Protein AF-0000000079819369 (afdb_homodimer)

Secondary structure (DSSP, 8-state):
----EEEEEETTTSHHHHHHHHT---SSEEEEEEESS---TTSEEEE--TTSHHHHHHHHHHHHHHHHT---SEEEEEE-----PSPS-TTSS-HHHHHHHHIIIIIHHHHHHHHHHHHHHT-TT--EEEEEEE--GGGTS--TT-HHHHHHHHHHHHHHHHHHHHHHTSSS--EEEEEE--SB-SHHHHHHHTS-TTT-TTHHHHHHHHHTT-PBPHHHHHHHHHHHHH-TTSPTT-EEEGGGPPPP-/----EEEEEETTTSHHHHHHHHT---TTEEEEEEESS---TTSEEEE--TTSHHHHHHHHHHHHHHHHT---SEEEEEE-----PSPS-TTSS-HHHHHHHHIIIIIHHHHHHHHHHHHHHT-TT--EEEEEEE--GGGTS--TT-HHHHHHHHHHHHHHHHHHHHHHTSSS--EEEEEE--SB-SHHHHHHHTS-TTT-TTHHHHHHHHHTT-PBPHHHHHHHHHHHHH-TTSPTT-EEEGGGPPPP-

Organism: NCBI:txid1608957

Structure (mmCIF, N/CA/C/O backbone):
data_AF-0000000079819369-model_v1
#
loop_
_entity.id
_entity.type
_entity.pdbx_description
1 polymer 'Dehydrogenases with different specificities (Related to short-chain alcohol dehydrogenases)'
#
loop_
_atom_site.group_PDB
_atom_site.id
_atom_site.type_symbol
_atom_site.label_atom_id
_atom_site.label_alt_id
_atom_site.label_comp_id
_atom_site.label_asym_id
_atom_site.label_entity_id
_atom_site.label_seq_id
_atom_site.pdbx_PDB_ins_code
_atom_site.Cartn_x
_atom_site.Cartn_y
_atom_site.Cartn_z
_atom_site.occupancy
_atom_site.B_iso_or_equiv
_atom_site.auth_seq_id
_atom_site.auth_comp_id
_atom_site.auth_asym_id
_atom_site.auth_atom_id
_atom_site.pdbx_PDB_model_num
ATOM 1 N N . MET A 1 1 ? -0.74 39 14.195 1 38.56 1 MET A N 1
ATOM 2 C CA . MET A 1 1 ? -1.761 38.656 13.219 1 38.56 1 MET A CA 1
ATOM 3 C C . MET A 1 1 ? -2.354 37.281 13.516 1 38.56 1 MET A C 1
ATOM 5 O O . MET A 1 1 ? -1.7 36.438 14.133 1 38.56 1 MET A O 1
ATOM 9 N N . ALA A 1 2 ? -3.602 37.125 13.672 1 48.78 2 ALA A N 1
ATOM 10 C CA . ALA A 1 2 ? -4.266 35.938 14.188 1 48.78 2 ALA A CA 1
ATOM 11 C C . ALA A 1 2 ? -3.691 34.656 13.562 1 48.78 2 ALA A C 1
ATOM 13 O O . ALA A 1 2 ? -3.281 34.656 12.398 1 48.78 2 ALA A O 1
ATOM 14 N N . THR A 1 3 ? -3.176 33.719 14.281 1 62.69 3 THR A N 1
ATOM 15 C CA . THR A 1 3 ? -2.609 32.406 13.914 1 62.69 3 THR A CA 1
ATOM 16 C C . THR A 1 3 ? -3.578 31.625 13.031 1 62.69 3 THR A C 1
ATOM 18 O O . THR A 1 3 ? -4.723 31.391 13.43 1 62.69 3 THR A O 1
ATOM 21 N N . SER A 1 4 ? -3.402 31.734 11.617 1 88.5 4 SER A N 1
ATOM 22 C CA . SER A 1 4 ? -4.359 31.109 10.727 1 88.5 4 SER A CA 1
ATOM 23 C C . SER A 1 4 ? -3.922 29.688 10.359 1 88.5 4 SER A C 1
ATOM 25 O O . SER A 1 4 ? -2.732 29.375 10.406 1 88.5 4 SER A O 1
ATOM 27 N N . ALA A 1 5 ? -4.941 28.812 10.375 1 95.94 5 ALA A N 1
ATOM 28 C CA . ALA A 1 5 ? -4.719 27.406 10.055 1 95.94 5 ALA A CA 1
ATOM 29 C C . ALA A 1 5 ? -5.273 27.062 8.672 1 95.94 5 ALA A C 1
ATOM 31 O O . ALA A 1 5 ? -6.332 27.547 8.281 1 95.94 5 ALA A O 1
ATOM 32 N N . LEU A 1 6 ? -4.426 26.375 7.914 1 97.62 6 LEU A N 1
ATOM 33 C CA . LEU A 1 6 ? -4.891 25.719 6.691 1 97.62 6 LEU A CA 1
ATOM 34 C C . LEU A 1 6 ? -5.16 24.234 6.926 1 97.62 6 LEU A C 1
ATOM 36 O O . LEU A 1 6 ? -4.293 23.516 7.426 1 97.62 6 LEU A O 1
ATOM 40 N N . VAL A 1 7 ? -6.402 23.781 6.633 1 98.31 7 VAL A N 1
ATOM 41 C CA . VAL A 1 7 ? -6.809 22.406 6.926 1 98.31 7 VAL A CA 1
ATOM 42 C C . VAL A 1 7 ? -7.332 21.734 5.656 1 98.31 7 VAL A C 1
ATOM 44 O O . VAL A 1 7 ? -8.25 22.25 5.012 1 98.31 7 VAL A O 1
ATOM 47 N N . TRP A 1 8 ? -6.668 20.672 5.258 1 98.38 8 TRP A N 1
ATOM 48 C CA . TRP A 1 8 ? -7.164 19.844 4.172 1 98.38 8 TRP A CA 1
ATOM 49 C C . TRP A 1 8 ? -7.781 18.562 4.711 1 98.38 8 TRP A C 1
ATOM 51 O O . TRP A 1 8 ? -7.219 17.906 5.598 1 98.38 8 TRP A O 1
ATOM 61 N N . ILE A 1 9 ? -8.922 18.219 4.23 1 98.44 9 ILE A N 1
ATOM 62 C CA . ILE A 1 9 ? -9.594 16.953 4.543 1 98.44 9 ILE A CA 1
ATOM 63 C C . ILE A 1 9 ? -9.992 16.25 3.252 1 98.44 9 ILE A C 1
ATOM 65 O O . ILE A 1 9 ? -10.742 16.797 2.441 1 98.44 9 ILE A O 1
ATOM 69 N N . SER A 1 10 ? -9.43 15.086 3.021 1 97.88 10 SER A N 1
ATOM 70 C CA . SER A 1 10 ? -9.906 14.305 1.886 1 97.88 10 SER A CA 1
ATOM 71 C C . SER A 1 10 ? -11.164 13.523 2.246 1 97.88 10 SER A C 1
ATOM 73 O O . SER A 1 10 ? -11.289 13.016 3.363 1 97.88 10 SER A O 1
ATOM 75 N N . GLY A 1 11 ? -12.102 13.422 1.284 1 93.81 11 GLY A N 1
ATOM 76 C CA . GLY A 1 11 ? -13.352 12.719 1.53 1 93.81 11 GLY A CA 1
ATOM 77 C C . GLY A 1 11 ? -14.219 13.398 2.576 1 93.81 11 GLY A C 1
ATOM 78 O O . GLY A 1 11 ? -14.719 12.742 3.492 1 93.81 11 GLY A O 1
ATOM 79 N N . ALA A 1 12 ? -14.367 14.641 2.537 1 92.94 12 ALA A N 1
ATOM 80 C CA . ALA A 1 12 ? -15.102 15.406 3.543 1 92.94 12 ALA A CA 1
ATOM 81 C C . ALA A 1 12 ? -16.594 15.391 3.262 1 92.94 12 ALA A C 1
ATOM 83 O O . ALA A 1 12 ? -17.375 15.992 4 1 92.94 12 ALA A O 1
ATOM 84 N N . SER A 1 13 ? -17 14.625 2.275 1 85.69 13 SER A N 1
ATOM 85 C CA . SER A 1 13 ? -18.391 14.688 1.823 1 85.69 13 SER A CA 1
ATOM 86 C C . SER A 1 13 ? -19.281 13.789 2.66 1 85.69 13 SER A C 1
ATOM 88 O O . SER A 1 13 ? -20.516 13.883 2.59 1 85.69 13 SER A O 1
ATOM 90 N N . GLY A 1 14 ? -18.719 12.945 3.492 1 84.38 14 GLY A N 1
ATOM 91 C CA . GLY A 1 14 ? -19.562 12.078 4.309 1 84.38 14 GLY A CA 1
ATOM 92 C C . GLY A 1 14 ? -18.797 11.414 5.438 1 84.38 14 GLY A C 1
ATOM 93 O O . GLY A 1 14 ? -17.594 11.602 5.582 1 84.38 14 GLY A O 1
ATOM 94 N N . GLY A 1 15 ? -19.625 10.883 6.301 1 92.19 15 GLY A N 1
ATOM 95 C CA . GLY A 1 15 ? -19.047 10.055 7.352 1 92.19 15 GLY A CA 1
ATOM 96 C C . GLY A 1 15 ? -18.109 10.828 8.273 1 92.19 15 GLY A C 1
ATOM 97 O O . GLY A 1 15 ? -18.469 11.891 8.781 1 92.19 15 GLY A O 1
ATOM 98 N N . ILE A 1 16 ? -16.969 10.219 8.516 1 94.06 16 ILE A N 1
ATOM 99 C CA . ILE A 1 16 ? -15.969 10.812 9.398 1 94.06 16 ILE A CA 1
ATOM 100 C C . ILE A 1 16 ? -15.492 12.141 8.812 1 94.06 16 ILE A C 1
ATOM 102 O O . ILE A 1 16 ? -15.297 13.117 9.547 1 94.06 16 ILE A O 1
ATOM 106 N N . GLY A 1 17 ? -15.414 12.227 7.473 1 95.62 17 GLY A N 1
ATOM 107 C CA . GLY A 1 17 ? -14.945 13.43 6.801 1 95.62 17 GLY A CA 1
ATOM 108 C C . GLY A 1 17 ? -15.852 14.625 7.027 1 95.62 17 GLY A C 1
ATOM 109 O O . GLY A 1 17 ? -15.375 15.727 7.309 1 95.62 17 GLY A O 1
ATOM 110 N N . ALA A 1 18 ? -17.078 14.391 6.887 1 94.94 18 ALA A N 1
ATOM 111 C CA . ALA A 1 18 ? -18.047 15.469 7.117 1 94.94 18 ALA A CA 1
ATOM 112 C C . ALA A 1 18 ? -17.984 15.953 8.562 1 94.94 18 ALA A C 1
ATOM 114 O O . ALA A 1 18 ? -18.062 17.156 8.82 1 94.94 18 ALA A O 1
ATOM 115 N N . ALA A 1 19 ? -17.859 14.992 9.477 1 96.69 19 ALA A N 1
ATOM 116 C CA . ALA A 1 19 ? -17.766 15.336 10.891 1 96.69 19 ALA A CA 1
ATOM 117 C C . ALA A 1 19 ? -16.484 16.109 11.188 1 96.69 19 ALA A C 1
ATOM 119 O O . ALA A 1 19 ? -16.484 17.031 12 1 96.69 19 ALA A O 1
ATOM 120 N N . LEU A 1 20 ? -15.414 15.758 10.562 1 97.62 20 LEU A N 1
ATOM 121 C CA . LEU A 1 20 ? -14.148 16.469 10.703 1 97.62 20 LEU A CA 1
ATOM 122 C C . LEU A 1 20 ? -14.289 17.922 10.219 1 97.62 20 LEU A C 1
ATOM 124 O O . LEU A 1 20 ? -13.883 18.844 10.914 1 97.62 20 LEU A O 1
ATOM 128 N N . ALA A 1 21 ? -14.875 18.078 9.07 1 96.88 21 ALA A N 1
ATOM 129 C CA . ALA A 1 21 ? -15.047 19.406 8.5 1 96.88 21 ALA A CA 1
ATOM 130 C C . ALA A 1 21 ? -15.898 20.281 9.406 1 96.88 21 ALA A C 1
ATOM 132 O O . ALA A 1 21 ? -15.648 21.484 9.523 1 96.88 21 ALA A O 1
ATOM 133 N N . ALA A 1 22 ? -16.844 19.703 10.031 1 95.81 22 ALA A N 1
ATOM 134 C CA . ALA A 1 22 ? -17.797 20.453 10.852 1 95.81 22 ALA A CA 1
ATOM 135 C C . ALA A 1 22 ? -17.188 20.812 12.211 1 95.81 22 ALA A C 1
ATOM 137 O O . ALA A 1 22 ? -17.734 21.656 12.93 1 95.81 22 ALA A O 1
ATOM 138 N N . SER A 1 23 ? -16.062 20.188 12.547 1 96.56 23 SER A N 1
ATOM 139 C CA . SER A 1 23 ? -15.578 20.344 13.914 1 96.56 23 SER A CA 1
ATOM 140 C C . SER A 1 23 ? -14.125 20.812 13.938 1 96.56 23 SER A C 1
ATOM 142 O O . SER A 1 23 ? -13.406 20.562 14.906 1 96.56 23 SER A O 1
ATOM 144 N N . VAL A 1 24 ? -13.633 21.484 12.883 1 96.38 24 VAL A N 1
ATOM 145 C CA . VAL A 1 24 ? -12.266 22 12.852 1 96.38 24 VAL A CA 1
ATOM 146 C C . VAL A 1 24 ? -12.023 22.891 14.07 1 96.38 24 VAL A C 1
ATOM 148 O O . VAL A 1 24 ? -12.758 23.844 14.305 1 96.38 24 VAL A O 1
ATOM 151 N N . PRO A 1 25 ? -10.977 22.594 14.82 1 94.69 25 PRO A N 1
ATOM 152 C CA . PRO A 1 25 ? -10.844 23.203 16.141 1 94.69 25 PRO A CA 1
ATOM 153 C C . PRO A 1 25 ? -10.023 24.484 16.125 1 94.69 25 PRO A C 1
ATOM 155 O O . PRO A 1 25 ? -9.641 25 17.172 1 94.69 25 PRO A O 1
ATOM 158 N N . PHE A 1 26 ? -9.766 25.078 14.977 1 92.94 26 PHE A N 1
ATOM 159 C CA . PHE A 1 26 ? -8.961 26.281 14.859 1 92.94 26 PHE A CA 1
ATOM 160 C C . PHE A 1 26 ? -9.844 27.5 14.633 1 92.94 26 PHE A C 1
ATOM 162 O O . PHE A 1 26 ? -10.758 27.469 13.805 1 92.94 26 PHE A O 1
ATOM 169 N N . GLU A 1 27 ? -9.625 28.531 15.398 1 87.31 27 GLU A N 1
ATOM 170 C CA . GLU A 1 27 ? -10.445 29.734 15.367 1 87.31 27 GLU A CA 1
ATOM 171 C C . GLU A 1 27 ? -10.406 30.406 13.992 1 87.31 27 GLU A C 1
ATOM 173 O O . GLU A 1 27 ? -11.445 30.828 13.477 1 87.31 27 GLU A O 1
ATOM 178 N N . ASP A 1 28 ? -9.297 30.547 13.43 1 91.94 28 ASP A N 1
ATOM 179 C CA . ASP A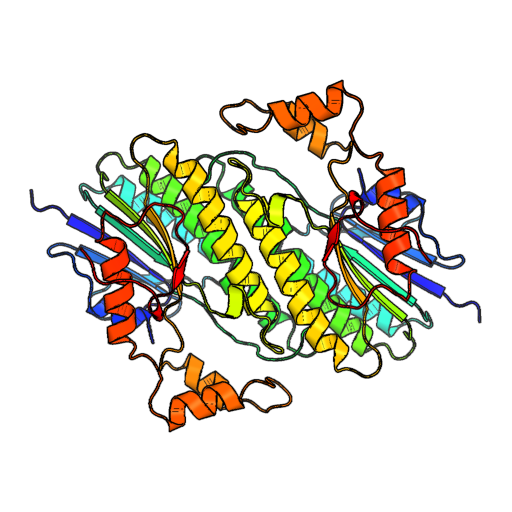 1 28 ? -9.094 31.109 12.094 1 91.94 28 ASP A CA 1
ATOM 180 C C . ASP A 1 28 ? -8.516 30.062 11.141 1 91.94 28 ASP A C 1
ATOM 182 O O . ASP A 1 28 ? -7.301 30 10.953 1 91.94 28 ASP A O 1
ATOM 186 N N . ALA A 1 29 ? -9.484 29.266 10.602 1 94.94 29 ALA A N 1
ATOM 187 C CA . ALA A 1 29 ? -9.055 28.188 9.711 1 94.94 29 ALA A CA 1
ATOM 188 C C . ALA A 1 29 ? -9.688 28.328 8.328 1 94.94 29 ALA A C 1
ATOM 190 O O . ALA A 1 29 ? -10.844 28.734 8.203 1 94.94 29 ALA A O 1
ATOM 191 N N . HIS A 1 30 ? -8.906 28.156 7.363 1 95.94 30 HIS A N 1
ATOM 192 C CA . HIS A 1 30 ? -9.398 27.906 6.016 1 95.94 30 HIS A CA 1
ATOM 193 C C . HIS A 1 30 ? -9.352 26.422 5.688 1 95.94 30 HIS A C 1
ATOM 195 O O . HIS A 1 30 ? -8.273 25.812 5.668 1 95.94 30 HIS A O 1
ATOM 201 N N . THR A 1 31 ? -10.508 25.828 5.453 1 97 31 THR A N 1
ATOM 202 C CA . THR A 1 31 ? -10.617 24.375 5.289 1 97 31 THR A CA 1
ATOM 203 C C . THR A 1 31 ? -10.891 24.016 3.83 1 97 31 THR A C 1
ATOM 205 O O . THR A 1 31 ? -11.75 24.625 3.184 1 97 31 THR A O 1
ATOM 208 N N . PHE A 1 32 ? -10.125 23.062 3.314 1 97.75 32 PHE A N 1
ATOM 209 C CA . PHE A 1 32 ? -10.266 22.547 1.958 1 97.75 32 PHE A CA 1
ATOM 210 C C . PHE A 1 32 ? -10.82 21.141 1.971 1 97.75 32 PHE A C 1
ATOM 212 O O . PHE A 1 32 ? -10.359 20.281 2.734 1 97.75 32 PHE A O 1
ATOM 219 N N . ASP A 1 33 ? -11.828 20.891 1.129 1 97.31 33 ASP A N 1
ATOM 220 C CA . ASP A 1 33 ? -12.406 19.578 0.911 1 97.31 33 ASP A CA 1
ATOM 221 C C . ASP A 1 33 ? -11.875 18.953 -0.374 1 97.31 33 ASP A C 1
ATOM 223 O O . ASP A 1 33 ? -12.203 19.391 -1.474 1 97.31 33 ASP A O 1
ATOM 227 N N . LEU A 1 34 ? -11.016 17.938 -0.237 1 97.56 34 LEU A N 1
ATOM 228 C CA . LEU A 1 34 ? -10.539 17.172 -1.384 1 97.56 34 LEU A CA 1
ATOM 229 C C . LEU A 1 34 ? -11.477 16 -1.686 1 97.56 34 LEU A C 1
ATOM 231 O O . LEU A 1 34 ? -11.391 14.953 -1.041 1 97.56 34 LEU A O 1
ATOM 235 N N . SER A 1 35 ? -12.305 16.141 -2.619 1 95.38 35 SER A N 1
ATOM 236 C CA . SER A 1 35 ? -13.273 15.094 -2.947 1 95.38 35 SER A CA 1
ATOM 237 C C . SER A 1 35 ? -13.734 15.211 -4.398 1 95.38 35 SER A C 1
ATOM 239 O O . SER A 1 35 ? -13.445 16.203 -5.07 1 95.38 35 SER A O 1
ATOM 241 N N . ARG A 1 36 ? -14.445 14.203 -4.855 1 91.25 36 ARG A N 1
ATOM 242 C CA . ARG A 1 36 ? -14.906 14.164 -6.238 1 91.25 36 ARG A CA 1
ATOM 243 C C . ARG A 1 36 ? -16.031 15.172 -6.473 1 91.25 36 ARG A C 1
ATOM 245 O O . ARG A 1 36 ? -16.031 15.875 -7.484 1 91.25 36 ARG A O 1
ATOM 252 N N . SER A 1 37 ? -16.938 15.211 -5.555 1 87.56 37 SER A N 1
ATOM 253 C CA . SER A 1 37 ? -18.156 15.961 -5.836 1 87.56 37 SER A CA 1
ATOM 254 C C . SER A 1 37 ? -18.312 17.125 -4.871 1 87.56 37 SER A C 1
ATOM 256 O O . SER A 1 37 ? -19.141 18.016 -5.086 1 87.56 37 SER A O 1
ATOM 258 N N . GLY A 1 38 ? -17.516 17.266 -3.869 1 86.38 38 GLY A N 1
ATOM 259 C CA . GLY A 1 38 ? -17.656 18.328 -2.875 1 86.38 38 GLY A CA 1
ATOM 260 C C . GLY A 1 38 ? -18.891 18.156 -2.01 1 86.38 38 GLY A C 1
ATOM 261 O O . GLY A 1 38 ? -19.453 17.062 -1.922 1 86.38 38 GLY A O 1
ATOM 262 N N . GLY A 1 39 ? -19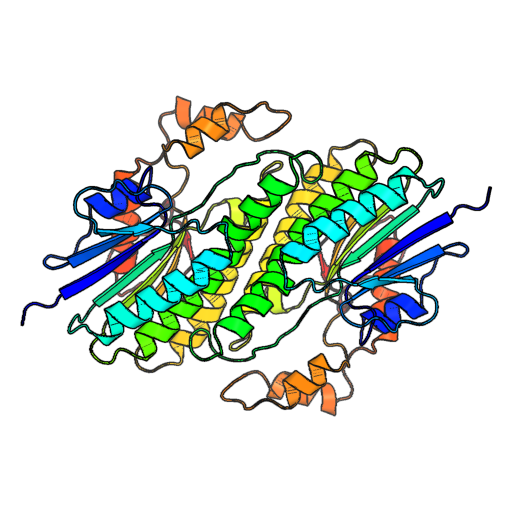.109 19.328 -1.104 1 81.56 39 GLY A N 1
ATOM 263 C CA . GLY A 1 39 ? -20.359 19.312 -0.371 1 81.56 39 GLY A CA 1
ATOM 264 C C . GLY A 1 39 ? -20.203 19.625 1.104 1 81.56 39 GLY A C 1
ATOM 265 O O . GLY A 1 39 ? -21.188 19.781 1.829 1 81.56 39 GLY A O 1
ATOM 266 N N . ALA A 1 40 ? -18.984 19.609 1.621 1 90.12 40 ALA A N 1
ATOM 267 C CA . ALA A 1 40 ? -18.828 19.891 3.045 1 90.12 40 ALA A CA 1
ATOM 268 C C . ALA A 1 40 ? -19.047 21.375 3.332 1 90.12 40 ALA A C 1
ATOM 270 O O . ALA A 1 40 ? -18.344 22.234 2.771 1 90.12 40 ALA A O 1
ATOM 271 N N . PRO A 1 41 ? -20.016 21.734 4.105 1 90.44 41 PRO A N 1
ATOM 272 C CA . PRO A 1 41 ? -20.281 23.141 4.379 1 90.44 41 PRO A CA 1
ATOM 273 C C . PRO A 1 41 ? -19.078 23.859 4.996 1 90.44 41 PRO A C 1
ATOM 275 O O . PRO A 1 41 ? -18.375 23.281 5.824 1 90.44 41 PRO A O 1
ATOM 278 N N . GLY A 1 42 ? -18.875 25.094 4.555 1 91.81 42 GLY A N 1
ATOM 279 C CA . GLY A 1 42 ? -17.828 25.906 5.152 1 91.81 42 GLY A CA 1
ATOM 280 C C . GLY A 1 42 ? -16.438 25.578 4.648 1 91.81 42 GLY A C 1
ATOM 281 O O . GLY A 1 42 ? -15.445 26.094 5.16 1 91.81 42 GLY A O 1
ATOM 282 N N . THR A 1 43 ? -16.375 24.641 3.676 1 96 43 THR A N 1
ATOM 283 C CA . THR A 1 43 ? -15.078 24.234 3.131 1 96 43 THR A CA 1
ATOM 284 C C . THR A 1 43 ? -14.945 24.688 1.676 1 96 43 THR A C 1
ATOM 286 O O . THR A 1 43 ? -15.953 24.906 0.996 1 96 43 THR A O 1
ATOM 289 N N . GLU A 1 44 ? -13.781 25 1.257 1 96.69 44 GLU A N 1
ATOM 290 C CA . GLU A 1 44 ? -13.492 25.188 -0.162 1 96.69 44 GLU A CA 1
ATOM 291 C C . GLU A 1 44 ? -13.273 23.844 -0.86 1 96.69 44 GLU A C 1
ATOM 293 O O . GLU A 1 44 ? -12.406 23.062 -0.454 1 96.69 44 GLU A O 1
ATOM 298 N N . HIS A 1 45 ? -14.039 23.641 -1.891 1 97.06 45 HIS A N 1
ATOM 299 C CA . HIS A 1 45 ? -13.969 22.375 -2.617 1 97.06 45 HIS A CA 1
ATOM 300 C C . HIS A 1 45 ? -12.789 22.359 -3.58 1 97.06 45 HIS A C 1
ATOM 302 O O . HIS A 1 45 ? -12.625 23.281 -4.387 1 97.06 45 HIS A O 1
ATOM 308 N N . VAL A 1 46 ? -11.961 21.391 -3.451 1 97.19 46 VAL A N 1
ATOM 309 C CA . VAL A 1 46 ? -10.898 21.078 -4.398 1 97.19 46 VAL A CA 1
ATOM 310 C C . VAL A 1 46 ? -11.203 19.75 -5.09 1 97.19 46 VAL A C 1
ATOM 312 O O . VAL A 1 46 ? -11.023 18.672 -4.504 1 97.19 46 VAL A O 1
ATOM 315 N N . PRO A 1 47 ? -11.688 19.797 -6.336 1 96.19 47 PRO A N 1
ATOM 316 C CA . PRO A 1 47 ? -12.094 18.562 -7.02 1 96.19 47 PRO A CA 1
ATOM 317 C C . PRO A 1 47 ? -10.93 17.594 -7.23 1 96.19 47 PRO A C 1
ATOM 319 O O . PRO A 1 47 ? -9.914 17.969 -7.828 1 96.19 47 PRO A O 1
ATOM 322 N N . ALA A 1 48 ? -11.102 16.359 -6.695 1 96.31 48 ALA A N 1
ATOM 323 C CA . ALA A 1 48 ? -10.062 15.344 -6.844 1 96.31 48 ALA A CA 1
ATOM 324 C C . ALA A 1 48 ? -10.641 13.938 -6.684 1 96.31 48 ALA A C 1
ATOM 326 O O . ALA A 1 48 ? -11.219 13.609 -5.645 1 96.31 48 ALA A O 1
ATOM 327 N N . ASP A 1 49 ? -10.562 13.18 -7.711 1 96.94 49 ASP A N 1
ATOM 328 C CA . ASP A 1 49 ? -10.758 11.742 -7.574 1 96.94 49 ASP A CA 1
ATOM 329 C C . ASP A 1 49 ? -9.461 11.055 -7.145 1 96.94 49 ASP A C 1
ATOM 331 O O . ASP A 1 49 ? -8.594 10.773 -7.977 1 96.94 49 ASP A O 1
ATOM 335 N N . LEU A 1 50 ? -9.367 10.727 -5.891 1 97.25 50 LEU A N 1
ATOM 336 C CA . LEU A 1 50 ? -8.102 10.273 -5.324 1 97.25 50 LEU A CA 1
ATOM 337 C C . LEU A 1 50 ? -7.824 8.82 -5.699 1 97.25 50 LEU A C 1
ATOM 339 O O . LEU A 1 50 ? -6.766 8.281 -5.379 1 97.25 50 LEU A O 1
ATOM 343 N N . SER A 1 51 ? -8.758 8.164 -6.418 1 96.69 51 SER A N 1
ATOM 344 C CA . SER A 1 51 ? -8.492 6.852 -6.988 1 96.69 51 SER A CA 1
ATOM 345 C C . SER A 1 51 ? -7.824 6.961 -8.352 1 96.69 51 SER A C 1
ATOM 347 O O . SER A 1 51 ? -7.492 5.949 -8.977 1 96.69 51 SER A O 1
ATOM 349 N N . ASP A 1 52 ? -7.637 8.164 -8.828 1 95.69 52 ASP A N 1
ATOM 350 C CA . ASP A 1 52 ? -6.98 8.453 -10.102 1 95.69 52 ASP A CA 1
ATOM 351 C C . ASP A 1 52 ? -5.625 9.117 -9.875 1 95.69 52 ASP A C 1
ATOM 353 O O . ASP A 1 52 ? -5.559 10.281 -9.461 1 95.69 52 ASP A O 1
ATOM 357 N N . PRO A 1 53 ? -4.582 8.484 -10.273 1 95.44 53 PRO A N 1
ATOM 358 C CA . PRO A 1 53 ? -3.25 9.055 -10.055 1 95.44 53 PRO A CA 1
ATOM 359 C C . PRO A 1 53 ? -3.076 10.422 -10.703 1 95.44 53 PRO A C 1
ATOM 361 O O . PRO A 1 53 ? -2.289 11.242 -10.227 1 95.44 53 PRO A O 1
ATOM 364 N N . ALA A 1 54 ? -3.766 10.695 -11.758 1 92.94 54 ALA A N 1
ATOM 365 C CA . ALA A 1 54 ? -3.66 11.992 -12.422 1 92.94 54 ALA A CA 1
ATOM 366 C C . ALA A 1 54 ? -4.094 13.117 -11.492 1 92.94 54 ALA A C 1
ATOM 368 O O . ALA A 1 54 ? -3.586 14.242 -11.586 1 92.94 54 ALA A O 1
ATOM 369 N N . ALA A 1 55 ? -5 12.852 -10.578 1 96.25 55 ALA A N 1
ATOM 370 C CA . ALA A 1 55 ? -5.512 13.844 -9.633 1 96.25 55 ALA A CA 1
ATOM 371 C C . ALA A 1 55 ? -4.477 14.164 -8.555 1 96.25 55 ALA A C 1
ATOM 373 O O . ALA A 1 55 ? -4.52 15.227 -7.938 1 96.25 55 ALA A O 1
ATOM 374 N N . TRP A 1 56 ? -3.506 13.211 -8.297 1 98 56 TRP A N 1
ATOM 375 C CA . TRP A 1 56 ? -2.549 13.391 -7.211 1 98 56 TRP A CA 1
ATOM 376 C C . TRP A 1 56 ? -1.605 14.555 -7.496 1 98 56 TRP A C 1
ATOM 378 O O . TRP A 1 56 ? -1.271 15.32 -6.594 1 98 56 TRP A O 1
ATOM 388 N N . ALA A 1 57 ? -1.247 14.656 -8.797 1 95.88 57 ALA A N 1
ATOM 389 C CA . ALA A 1 57 ? -0.364 15.75 -9.188 1 95.88 57 ALA A CA 1
ATOM 390 C C . ALA A 1 57 ? -1.039 17.094 -8.969 1 95.88 57 ALA A C 1
ATOM 392 O O . ALA A 1 57 ? -0.398 18.062 -8.539 1 95.88 57 ALA A O 1
ATOM 393 N N . ALA A 1 58 ? -2.293 17.156 -9.297 1 96.62 58 ALA A N 1
ATOM 394 C CA . ALA A 1 58 ? -3.047 18.391 -9.117 1 96.62 58 ALA A CA 1
ATOM 395 C C . ALA A 1 58 ? -3.178 18.75 -7.641 1 96.62 58 ALA A C 1
ATOM 397 O O . ALA A 1 58 ? -3.072 19.922 -7.266 1 96.62 58 ALA A O 1
ATOM 398 N N . VAL A 1 59 ? -3.422 17.797 -6.812 1 98.12 59 VAL A N 1
ATOM 399 C CA . VAL A 1 59 ? -3.533 18.016 -5.375 1 98.12 59 VAL A CA 1
ATOM 400 C C . VAL A 1 59 ? -2.186 18.469 -4.816 1 98.12 59 VAL A C 1
ATOM 402 O O . VAL A 1 59 ? -2.121 19.391 -3.996 1 98.12 59 VAL A O 1
ATOM 405 N N . ALA A 1 60 ? -1.084 17.844 -5.285 1 98 60 ALA A N 1
ATOM 406 C CA . ALA A 1 60 ? 0.259 18.25 -4.879 1 98 60 ALA A CA 1
ATOM 407 C C . ALA A 1 60 ? 0.528 19.719 -5.238 1 98 60 ALA A C 1
ATOM 409 O O . ALA A 1 60 ? 1.042 20.484 -4.422 1 98 60 ALA A O 1
ATOM 410 N N . ALA A 1 61 ? 0.121 20.047 -6.438 1 97.62 61 ALA A N 1
ATOM 411 C CA . ALA A 1 61 ? 0.289 21.422 -6.895 1 97.62 61 ALA A CA 1
ATOM 412 C C . ALA A 1 61 ? -0.541 22.375 -6.047 1 97.62 61 ALA A C 1
ATOM 414 O O . ALA A 1 61 ? -0.11 23.5 -5.77 1 97.62 61 ALA A O 1
ATOM 415 N N . HIS A 1 62 ? -1.692 21.969 -5.668 1 98 62 HIS A N 1
ATOM 416 C CA . HIS A 1 62 ? -2.555 22.781 -4.809 1 98 62 HIS A CA 1
ATOM 417 C C . HIS A 1 62 ? -1.901 23.031 -3.453 1 98 62 HIS A C 1
ATOM 419 O O . HIS A 1 62 ? -1.902 24.156 -2.959 1 98 62 HIS A O 1
ATOM 425 N N . PHE A 1 63 ? -1.341 21.953 -2.797 1 98.31 63 PHE A N 1
ATOM 426 C CA . PHE A 1 63 ? -0.613 22.141 -1.546 1 98.31 63 PHE A CA 1
ATOM 427 C C . PHE A 1 63 ? 0.468 23.203 -1.696 1 98.31 63 PHE A C 1
ATOM 429 O O . PHE A 1 63 ? 0.557 24.125 -0.882 1 98.31 63 PHE A O 1
ATOM 436 N N . ASP A 1 64 ? 1.229 23.062 -2.811 1 97.44 64 ASP A N 1
ATOM 437 C CA . ASP A 1 64 ? 2.346 23.969 -3.055 1 97.44 64 ASP A CA 1
ATOM 438 C C . ASP A 1 64 ? 1.861 25.406 -3.213 1 97.44 64 ASP A C 1
ATOM 440 O O . ASP A 1 64 ? 2.436 26.328 -2.631 1 97.44 64 ASP A O 1
ATOM 444 N N . ALA A 1 65 ? 0.864 25.578 -3.957 1 97.44 65 ALA A N 1
ATOM 445 C CA . ALA A 1 65 ? 0.353 26.922 -4.25 1 97.44 65 ALA A CA 1
ATOM 446 C C . ALA A 1 65 ? -0.19 27.578 -2.99 1 97.44 65 ALA A C 1
ATOM 448 O O . ALA A 1 65 ? 0.141 28.734 -2.701 1 97.44 65 ALA A O 1
ATOM 449 N N . VAL A 1 66 ? -0.964 26.875 -2.215 1 96.94 66 VAL A N 1
ATOM 450 C CA . VAL A 1 66 ? -1.631 27.438 -1.042 1 96.94 66 VAL A CA 1
ATOM 451 C C . VAL A 1 66 ? -0.604 27.703 0.053 1 96.94 66 VAL A C 1
ATOM 453 O O . VAL A 1 66 ? -0.608 28.781 0.658 1 96.94 66 VAL A O 1
ATOM 456 N N . LEU A 1 67 ? 0.286 26.797 0.295 1 96.75 67 LEU A N 1
ATOM 457 C CA . LEU A 1 67 ? 1.258 26.922 1.374 1 96.75 67 LEU A CA 1
ATOM 458 C C . LEU A 1 67 ? 2.359 27.906 0.991 1 96.75 67 LEU A C 1
ATOM 460 O O . LEU A 1 67 ? 2.984 28.516 1.862 1 96.75 67 LEU A O 1
ATOM 464 N N . GLY A 1 68 ? 2.59 28 -0.312 1 93.25 68 GLY A N 1
ATOM 465 C CA . GLY A 1 68 ? 3.572 28.953 -0.791 1 93.25 68 GLY A CA 1
ATOM 466 C C . GLY A 1 68 ? 3.123 30.391 -0.636 1 93.25 68 GLY A C 1
ATOM 467 O O . GLY A 1 68 ? 3.951 31.297 -0.514 1 93.25 68 GLY A O 1
ATOM 468 N N . ASP A 1 69 ? 1.819 30.578 -0.598 1 88.81 69 ASP A N 1
ATOM 469 C CA . ASP A 1 69 ? 1.266 31.922 -0.568 1 88.81 69 ASP A CA 1
ATOM 470 C C . ASP A 1 69 ? 0.648 32.25 0.793 1 88.81 69 ASP A C 1
ATOM 472 O O . ASP A 1 69 ? -0.126 33.188 0.927 1 88.81 69 ASP A O 1
ATOM 476 N N . THR A 1 70 ? 1.089 31.531 1.809 1 85.69 70 THR A N 1
ATOM 477 C CA . THR A 1 70 ? 0.33 31.688 3.045 1 85.69 70 THR A CA 1
ATOM 478 C C . THR A 1 70 ? 1.188 32.344 4.129 1 85.69 70 THR A C 1
ATOM 480 O O . THR A 1 70 ? 2.418 32.312 4.051 1 85.69 70 THR A O 1
ATOM 483 N N . GLU A 1 71 ? 0.495 33 5.043 1 90.25 71 GLU A N 1
ATOM 484 C CA . GLU A 1 71 ? 1.099 33.438 6.293 1 90.25 71 GLU A CA 1
ATOM 485 C C . GLU A 1 71 ? 0.654 32.562 7.465 1 90.25 71 GLU A C 1
ATOM 487 O O . GLU A 1 71 ? 1.041 32.812 8.609 1 90.25 71 GLU A O 1
ATOM 492 N N . ALA A 1 72 ? -0.065 31.562 7.105 1 92.56 72 ALA A N 1
ATOM 493 C CA . ALA A 1 72 ? -0.58 30.672 8.141 1 92.56 72 ALA A CA 1
ATOM 494 C C . ALA A 1 72 ? 0.56 30 8.906 1 92.56 72 ALA A C 1
ATOM 496 O O . ALA A 1 72 ? 1.613 29.703 8.328 1 92.56 72 ALA A O 1
ATOM 497 N N . GLU A 1 73 ? 0.291 29.75 10.172 1 94.69 73 GLU A N 1
ATOM 498 C CA . GLU A 1 73 ? 1.31 29.141 11.023 1 94.69 73 GLU A CA 1
ATOM 499 C C . GLU A 1 73 ? 1.082 27.641 11.156 1 94.69 73 GLU A C 1
ATOM 501 O O . GLU A 1 73 ? 2.002 26.891 11.5 1 94.69 73 GLU A O 1
ATOM 506 N N . THR A 1 74 ? -0.207 27.266 10.93 1 96.44 74 THR A N 1
ATOM 507 C CA . THR A 1 74 ? -0.569 25.875 11.125 1 96.44 74 THR A CA 1
ATOM 508 C C . THR A 1 74 ? -1.087 25.266 9.828 1 96.44 74 THR A C 1
ATOM 510 O O . THR A 1 74 ? -1.857 25.891 9.102 1 96.44 74 THR A O 1
ATOM 513 N N . ALA A 1 75 ? -0.553 24.109 9.477 1 97.75 75 ALA A N 1
ATOM 514 C CA . ALA A 1 75 ? -1.054 23.328 8.352 1 97.75 75 ALA A CA 1
ATOM 515 C C . ALA A 1 75 ? -1.409 21.906 8.781 1 97.75 75 ALA A C 1
ATOM 517 O O . ALA A 1 75 ? -0.605 21.219 9.422 1 97.75 75 ALA A O 1
ATOM 518 N N . VAL A 1 76 ? -2.643 21.484 8.469 1 98.56 76 VAL A N 1
ATOM 519 C CA . VAL A 1 76 ? -3.086 20.141 8.82 1 98.56 76 VAL A CA 1
ATOM 520 C C . VAL A 1 76 ? -3.689 19.453 7.594 1 98.56 76 VAL A C 1
ATOM 522 O O . VAL A 1 76 ? -4.473 20.062 6.859 1 98.56 76 VAL A O 1
ATOM 525 N N . PHE A 1 77 ? -3.246 18.266 7.316 1 98.75 77 PHE A N 1
ATOM 526 C CA . PHE A 1 77 ? -3.875 17.422 6.309 1 98.75 77 PHE A CA 1
ATOM 527 C C . PHE A 1 77 ? -4.395 16.125 6.93 1 98.75 77 PHE A C 1
ATOM 529 O O . PHE A 1 77 ? -3.617 15.32 7.449 1 98.75 77 PHE A O 1
ATOM 536 N N . VAL A 1 78 ? -5.707 15.977 6.941 1 98.69 78 VAL A N 1
ATOM 537 C CA . VAL A 1 78 ? -6.34 14.727 7.344 1 98.69 78 VAL A CA 1
ATOM 538 C C . VAL A 1 78 ? -6.758 13.93 6.105 1 98.69 78 VAL A C 1
ATOM 540 O O . VAL A 1 78 ? -7.77 14.242 5.477 1 98.69 78 VAL A O 1
ATOM 543 N N . HIS A 1 79 ? -5.977 12.953 5.781 1 98.31 79 HIS A N 1
ATOM 544 C CA . HIS A 1 79 ? -6.355 12.047 4.707 1 98.31 79 HIS A CA 1
ATOM 545 C C . HIS A 1 79 ? -7.371 11.016 5.191 1 98.31 79 HIS A C 1
ATOM 547 O O . HIS A 1 79 ? -6.992 9.953 5.695 1 98.31 79 HIS A O 1
ATOM 553 N N . ASN A 1 80 ? -8.578 11.242 4.906 1 96 80 ASN A N 1
ATOM 554 C CA . ASN A 1 80 ? -9.695 10.453 5.422 1 96 80 ASN A CA 1
ATOM 555 C C . ASN A 1 80 ? -10.312 9.578 4.332 1 96 80 ASN A C 1
ATOM 557 O O . ASN A 1 80 ? -10.945 8.57 4.629 1 96 80 ASN A O 1
ATOM 561 N N . ALA A 1 81 ? -10.086 9.953 3.1 1 94.5 81 ALA A N 1
ATOM 562 C CA . ALA A 1 81 ? -10.719 9.273 1.979 1 94.5 81 ALA A CA 1
ATOM 563 C C . ALA A 1 81 ? -10.375 7.785 1.974 1 94.5 81 ALA A C 1
ATOM 565 O O . ALA A 1 81 ? -9.227 7.41 2.234 1 94.5 81 ALA A O 1
ATOM 566 N N . GLY A 1 82 ? -11.297 6.941 1.744 1 93.38 82 GLY A N 1
ATOM 567 C CA . GLY A 1 82 ? -11.141 5.5 1.631 1 93.38 82 GLY A CA 1
ATOM 568 C C . GLY A 1 82 ? -12.422 4.789 1.236 1 93.38 82 GLY A C 1
ATOM 569 O O . GLY A 1 82 ? -13.5 5.395 1.224 1 93.38 82 GLY A O 1
ATOM 570 N N . THR A 1 83 ? -12.312 3.59 0.814 1 92.94 83 THR A N 1
ATOM 571 C CA . THR A 1 83 ? -13.477 2.801 0.429 1 92.94 83 THR A CA 1
ATOM 572 C C . THR A 1 83 ? -13.219 1.313 0.654 1 92.94 83 THR A C 1
ATOM 574 O O . THR A 1 83 ? -12.07 0.866 0.634 1 92.94 83 THR A O 1
ATOM 577 N N . LEU A 1 84 ? -14.258 0.622 0.915 1 94.25 84 LEU A N 1
ATOM 578 C CA . LEU A 1 84 ? -14.188 -0.833 0.992 1 94.25 84 LEU A CA 1
ATOM 579 C C . LEU A 1 84 ? -14.547 -1.469 -0.345 1 94.25 84 LEU A C 1
ATOM 581 O O . LEU A 1 84 ? -14.266 -2.646 -0.576 1 94.25 84 LEU A O 1
ATOM 585 N N . ASP A 1 85 ? -15.148 -0.683 -1.163 1 92.69 85 ASP A N 1
ATOM 586 C CA . ASP A 1 85 ? -15.57 -1.199 -2.461 1 92.69 85 ASP A CA 1
ATOM 587 C C . ASP A 1 85 ? -14.367 -1.555 -3.328 1 92.69 85 ASP A C 1
ATOM 589 O O . ASP A 1 85 ? -13.406 -0.787 -3.41 1 92.69 85 ASP A O 1
ATOM 593 N N . PRO A 1 86 ? -14.414 -2.672 -3.959 1 95.12 86 PRO A N 1
ATOM 594 C CA . PRO A 1 86 ? -15.336 -3.807 -3.902 1 95.12 86 PRO A CA 1
ATOM 595 C C . PRO A 1 86 ? -15.062 -4.734 -2.723 1 95.12 86 PRO A C 1
ATOM 597 O O . PRO A 1 86 ? -13.898 -5.008 -2.406 1 95.12 86 PRO A O 1
ATOM 600 N N . MET A 1 87 ? -16.094 -5.117 -2.129 1 94.75 87 MET A N 1
ATOM 601 C CA . MET A 1 87 ? -15.953 -6.148 -1.104 1 94.75 87 MET A CA 1
ATOM 602 C C . MET A 1 87 ? -16.062 -7.543 -1.716 1 94.75 87 MET A C 1
ATOM 604 O O . MET A 1 87 ? -16.891 -7.777 -2.596 1 94.75 87 MET A O 1
ATOM 608 N N . GLY A 1 88 ? -15.195 -8.445 -1.318 1 96 88 GLY A N 1
ATOM 609 C CA . GLY A 1 88 ? -15.156 -9.812 -1.807 1 96 88 GLY A CA 1
ATOM 610 C C . GLY A 1 88 ? -13.75 -10.391 -1.844 1 96 88 GLY A C 1
ATOM 611 O O . GLY A 1 88 ? -12.773 -9.664 -1.657 1 96 88 GLY A O 1
ATOM 612 N N . PHE A 1 89 ? -13.734 -11.664 -2.072 1 96.75 89 PHE A N 1
ATOM 613 C CA . PHE A 1 89 ? -12.445 -12.352 -2.119 1 96.75 89 PHE A CA 1
ATOM 614 C C . PHE A 1 89 ? -11.625 -11.875 -3.314 1 96.75 89 PHE A C 1
ATOM 616 O O . PHE A 1 89 ? -12.172 -11.656 -4.398 1 96.75 89 PHE A O 1
ATOM 623 N N . ALA A 1 90 ? -10.312 -11.695 -3.111 1 97.31 90 ALA A N 1
ATOM 624 C CA . ALA A 1 90 ? -9.414 -11.391 -4.223 1 97.31 90 ALA A CA 1
ATOM 625 C C . ALA A 1 90 ? -9.594 -12.391 -5.367 1 97.31 90 ALA A C 1
ATOM 627 O O . ALA A 1 90 ? -9.727 -13.594 -5.133 1 97.31 90 ALA A O 1
ATOM 628 N N . GLY A 1 91 ? -9.664 -11.891 -6.535 1 97.38 91 GLY A N 1
ATOM 629 C CA . GLY A 1 91 ? -9.883 -12.719 -7.711 1 97.38 91 GLY A CA 1
ATOM 630 C C . GLY A 1 91 ? -11.352 -12.922 -8.039 1 97.38 91 GLY A C 1
ATOM 631 O O . GLY A 1 91 ? -11.688 -13.445 -9.102 1 97.38 91 GLY A O 1
ATOM 632 N N . ARG A 1 92 ? -12.227 -12.5 -7.16 1 96.38 92 ARG A N 1
ATOM 633 C CA . ARG A 1 92 ? -13.656 -12.727 -7.367 1 96.38 92 ARG A CA 1
ATOM 634 C C . ARG A 1 92 ? -14.422 -11.406 -7.391 1 96.38 92 ARG A C 1
ATOM 636 O O . ARG A 1 92 ? -15.617 -11.375 -7.113 1 96.38 92 ARG A O 1
ATOM 643 N N . VAL A 1 93 ? -13.711 -10.375 -7.535 1 96.25 93 VAL A N 1
ATOM 644 C CA . VAL A 1 93 ? -14.297 -9.031 -7.602 1 96.25 93 VAL A CA 1
ATOM 645 C C . VAL A 1 93 ? -13.906 -8.367 -8.914 1 96.25 93 VAL A C 1
ATOM 647 O O . VAL A 1 93 ? -12.992 -8.828 -9.609 1 96.25 93 VAL A O 1
ATOM 650 N N . ASP A 1 94 ? -14.609 -7.281 -9.289 1 96.62 94 ASP A N 1
ATOM 651 C CA . ASP A 1 94 ? -14.297 -6.543 -10.508 1 96.62 94 ASP A CA 1
ATOM 652 C C . ASP A 1 94 ? -12.883 -5.977 -10.469 1 96.62 94 ASP A C 1
ATOM 654 O O . ASP A 1 94 ? -12.5 -5.324 -9.492 1 96.62 94 ASP A O 1
ATOM 658 N N . GLN A 1 95 ? -12.141 -6.25 -11.508 1 96.88 95 GLN A N 1
ATOM 659 C CA . GLN A 1 95 ? -10.734 -5.875 -11.562 1 96.88 95 GLN A CA 1
ATOM 660 C C . GLN A 1 95 ? -10.562 -4.359 -11.508 1 96.88 95 GLN A C 1
ATOM 662 O O . GLN A 1 95 ? -9.672 -3.859 -10.82 1 96.88 95 GLN A O 1
ATOM 667 N N . ALA A 1 96 ? -11.367 -3.662 -12.219 1 96.94 96 ALA A N 1
ATOM 668 C CA . ALA A 1 96 ? -11.258 -2.205 -12.242 1 96.94 96 ALA A CA 1
ATOM 669 C C . ALA A 1 96 ? -11.594 -1.609 -10.875 1 96.94 96 ALA A C 1
ATOM 671 O O . ALA A 1 96 ? -10.93 -0.671 -10.422 1 96.94 96 ALA A O 1
ATOM 672 N N . ALA A 1 97 ? -12.641 -2.127 -10.242 1 97.06 97 ALA A N 1
ATOM 673 C CA . ALA A 1 97 ? -13.008 -1.68 -8.898 1 97.06 97 ALA A CA 1
ATOM 674 C C . ALA A 1 97 ? -11.891 -1.977 -7.902 1 97.06 97 ALA A C 1
ATOM 676 O O . ALA A 1 97 ? -11.609 -1.172 -7.012 1 97.06 97 ALA A O 1
ATOM 677 N N . TYR A 1 98 ? -11.297 -3.154 -8.055 1 97.81 98 TYR A N 1
ATOM 678 C CA . TYR A 1 98 ? -10.18 -3.529 -7.199 1 97.81 98 TYR A CA 1
ATOM 679 C C . TYR A 1 98 ? -9.016 -2.561 -7.363 1 97.81 98 TYR A C 1
ATOM 681 O O . TYR A 1 98 ? -8.43 -2.117 -6.375 1 97.81 98 TYR A O 1
ATOM 689 N N . THR A 1 99 ? -8.719 -2.219 -8.594 1 98 99 THR A N 1
ATOM 690 C CA . THR A 1 99 ? -7.656 -1.26 -8.891 1 98 99 THR A CA 1
ATOM 691 C C . THR A 1 99 ? -7.949 0.088 -8.234 1 98 99 THR A C 1
ATOM 693 O O . THR A 1 99 ? -7.078 0.672 -7.586 1 98 99 THR A O 1
ATOM 696 N N . ARG A 1 100 ? -9.141 0.534 -8.375 1 97.25 100 ARG A N 1
ATOM 697 C CA . ARG A 1 100 ? -9.531 1.806 -7.77 1 97.25 100 ARG A CA 1
ATOM 698 C C . ARG A 1 100 ? -9.375 1.764 -6.254 1 97.25 100 ARG A C 1
ATOM 700 O O . ARG A 1 100 ? -8.93 2.738 -5.641 1 97.25 100 ARG A O 1
ATOM 707 N N . ASN A 1 101 ? -9.758 0.661 -5.648 1 97.69 101 ASN A N 1
ATOM 708 C CA . ASN A 1 101 ? -9.625 0.476 -4.207 1 97.69 101 ASN A CA 1
ATOM 709 C C . ASN A 1 101 ? -8.172 0.61 -3.756 1 97.69 101 ASN A C 1
ATOM 711 O O . ASN A 1 101 ? -7.875 1.37 -2.834 1 97.69 101 ASN A O 1
ATOM 715 N N . VAL A 1 102 ? -7.32 -0.09 -4.438 1 98.25 102 VAL A N 1
ATOM 716 C CA . VAL A 1 102 ? -5.906 -0.11 -4.082 1 98.25 102 VAL A CA 1
ATOM 717 C C . VAL A 1 102 ? -5.309 1.285 -4.258 1 98.25 102 VAL A C 1
ATOM 719 O O . VAL A 1 102 ? -4.562 1.76 -3.398 1 98.25 102 VAL A O 1
ATOM 722 N N . LEU A 1 103 ? -5.637 1.929 -5.359 1 98.31 103 LEU A N 1
ATOM 723 C CA . LEU A 1 103 ? -5.113 3.262 -5.633 1 98.31 103 LEU A CA 1
ATOM 724 C C . LEU A 1 103 ? -5.582 4.258 -4.582 1 98.31 103 LEU A C 1
ATOM 726 O O . LEU A 1 103 ? -4.789 5.066 -4.09 1 98.31 103 LEU A O 1
ATOM 730 N N . LEU A 1 104 ? -6.75 4.164 -4.184 1 97.88 104 LEU A N 1
ATOM 731 C CA . LEU A 1 104 ? -7.344 5.113 -3.25 1 97.88 104 LEU A CA 1
ATOM 732 C C . LEU A 1 104 ? -6.844 4.863 -1.831 1 97.88 104 LEU A C 1
ATOM 734 O O . LEU A 1 104 ? -6.453 5.801 -1.132 1 97.88 104 LEU A O 1
ATOM 738 N N . ASN A 1 105 ? -6.883 3.631 -1.419 1 97.81 105 ASN A N 1
ATOM 739 C CA . ASN A 1 105 ? -6.637 3.314 -0.016 1 97.81 105 ASN A CA 1
ATOM 740 C C . ASN A 1 105 ? -5.148 3.158 0.271 1 97.81 105 ASN A C 1
ATOM 742 O O . ASN A 1 105 ? -4.695 3.412 1.39 1 97.81 105 ASN A O 1
ATOM 746 N N . SER A 1 106 ? -4.414 2.717 -0.668 1 97.06 106 SER A N 1
ATOM 747 C CA . SER A 1 106 ? -3.025 2.352 -0.415 1 97.06 106 SER A CA 1
ATOM 748 C C . SER A 1 106 ? -2.066 3.393 -0.983 1 97.06 106 SER A C 1
ATOM 750 O O . SER A 1 106 ? -1.203 3.904 -0.267 1 97.06 106 SER A O 1
ATOM 752 N N . ALA A 1 107 ? -2.238 3.756 -2.236 1 98.31 107 ALA A N 1
ATOM 753 C CA . ALA A 1 107 ? -1.259 4.598 -2.92 1 98.31 107 ALA A CA 1
ATOM 754 C C . ALA A 1 107 ? -1.479 6.07 -2.592 1 98.31 107 ALA A C 1
ATOM 756 O O . ALA A 1 107 ? -0.535 6.781 -2.238 1 98.31 107 ALA A O 1
ATOM 757 N N . ALA A 1 108 ? -2.658 6.508 -2.629 1 98.38 108 ALA A N 1
ATOM 758 C CA . ALA A 1 108 ? -2.979 7.926 -2.51 1 98.38 108 ALA A CA 1
ATOM 759 C C . ALA A 1 108 ? -2.484 8.492 -1.182 1 98.38 108 ALA A C 1
ATOM 761 O O . ALA A 1 108 ? -1.838 9.539 -1.148 1 98.38 108 ALA A O 1
ATOM 762 N N . PRO A 1 109 ? -2.715 7.824 -0.065 1 98.25 109 PRO A N 1
ATOM 763 C CA . PRO A 1 109 ? -2.281 8.406 1.208 1 98.25 109 PRO A CA 1
ATOM 764 C C . PRO A 1 109 ? -0.772 8.625 1.275 1 98.25 109 PRO A C 1
ATOM 766 O O . PRO A 1 109 ? -0.313 9.625 1.835 1 98.25 109 PRO A O 1
ATOM 769 N N . GLN A 1 110 ? -0 7.711 0.734 1 98.44 110 GLN A N 1
ATOM 770 C CA . GLN A 1 110 ? 1.453 7.832 0.769 1 98.44 110 GLN A CA 1
ATOM 771 C C . GLN A 1 110 ? 1.936 8.938 -0.165 1 98.44 110 GLN A C 1
ATOM 773 O O . GLN A 1 110 ? 2.766 9.766 0.22 1 98.44 110 GLN A O 1
ATOM 778 N N . VAL A 1 111 ? 1.376 8.969 -1.384 1 98.69 111 VAL A N 1
ATOM 779 C CA . VAL A 1 111 ? 1.795 9.922 -2.406 1 98.69 111 VAL A CA 1
ATOM 780 C C . VAL A 1 111 ? 1.425 11.336 -1.976 1 98.69 111 VAL A C 1
ATOM 782 O O . VAL A 1 111 ? 2.25 12.25 -2.053 1 98.69 111 VAL A O 1
ATOM 785 N N . LEU A 1 112 ? 0.216 11.477 -1.514 1 98.69 112 LEU A N 1
ATOM 786 C CA . LEU A 1 112 ? -0.25 12.797 -1.116 1 98.69 112 LEU A CA 1
ATOM 787 C C . LEU A 1 112 ? 0.386 13.227 0.202 1 98.69 112 LEU A C 1
ATOM 789 O O . LEU A 1 112 ? 0.625 14.414 0.425 1 98.69 112 LEU A O 1
ATOM 793 N N . GLY A 1 113 ? 0.628 12.242 1.102 1 98.62 113 GLY A N 1
ATOM 794 C CA . GLY A 1 113 ? 1.408 12.555 2.289 1 98.62 113 GLY A CA 1
ATOM 795 C C . GLY A 1 113 ? 2.779 13.125 1.97 1 98.62 113 GLY A C 1
ATOM 796 O O . GLY A 1 113 ? 3.195 14.125 2.559 1 98.62 113 GLY A O 1
ATOM 797 N N . ASN A 1 114 ? 3.453 12.445 1.041 1 98.56 114 ASN A N 1
ATOM 798 C CA . ASN A 1 114 ? 4.75 12.938 0.587 1 98.56 114 ASN A CA 1
ATOM 799 C C . ASN A 1 114 ? 4.648 14.359 0.047 1 98.56 114 ASN A C 1
ATOM 801 O O . ASN A 1 114 ? 5.496 15.203 0.35 1 98.56 114 ASN A O 1
ATOM 805 N N . ALA A 1 115 ? 3.676 14.633 -0.762 1 98.69 115 ALA A N 1
ATOM 806 C CA . ALA A 1 115 ? 3.48 15.945 -1.376 1 98.69 115 ALA A CA 1
ATOM 807 C C . ALA A 1 115 ? 3.229 17.016 -0.316 1 98.69 115 ALA A C 1
ATOM 809 O O . ALA A 1 115 ? 3.756 18.125 -0.409 1 98.69 115 ALA A O 1
ATOM 810 N N . PHE A 1 116 ? 2.389 16.672 0.683 1 98.75 116 PHE A N 1
ATOM 811 C CA . PHE A 1 116 ? 2.088 17.594 1.766 1 98.75 116 PHE A CA 1
ATOM 812 C C . PHE A 1 116 ? 3.35 17.938 2.551 1 98.75 116 PHE A C 1
ATOM 814 O O . PHE A 1 116 ? 3.619 19.109 2.822 1 98.75 116 PHE A O 1
ATOM 821 N N . LEU A 1 117 ? 4.113 16.891 2.9 1 98.31 117 LEU A N 1
ATOM 822 C CA . LEU A 1 117 ? 5.355 17.078 3.637 1 98.31 117 LEU A CA 1
ATOM 823 C C . LEU A 1 117 ? 6.309 17.984 2.857 1 98.31 117 LEU A C 1
ATOM 825 O O . LEU A 1 117 ? 6.953 18.859 3.439 1 98.31 117 LEU A O 1
ATOM 829 N N . ALA A 1 118 ? 6.367 17.797 1.536 1 98.06 118 ALA A N 1
ATOM 830 C CA . ALA A 1 118 ? 7.234 18.609 0.683 1 98.06 118 ALA A CA 1
ATOM 831 C C . ALA A 1 118 ? 6.793 20.078 0.686 1 98.06 118 ALA A C 1
ATOM 833 O O . ALA A 1 118 ? 7.621 20.969 0.825 1 98.06 118 ALA A O 1
ATOM 834 N N . ALA A 1 119 ? 5.539 20.266 0.558 1 98.12 119 ALA A N 1
ATOM 835 C CA . ALA A 1 119 ? 4.996 21.625 0.514 1 98.12 119 ALA A CA 1
ATOM 836 C C . ALA A 1 119 ? 5.227 22.344 1.837 1 98.12 119 ALA A C 1
ATOM 838 O O . ALA A 1 119 ? 5.602 23.516 1.851 1 98.12 119 ALA A O 1
ATOM 839 N N . VAL A 1 120 ? 5 21.641 2.945 1 97.44 120 VAL A N 1
ATOM 840 C CA . VAL A 1 120 ? 5.219 22.203 4.27 1 97.44 120 VAL A CA 1
ATOM 841 C C . VAL A 1 120 ? 6.688 22.594 4.438 1 97.44 120 VAL A C 1
ATOM 843 O O . VAL A 1 120 ? 7 23.656 4.973 1 97.44 120 VAL A O 1
ATOM 846 N N . GLY A 1 121 ? 7.539 21.719 3.988 1 95.62 121 GLY A N 1
ATOM 847 C CA . GLY A 1 121 ? 8.969 21.984 4.07 1 95.62 121 GLY A CA 1
ATOM 848 C C . GLY A 1 121 ? 9.383 23.234 3.336 1 95.62 121 GLY A C 1
ATOM 849 O O . GLY A 1 121 ? 10.391 23.859 3.686 1 95.62 121 GLY A O 1
ATOM 850 N N . ARG A 1 122 ? 8.57 23.625 2.354 1 95.75 122 ARG A N 1
ATOM 851 C CA . ARG A 1 122 ? 8.898 24.781 1.53 1 95.75 122 ARG A CA 1
ATOM 852 C C . ARG A 1 122 ? 8.164 26.031 2.021 1 95.75 122 ARG A C 1
ATOM 854 O O . ARG A 1 122 ? 8.242 27.078 1.395 1 95.75 122 ARG A O 1
ATOM 861 N N . ALA A 1 123 ? 7.398 25.859 3.098 1 95.44 123 ALA A N 1
ATOM 862 C CA . ALA A 1 123 ? 6.602 26.969 3.625 1 95.44 123 ALA A CA 1
ATOM 863 C C . ALA A 1 123 ? 7.129 27.422 4.98 1 95.44 123 ALA A C 1
ATOM 865 O O . ALA A 1 123 ? 6.652 26.984 6.023 1 95.44 123 ALA A O 1
ATOM 866 N N . PRO A 1 124 ? 7.945 28.391 5.02 1 92 124 PRO A N 1
ATOM 867 C CA . PRO A 1 124 ? 8.617 28.781 6.262 1 92 124 PRO A CA 1
ATOM 868 C C . PRO A 1 124 ? 7.656 29.375 7.285 1 92 124 PRO A C 1
ATOM 870 O O . PRO A 1 124 ? 7.949 29.391 8.484 1 92 124 PRO A O 1
ATOM 873 N N . SER A 1 125 ? 6.574 29.891 6.801 1 93.62 125 SER A N 1
ATOM 874 C CA . SER A 1 125 ? 5.617 30.5 7.73 1 93.62 125 SER A CA 1
ATOM 875 C C . SER A 1 125 ? 4.949 29.438 8.594 1 93.62 125 SER A C 1
ATOM 877 O O . SER A 1 125 ? 4.414 29.734 9.664 1 93.62 125 SER A O 1
ATOM 879 N N . VAL A 1 126 ? 4.953 28.203 8.117 1 95.31 126 VAL A N 1
ATOM 880 C CA . VAL A 1 126 ? 4.32 27.109 8.844 1 95.31 126 VAL A CA 1
ATOM 881 C C . VAL A 1 126 ? 5.254 26.609 9.945 1 95.31 126 VAL A C 1
ATOM 883 O O . VAL A 1 126 ? 6.312 26.031 9.648 1 95.31 126 VAL A O 1
ATOM 886 N N . THR A 1 127 ? 4.805 26.766 11.164 1 94 127 THR A N 1
ATOM 887 C CA . THR A 1 127 ? 5.641 26.375 12.289 1 94 127 THR A CA 1
ATOM 888 C C . THR A 1 127 ? 5.043 25.172 13.016 1 94 127 THR A C 1
ATOM 890 O O . THR A 1 127 ? 5.684 24.594 13.898 1 94 127 THR A O 1
ATOM 893 N N . SER A 1 128 ? 3.805 24.812 12.695 1 95.25 128 SER A N 1
ATOM 894 C CA . SER A 1 128 ? 3.123 23.625 13.211 1 95.25 128 SER A CA 1
ATOM 895 C C . SER A 1 128 ? 2.355 22.906 12.102 1 95.25 128 SER A C 1
ATOM 897 O O . SER A 1 128 ? 1.511 23.516 11.438 1 95.25 128 SER A O 1
ATOM 899 N N . ALA A 1 129 ? 2.734 21.688 11.898 1 97.44 129 ALA A N 1
ATOM 900 C CA . ALA A 1 129 ? 2.062 20.938 10.844 1 97.44 129 ALA A CA 1
ATOM 901 C C . ALA A 1 129 ? 1.766 19.516 11.289 1 97.44 129 ALA A C 1
ATOM 903 O O . ALA A 1 129 ? 2.537 18.922 12.047 1 97.44 129 ALA A O 1
ATOM 904 N N . SER A 1 130 ? 0.598 19 10.906 1 98.5 130 SER A N 1
ATOM 905 C CA . SER A 1 130 ? 0.194 17.641 11.203 1 98.5 130 SER A CA 1
ATOM 906 C C . SER A 1 130 ? -0.374 16.953 9.969 1 98.5 130 SER A C 1
ATOM 908 O O . SER A 1 130 ? -1.088 17.562 9.18 1 98.5 130 SER A O 1
ATOM 910 N N . LEU A 1 131 ? 0.06 15.781 9.773 1 98.75 131 LEU A N 1
ATOM 911 C CA . LEU A 1 131 ? -0.491 14.867 8.781 1 98.75 131 LEU A CA 1
ATOM 912 C C . LEU A 1 131 ? -1.146 13.664 9.453 1 98.75 131 LEU A C 1
ATOM 914 O O . LEU A 1 131 ? -0.477 12.898 10.148 1 98.75 131 LEU A O 1
ATOM 918 N N . VAL A 1 132 ? -2.451 13.539 9.258 1 98.75 132 VAL A N 1
ATOM 919 C CA . VAL A 1 132 ? -3.207 12.438 9.852 1 98.75 132 VAL A CA 1
ATOM 920 C C . VAL A 1 132 ? -3.713 11.508 8.75 1 98.75 132 VAL A C 1
ATOM 922 O O . VAL A 1 132 ? -4.395 11.953 7.82 1 98.75 132 VAL A O 1
ATOM 925 N N . LEU A 1 133 ? -3.32 10.273 8.805 1 98.31 133 LEU A N 1
ATOM 926 C CA . LEU A 1 133 ? -3.861 9.25 7.914 1 98.31 133 LEU A CA 1
ATOM 927 C C . LEU A 1 133 ? -4.789 8.305 8.672 1 98.31 133 LEU A C 1
ATOM 929 O O . LEU A 1 133 ? -4.488 7.906 9.797 1 98.31 133 LEU A O 1
ATOM 933 N N . LEU A 1 134 ? -5.895 8.008 8.094 1 94.88 134 LEU A N 1
ATOM 934 C CA . LEU A 1 134 ? -6.836 7.117 8.758 1 94.88 134 LEU A CA 1
ATOM 935 C C . LEU A 1 134 ? -6.418 5.66 8.594 1 94.88 134 LEU A C 1
ATOM 937 O O . LEU A 1 134 ? -6.25 5.184 7.469 1 94.88 134 LEU A O 1
ATOM 941 N N . SER A 1 135 ? -6.254 5.02 9.703 1 91.94 135 SER A N 1
ATOM 942 C CA . SER A 1 135 ? -5.965 3.592 9.797 1 91.94 135 SER A CA 1
ATOM 943 C C . SER A 1 135 ? -7.223 2.795 10.125 1 91.94 135 SER A C 1
ATOM 945 O O . SER A 1 135 ? -8.336 3.25 9.867 1 91.94 135 SER A O 1
ATOM 947 N N . SER A 1 136 ? -7.082 1.563 10.445 1 86.06 136 SER A N 1
ATOM 948 C CA . SER A 1 136 ? -8.164 0.641 10.758 1 86.06 136 SER A CA 1
ATOM 949 C C . SER A 1 136 ? -7.652 -0.571 11.531 1 86.06 136 SER A C 1
ATOM 951 O O . SER A 1 136 ? -6.445 -0.819 11.578 1 86.06 136 SER A O 1
ATOM 953 N N . GLY A 1 137 ? -8.602 -1.188 12.25 1 82.75 137 GLY A N 1
ATOM 954 C CA . GLY A 1 137 ? -8.273 -2.512 12.75 1 82.75 137 GLY A CA 1
ATOM 955 C C . GLY A 1 137 ? -7.863 -3.482 11.656 1 82.75 137 GLY A C 1
ATOM 956 O O . GLY A 1 137 ? -7.137 -4.445 11.914 1 82.75 137 GLY A O 1
ATOM 957 N N . ALA A 1 138 ? -8.266 -3.203 10.5 1 84.69 138 ALA A N 1
ATOM 958 C CA . ALA A 1 138 ? -7.953 -4.016 9.328 1 84.69 138 ALA A CA 1
ATOM 959 C C . ALA A 1 138 ? -6.461 -3.963 9.008 1 84.69 138 ALA A C 1
ATOM 961 O O . ALA A 1 138 ? -5.965 -4.758 8.211 1 84.69 138 ALA A O 1
ATOM 962 N N . ALA A 1 139 ? -5.707 -3.127 9.625 1 87.25 139 ALA A N 1
ATOM 963 C CA . ALA A 1 139 ? -4.266 -3.01 9.398 1 87.25 139 ALA A CA 1
ATOM 964 C C . ALA A 1 139 ? -3.516 -4.168 10.055 1 87.25 139 ALA A C 1
ATOM 966 O O . ALA A 1 139 ? -2.379 -4.469 9.672 1 87.25 139 ALA A O 1
ATOM 967 N N . SER A 1 140 ? -4.176 -4.723 11.047 1 84.88 140 SER A N 1
ATOM 968 C CA . SER A 1 140 ? -3.461 -5.766 11.773 1 84.88 140 SER A CA 1
ATOM 969 C C . SER A 1 140 ? -4.25 -7.07 11.781 1 84.88 140 SER A C 1
ATOM 971 O O . SER A 1 140 ? -3.707 -8.133 12.102 1 84.88 140 SER A O 1
ATOM 973 N N . LYS A 1 141 ? -5.457 -7.012 11.508 1 84.38 141 LYS A N 1
ATOM 974 C CA . LYS A 1 141 ? -6.312 -8.195 11.445 1 84.38 141 LYS A CA 1
ATOM 975 C C . LYS A 1 141 ? -6.742 -8.492 10.008 1 84.38 141 LYS A C 1
ATOM 977 O O . LYS A 1 141 ? -7.336 -7.641 9.344 1 84.38 141 LYS A O 1
ATOM 982 N N . PRO A 1 142 ? -6.488 -9.688 9.609 1 88.5 142 PRO A N 1
ATOM 983 C CA . PRO A 1 142 ? -6.961 -10.047 8.273 1 88.5 142 PRO A CA 1
ATOM 984 C C . PRO A 1 142 ? -8.469 -10.281 8.227 1 88.5 142 PRO A C 1
ATOM 986 O O . PRO A 1 142 ? -8.977 -11.172 8.914 1 88.5 142 PRO A O 1
ATOM 989 N N . TYR A 1 143 ? -9.172 -9.516 7.473 1 89.25 143 TYR A N 1
ATOM 990 C CA . TYR A 1 143 ? -10.594 -9.719 7.207 1 89.25 143 TYR A CA 1
ATOM 991 C C . TYR A 1 143 ? -10.812 -10.25 5.797 1 89.25 143 TYR A C 1
ATOM 993 O O . TYR A 1 143 ? -10.594 -9.531 4.816 1 89.25 143 TYR A O 1
ATOM 1001 N N . GLU A 1 144 ? -11.25 -11.508 5.773 1 93.12 144 GLU A N 1
ATOM 1002 C CA . GLU A 1 144 ? -11.594 -12.047 4.461 1 93.12 144 GLU A CA 1
ATOM 1003 C C . GLU A 1 144 ? -12.625 -11.164 3.76 1 93.12 144 GLU A C 1
ATOM 1005 O O . GLU A 1 144 ? -13.602 -10.734 4.375 1 93.12 144 GLU A O 1
ATOM 1010 N N . GLY A 1 145 ? -12.352 -10.867 2.512 1 94.56 145 GLY A N 1
ATOM 1011 C CA . GLY A 1 145 ? -13.234 -9.984 1.756 1 94.56 145 GLY A CA 1
ATOM 1012 C C . GLY A 1 145 ? -12.742 -8.547 1.72 1 94.56 145 GLY A C 1
ATOM 1013 O O . GLY A 1 145 ? -13.273 -7.727 0.969 1 94.56 145 GLY A O 1
ATOM 1014 N N . TRP A 1 146 ? -11.711 -8.227 2.549 1 95.06 146 TRP A N 1
ATOM 1015 C CA . TRP A 1 146 ? -11.156 -6.883 2.641 1 95.06 146 TRP A CA 1
ATOM 1016 C C . TRP A 1 146 ? -9.672 -6.887 2.309 1 95.06 146 TRP A C 1
ATOM 1018 O O . TRP A 1 146 ? -8.898 -6.117 2.885 1 95.06 146 TRP A O 1
ATOM 1028 N N . SER A 1 147 ? -9.203 -7.785 1.444 1 94.94 147 SER A N 1
ATOM 1029 C CA . SER A 1 147 ? -7.77 -7.98 1.264 1 94.94 147 SER A CA 1
ATOM 1030 C C . SER A 1 147 ? -7.078 -6.684 0.861 1 94.94 147 SER A C 1
ATOM 1032 O O . SER A 1 147 ? -6.055 -6.312 1.438 1 94.94 147 SER A O 1
ATOM 1034 N N . SER A 1 148 ? -7.652 -5.969 -0.184 1 95.25 148 SER A N 1
ATOM 1035 C CA . SER A 1 148 ? -7.039 -4.727 -0.635 1 95.25 148 SER A CA 1
ATOM 1036 C C . SER A 1 148 ? -7.027 -3.68 0.476 1 95.25 148 SER A C 1
ATOM 1038 O O . SER A 1 148 ? -6.031 -2.98 0.667 1 95.25 148 SER A O 1
ATOM 1040 N N . TYR A 1 149 ? -8.094 -3.611 1.205 1 94.69 149 TYR A N 1
ATOM 1041 C CA . TYR A 1 149 ? -8.211 -2.658 2.305 1 94.69 149 TYR A CA 1
ATOM 1042 C C . TYR A 1 149 ? -7.242 -3.008 3.43 1 94.69 149 TYR A C 1
ATOM 1044 O O . TYR A 1 149 ? -6.566 -2.129 3.971 1 94.69 149 TYR A O 1
ATOM 1052 N N . CYS A 1 150 ? -7.152 -4.273 3.787 1 95.44 150 CYS A N 1
ATOM 1053 C CA . CYS A 1 150 ? -6.234 -4.738 4.82 1 95.44 150 CYS A CA 1
ATOM 1054 C C . CYS A 1 150 ? -4.793 -4.406 4.453 1 95.44 150 CYS A C 1
ATOM 1056 O O . CYS A 1 150 ? -4.059 -3.836 5.262 1 95.44 150 CYS A O 1
ATOM 1058 N N . GLY A 1 151 ? -4.422 -4.785 3.264 1 96.25 151 GLY A N 1
ATOM 1059 C CA . GLY A 1 151 ? -3.082 -4.445 2.807 1 96.25 151 GLY A CA 1
ATOM 1060 C C . GLY A 1 151 ? -2.801 -2.955 2.836 1 96.25 151 GLY A C 1
ATOM 1061 O O . GLY A 1 151 ? -1.719 -2.529 3.244 1 96.25 151 GLY A O 1
ATOM 1062 N N . ALA A 1 152 ? -3.744 -2.176 2.441 1 95.5 152 ALA A N 1
ATOM 1063 C CA . ALA A 1 152 ? -3.613 -0.722 2.387 1 95.5 152 ALA A CA 1
ATOM 1064 C C . ALA A 1 152 ? -3.352 -0.143 3.773 1 95.5 152 ALA A C 1
ATOM 1066 O O . ALA A 1 152 ? -2.41 0.63 3.963 1 95.5 152 ALA A O 1
ATOM 1067 N N . LYS A 1 153 ? -4.148 -0.529 4.691 1 95.19 153 LYS A N 1
ATOM 1068 C CA . LYS A 1 153 ? -4.066 0.072 6.02 1 95.19 153 LYS A CA 1
ATOM 1069 C C . LYS A 1 153 ? -2.801 -0.369 6.746 1 95.19 153 LYS A C 1
ATOM 1071 O O . LYS A 1 153 ? -2.213 0.405 7.504 1 95.19 153 LYS A O 1
ATOM 1076 N N . ALA A 1 154 ? -2.369 -1.602 6.508 1 96.12 154 ALA A N 1
ATOM 1077 C CA . ALA A 1 154 ? -1.082 -2.037 7.043 1 96.12 154 ALA A CA 1
ATOM 1078 C C . ALA A 1 154 ? 0.061 -1.212 6.461 1 96.12 154 ALA A C 1
ATOM 1080 O O . ALA A 1 154 ? 0.98 -0.816 7.18 1 96.12 154 ALA A O 1
ATOM 1081 N N . GLY A 1 155 ? 0 -1.032 5.18 1 97.44 155 GLY A N 1
ATOM 1082 C CA . GLY A 1 155 ? 1.001 -0.215 4.512 1 97.44 155 GLY A CA 1
ATOM 1083 C C . GLY A 1 155 ? 1.047 1.211 5.027 1 97.44 155 GLY A C 1
ATOM 1084 O O . GLY A 1 155 ? 2.127 1.755 5.27 1 97.44 155 GLY A O 1
ATOM 1085 N N . VAL A 1 156 ? -0.062 1.798 5.242 1 97.38 156 VAL A N 1
ATOM 1086 C CA . VAL A 1 156 ? -0.174 3.16 5.75 1 97.38 156 VAL A CA 1
ATOM 1087 C C . VAL A 1 156 ? 0.438 3.242 7.148 1 97.38 156 VAL A C 1
ATOM 1089 O O . VAL A 1 156 ? 1.209 4.16 7.441 1 97.38 156 VAL A O 1
ATOM 1092 N N . ASP A 1 157 ? 0.103 2.293 8.023 1 97.81 157 ASP A N 1
ATOM 1093 C CA . ASP A 1 157 ? 0.63 2.291 9.383 1 97.81 157 ASP A CA 1
ATOM 1094 C C . ASP A 1 157 ? 2.156 2.254 9.383 1 97.81 157 ASP A C 1
ATOM 1096 O O . ASP A 1 157 ? 2.803 3.014 10.102 1 97.81 157 ASP A O 1
ATOM 1100 N N . HIS A 1 158 ? 2.674 1.369 8.547 1 97.56 158 HIS A N 1
ATOM 1101 C CA . HIS A 1 158 ? 4.125 1.219 8.531 1 97.56 158 HIS A CA 1
ATOM 1102 C C . HIS A 1 158 ? 4.797 2.414 7.867 1 97.56 158 HIS A C 1
ATOM 1104 O O . HIS A 1 158 ? 5.898 2.812 8.266 1 97.56 158 HIS A O 1
ATOM 1110 N N . TRP A 1 159 ? 4.176 2.963 6.848 1 97.94 159 TRP A N 1
ATOM 1111 C CA . TRP A 1 159 ? 4.66 4.195 6.234 1 97.94 159 TRP A CA 1
ATOM 1112 C C . TRP A 1 159 ? 4.75 5.316 7.262 1 97.94 159 TRP A C 1
ATOM 1114 O O . TRP A 1 159 ? 5.766 6.008 7.348 1 97.94 159 TRP A O 1
ATOM 1124 N N . VAL A 1 160 ? 3.758 5.453 8.078 1 98.25 160 VAL A N 1
ATOM 1125 C C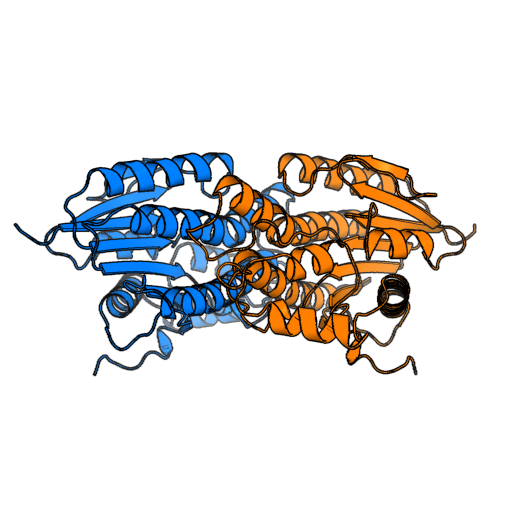A . VAL A 1 160 ? 3.693 6.492 9.102 1 98.25 160 VAL A CA 1
ATOM 1126 C C . VAL A 1 160 ? 4.824 6.297 10.109 1 98.25 160 VAL A C 1
ATOM 1128 O O . VAL A 1 160 ? 5.504 7.254 10.484 1 98.25 160 VAL A O 1
ATOM 1131 N N . ARG A 1 161 ? 5.043 5.059 10.539 1 97.44 161 ARG A N 1
ATOM 1132 C CA . ARG A 1 161 ? 6.133 4.781 11.469 1 97.44 161 ARG A CA 1
ATOM 1133 C C . ARG A 1 161 ? 7.473 5.203 10.875 1 97.44 161 ARG A C 1
ATOM 1135 O O . ARG A 1 161 ? 8.297 5.805 11.57 1 97.44 161 ARG A O 1
ATOM 1142 N N . THR A 1 162 ? 7.645 4.891 9.594 1 97.56 162 THR A N 1
ATOM 1143 C CA . THR A 1 162 ? 8.914 5.188 8.938 1 97.56 162 THR A CA 1
ATOM 1144 C C . THR A 1 162 ? 9.086 6.695 8.758 1 97.56 162 THR A C 1
ATOM 1146 O O . THR A 1 162 ? 10.141 7.242 9.086 1 97.56 162 THR A O 1
ATOM 1149 N N . VAL A 1 163 ? 8.07 7.363 8.305 1 98 163 VAL A N 1
ATOM 1150 C CA . VAL A 1 163 ? 8.117 8.805 8.117 1 98 163 VAL A CA 1
ATOM 1151 C C . VAL A 1 163 ? 8.273 9.508 9.461 1 98 163 VAL A C 1
ATOM 1153 O O . VAL A 1 163 ? 8.953 10.531 9.57 1 98 163 VAL A O 1
ATOM 1156 N N . GLY A 1 164 ? 7.574 8.953 10.461 1 97.62 164 GLY A N 1
ATOM 1157 C CA . GLY A 1 164 ? 7.754 9.484 11.805 1 97.62 164 GLY A CA 1
ATOM 1158 C C . GLY A 1 164 ? 9.203 9.484 12.25 1 97.62 164 GLY A C 1
ATOM 1159 O O . GLY A 1 164 ? 9.68 10.477 12.812 1 97.62 164 GLY A O 1
ATOM 1160 N N . ALA A 1 165 ? 9.867 8.398 12.008 1 95.94 165 ALA A N 1
ATOM 1161 C CA . ALA A 1 165 ? 11.281 8.305 12.344 1 95.94 165 ALA A CA 1
ATOM 1162 C C . ALA A 1 165 ? 12.102 9.336 11.57 1 95.94 165 ALA A C 1
ATOM 1164 O O . ALA A 1 165 ? 13.008 9.953 12.125 1 95.94 165 ALA A O 1
ATOM 1165 N N . GLU A 1 166 ? 11.766 9.555 10.32 1 96.44 166 GLU A N 1
ATOM 1166 C CA . GLU A 1 166 ? 12.43 10.555 9.492 1 96.44 166 GLU A CA 1
ATOM 1167 C C . GLU A 1 166 ? 12.227 11.961 10.047 1 96.44 166 GLU A C 1
ATOM 1169 O O . GLU A 1 166 ? 13.172 12.742 10.156 1 96.44 166 GLU A O 1
ATOM 1174 N N . GLN A 1 167 ? 10.992 12.188 10.383 1 96.12 167 GLN A N 1
ATOM 1175 C CA . GLN A 1 167 ? 10.625 13.516 10.875 1 96.12 167 GLN A CA 1
ATOM 1176 C C . GLN A 1 167 ? 11.281 13.789 12.227 1 96.12 167 GLN A C 1
ATOM 1178 O O . GLN A 1 167 ? 11.641 14.93 12.531 1 96.12 167 GLN A O 1
ATOM 1183 N N . ALA A 1 168 ? 11.391 12.75 13.023 1 92.81 168 ALA A N 1
ATOM 1184 C CA . ALA A 1 168 ? 11.945 12.906 14.367 1 92.81 168 ALA A CA 1
ATOM 1185 C C . ALA A 1 168 ? 13.367 13.453 14.312 1 92.81 168 ALA A C 1
ATOM 1187 O O . ALA A 1 168 ? 13.844 14.055 15.273 1 92.81 168 ALA A O 1
ATOM 1188 N N . SER A 1 169 ? 13.984 13.32 13.211 1 89.31 169 SER A N 1
ATOM 1189 C CA . SER A 1 169 ? 15.375 13.742 13.062 1 89.31 169 SER A CA 1
ATOM 1190 C C . SER A 1 169 ? 15.469 15.125 12.438 1 89.31 169 SER A C 1
ATOM 1192 O O . SER A 1 169 ? 16.578 15.641 12.211 1 89.31 169 SER A O 1
ATOM 1194 N N . THR A 1 170 ? 14.375 15.758 12.242 1 89.62 170 THR A N 1
ATOM 1195 C CA . THR A 1 170 ? 14.367 17.062 11.594 1 89.62 170 THR A CA 1
ATOM 1196 C C . THR A 1 170 ? 14.109 18.172 12.617 1 89.62 170 THR A C 1
ATOM 1198 O O . THR A 1 170 ? 13.633 17.906 13.719 1 89.62 170 THR A O 1
ATOM 1201 N N . ASP A 1 171 ? 14.445 19.438 12.297 1 87.94 171 ASP A N 1
ATOM 1202 C CA . ASP A 1 171 ? 14.336 20.562 13.219 1 87.94 171 ASP A CA 1
ATOM 1203 C C . ASP A 1 171 ? 12.867 20.938 13.461 1 87.94 171 ASP A C 1
ATOM 1205 O O . ASP A 1 171 ? 12.477 21.219 14.602 1 87.94 171 ASP A O 1
ATOM 1209 N N . ASN A 1 172 ? 12.062 21.062 12.555 1 90.94 172 ASN A N 1
ATOM 1210 C CA . ASN A 1 172 ? 10.633 21.344 12.648 1 90.94 172 ASN A CA 1
ATOM 1211 C C . ASN A 1 172 ? 9.797 20.172 12.125 1 90.94 172 ASN A C 1
ATOM 1213 O O . ASN A 1 172 ? 9.227 20.266 11.039 1 90.94 172 ASN A O 1
ATOM 1217 N N . PRO A 1 173 ? 9.641 19.203 12.992 1 95.94 173 PRO A N 1
ATOM 1218 C CA . PRO A 1 173 ? 8.969 18 12.508 1 95.94 173 PRO A CA 1
ATOM 1219 C C . PRO A 1 173 ? 7.473 18.188 12.297 1 95.94 173 PRO A C 1
ATOM 1221 O O . PRO A 1 173 ? 6.828 18.906 13.062 1 95.94 173 PRO A O 1
ATOM 1224 N N . VAL A 1 174 ? 7.047 17.609 11.25 1 97.94 174 VAL A N 1
ATOM 1225 C CA . VAL A 1 174 ? 5.605 17.453 11.062 1 97.94 174 VAL A CA 1
ATOM 1226 C C . VAL A 1 174 ? 5.098 16.281 11.898 1 97.94 174 VAL A C 1
ATOM 1228 O O . VAL A 1 174 ? 5.734 15.227 11.945 1 97.94 174 VAL A O 1
ATOM 1231 N N . LYS A 1 175 ? 4.051 16.484 12.648 1 98.19 175 LYS A N 1
ATOM 1232 C CA . LYS A 1 175 ? 3.41 15.352 13.32 1 98.19 175 LYS A CA 1
ATOM 1233 C C . LYS A 1 175 ? 2.674 14.461 12.328 1 98.19 175 LYS A C 1
ATOM 1235 O O . LYS A 1 175 ? 1.645 14.852 11.773 1 98.19 175 LYS A O 1
ATOM 1240 N N . VAL A 1 176 ? 3.232 13.328 12.07 1 98.5 176 VAL A N 1
ATOM 1241 C CA . VAL A 1 176 ? 2.625 12.336 11.188 1 98.5 176 VAL A CA 1
ATOM 1242 C C . VAL A 1 176 ? 2.068 11.18 12.008 1 98.5 176 VAL A C 1
ATOM 1244 O O . VAL A 1 176 ? 2.814 10.492 12.711 1 98.5 176 VAL A O 1
ATOM 1247 N N . VAL A 1 177 ? 0.735 10.969 11.922 1 98.38 177 VAL A N 1
ATOM 1248 C CA . VAL A 1 177 ? 0.123 9.938 12.75 1 98.38 177 VAL A CA 1
ATOM 1249 C C . VAL A 1 177 ? -0.902 9.156 11.93 1 98.38 177 VAL A C 1
ATOM 1251 O O . VAL A 1 177 ? -1.488 9.695 10.984 1 98.38 177 VAL A O 1
ATOM 1254 N N . ALA A 1 178 ? -0.989 7.906 12.219 1 98.25 178 ALA A N 1
ATOM 1255 C CA . ALA A 1 178 ? -2.102 7.082 11.758 1 98.25 178 ALA A CA 1
ATOM 1256 C C . ALA A 1 178 ? -3.129 6.867 12.867 1 98.25 178 ALA A C 1
ATOM 1258 O O . ALA A 1 178 ? -2.766 6.578 14.008 1 98.25 178 ALA A O 1
ATOM 1259 N N . VAL A 1 179 ? -4.434 7.031 12.562 1 97.69 179 VAL A N 1
ATOM 1260 C CA . VAL A 1 179 ? -5.457 6.977 13.602 1 97.69 179 VAL A CA 1
ATOM 1261 C C . VAL A 1 179 ? -6.555 5.996 13.188 1 97.69 179 VAL A C 1
ATOM 1263 O O . VAL A 1 179 ? -7.16 6.145 12.125 1 97.69 179 VAL A O 1
ATOM 1266 N N . ALA A 1 180 ? -6.77 5.023 13.961 1 96.19 180 ALA A N 1
ATOM 1267 C CA . ALA A 1 180 ? -7.918 4.133 13.812 1 96.19 180 ALA A CA 1
ATOM 1268 C C . ALA A 1 180 ? -9.117 4.652 14.602 1 96.19 180 ALA A C 1
ATOM 1270 O O . ALA A 1 180 ? -9.109 4.637 15.836 1 96.19 180 ALA A O 1
ATOM 1271 N N . PRO A 1 181 ? -10.078 4.988 13.906 1 94.12 181 PRO A N 1
ATOM 1272 C CA . PRO A 1 181 ? -11.203 5.625 14.594 1 94.12 181 PRO A CA 1
ATOM 1273 C C . PRO A 1 181 ? -12.148 4.613 15.242 1 94.12 181 PRO A C 1
ATOM 1275 O O . PRO A 1 181 ? -13.062 4.996 15.969 1 94.12 181 PRO A O 1
ATOM 1278 N N . GLY A 1 182 ? -11.93 3.27 15 1 91.38 182 GLY A N 1
ATOM 1279 C CA . GLY A 1 182 ? -12.875 2.256 15.438 1 91.38 182 GLY A CA 1
ATOM 1280 C C . GLY A 1 182 ? -13.953 1.963 14.406 1 91.38 182 GLY A C 1
ATOM 1281 O O . GLY A 1 182 ? -13.766 2.227 13.219 1 91.38 182 GLY A O 1
ATOM 1282 N N . VAL A 1 183 ? -14.984 1.229 14.875 1 93 183 VAL A N 1
ATOM 1283 C CA . VAL A 1 183 ? -16.109 0.91 13.992 1 93 183 VAL A CA 1
ATOM 1284 C C . VAL A 1 183 ? -17.125 2.037 14.031 1 93 183 VAL A C 1
ATOM 1286 O O . VAL A 1 183 ? -17.953 2.107 14.961 1 93 183 VAL A O 1
ATOM 1289 N N . VAL A 1 184 ? -17.016 2.879 13.047 1 92.5 184 VAL A N 1
ATOM 1290 C CA . VAL A 1 184 ? -17.766 4.129 13.07 1 92.5 184 VAL A CA 1
ATOM 1291 C C . VAL A 1 184 ? -19.062 3.973 12.273 1 92.5 184 VAL A C 1
ATOM 1293 O O . VAL A 1 184 ? -19.078 3.318 11.234 1 92.5 184 VAL A O 1
ATOM 1296 N N . GLY A 1 185 ? -20.109 4.574 12.742 1 92.5 185 GLY A N 1
ATOM 1297 C CA . GLY A 1 185 ? -21.406 4.523 12.102 1 92.5 185 GLY A CA 1
ATOM 1298 C C . GLY A 1 185 ? -21.516 5.434 10.891 1 92.5 185 GLY A C 1
ATOM 1299 O O . GLY A 1 185 ? -22.141 6.488 10.961 1 92.5 185 GLY A O 1
ATOM 1300 N N . THR A 1 186 ? -21.016 4.98 9.781 1 91 186 THR A N 1
ATOM 1301 C CA . THR A 1 186 ? -21.047 5.703 8.516 1 91 186 THR A CA 1
ATOM 1302 C C . THR A 1 186 ? -21.688 4.859 7.426 1 91 186 THR A C 1
ATOM 1304 O O . THR A 1 186 ? -22.125 3.734 7.676 1 91 186 THR A O 1
ATOM 1307 N N . GLY A 1 187 ? -21.812 5.465 6.23 1 87 187 GLY A N 1
ATOM 1308 C CA . GLY A 1 187 ? -22.266 4.703 5.074 1 87 187 GLY A CA 1
ATOM 1309 C C . GLY A 1 187 ? -21.406 3.484 4.801 1 87 187 GLY A C 1
ATOM 1310 O O . GLY A 1 187 ? -21.906 2.473 4.301 1 87 187 GLY A O 1
ATOM 1311 N N . MET A 1 188 ? -20.219 3.506 5.164 1 85.19 188 MET A N 1
ATOM 1312 C CA . MET A 1 188 ? -19.312 2.363 5.027 1 85.19 188 MET A CA 1
ATOM 1313 C C . MET A 1 188 ? -19.797 1.188 5.875 1 85.19 188 MET A C 1
ATOM 1315 O O . MET A 1 188 ? -19.781 0.044 5.414 1 85.19 188 MET A O 1
ATOM 1319 N N . GLN A 1 189 ? -20.172 1.516 7.07 1 87.75 189 GLN A N 1
ATOM 1320 C CA . GLN A 1 189 ? -20.641 0.477 7.973 1 87.75 189 GLN A CA 1
ATOM 1321 C C . GLN A 1 189 ? -21.953 -0.124 7.477 1 87.75 189 GLN A C 1
ATOM 1323 O O . GLN A 1 189 ? -22.188 -1.328 7.609 1 87.75 189 GLN A O 1
ATOM 1328 N N . GLU A 1 190 ? -22.797 0.714 6.922 1 88.75 190 GLU A N 1
ATOM 1329 C CA . GLU A 1 190 ? -24.031 0.214 6.301 1 88.75 190 GLU A CA 1
ATOM 1330 C C . GLU A 1 190 ? -23.719 -0.731 5.145 1 88.75 190 GLU A C 1
ATOM 1332 O O . GLU A 1 190 ? -24.344 -1.776 5 1 88.75 190 GLU A O 1
ATOM 1337 N N . TYR A 1 191 ? -22.781 -0.302 4.395 1 88.81 191 TYR A N 1
ATOM 1338 C CA . TYR A 1 191 ? -22.344 -1.103 3.258 1 88.81 191 TYR A CA 1
ATOM 1339 C C . TYR A 1 191 ? -21.828 -2.465 3.717 1 88.81 191 TYR A C 1
ATOM 1341 O O . TYR A 1 191 ? -22.172 -3.49 3.117 1 88.81 191 TYR A O 1
ATOM 1349 N N . ILE A 1 192 ? -21.094 -2.506 4.797 1 90.62 192 ILE A N 1
ATOM 1350 C CA . ILE A 1 192 ? -20.547 -3.732 5.375 1 90.62 192 ILE A CA 1
ATOM 1351 C C . ILE A 1 192 ? -21.703 -4.652 5.789 1 90.62 192 ILE A C 1
ATOM 1353 O O . ILE A 1 192 ? -21.719 -5.832 5.422 1 90.62 192 ILE A O 1
ATOM 1357 N N . ARG A 1 193 ? -22.625 -4.121 6.457 1 91.5 193 ARG A N 1
ATOM 1358 C CA . ARG A 1 193 ? -23.703 -4.918 7.043 1 91.5 193 ARG A CA 1
ATOM 1359 C C . ARG A 1 193 ? -24.688 -5.395 5.973 1 91.5 193 ARG A C 1
ATOM 1361 O O . ARG A 1 193 ? -25.484 -6.305 6.211 1 91.5 193 ARG A O 1
ATOM 1368 N N . ALA A 1 194 ? -24.641 -4.785 4.801 1 91.88 194 ALA A N 1
ATOM 1369 C CA . ALA A 1 194 ? -25.547 -5.125 3.715 1 91.88 194 ALA A CA 1
ATOM 1370 C C . ALA A 1 194 ? -25 -6.27 2.869 1 91.88 194 ALA A C 1
ATOM 1372 O O . ALA A 1 194 ? -25.703 -6.816 2.014 1 91.88 194 ALA A O 1
ATOM 1373 N N . GLN A 1 195 ? -23.797 -6.676 3.123 1 91.12 195 GLN A N 1
ATOM 1374 C CA . GLN A 1 195 ? -23.141 -7.668 2.271 1 91.12 195 GLN A CA 1
ATOM 1375 C C . GLN A 1 195 ? -23.609 -9.078 2.615 1 91.12 195 GLN A C 1
ATOM 1377 O O . GLN A 1 195 ? -24.219 -9.297 3.67 1 91.12 195 GLN A O 1
ATOM 1382 N N . ASP A 1 196 ? -23.391 -9.961 1.605 1 91.62 196 ASP A N 1
ATOM 1383 C CA . ASP A 1 196 ? -23.578 -11.383 1.852 1 91.62 196 ASP A CA 1
ATOM 1384 C C . ASP A 1 196 ? -22.375 -11.992 2.561 1 91.62 196 ASP A C 1
ATOM 1386 O O . ASP A 1 196 ? -21.25 -11.539 2.375 1 91.62 196 ASP A O 1
ATOM 1390 N N . GLU A 1 197 ? -22.672 -12.984 3.367 1 89.19 197 GLU A N 1
ATOM 1391 C CA . GLU A 1 197 ? -21.609 -13.633 4.133 1 89.19 197 GLU A CA 1
ATOM 1392 C C . GLU A 1 197 ? -20.562 -14.258 3.211 1 89.19 197 GLU A C 1
ATOM 1394 O O . GLU A 1 197 ? -19.406 -14.453 3.605 1 89.19 197 GLU A O 1
ATOM 1399 N N . THR A 1 198 ? -20.953 -14.586 2.012 1 88.12 198 THR A N 1
ATOM 1400 C CA . THR A 1 198 ? -20.016 -15.172 1.057 1 88.12 198 THR A CA 1
ATOM 1401 C C . THR A 1 198 ? -19.016 -14.125 0.583 1 88.12 198 THR A C 1
ATOM 1403 O O . THR A 1 198 ? -17.906 -14.469 0.164 1 88.12 198 THR A O 1
ATOM 1406 N N . VAL A 1 199 ? -19.391 -12.859 0.696 1 89.94 199 VAL A N 1
ATOM 1407 C CA . VAL A 1 199 ? -18.562 -11.734 0.286 1 89.94 199 VAL A CA 1
ATOM 1408 C C . VAL A 1 199 ? -17.719 -11.25 1.469 1 89.94 199 VAL A C 1
ATOM 1410 O O . VAL A 1 199 ? -16.531 -10.945 1.315 1 89.94 199 VAL A O 1
ATOM 1413 N N . PHE A 1 200 ? -18.344 -11.297 2.586 1 93.31 200 PHE A N 1
ATOM 1414 C CA . PHE A 1 200 ? -17.703 -10.812 3.805 1 93.31 200 PHE A CA 1
ATOM 1415 C C . PHE A 1 200 ? -18.078 -11.688 4.996 1 93.31 200 PHE A C 1
ATOM 1417 O O . PHE A 1 200 ? -19.031 -11.383 5.719 1 93.31 200 PHE A O 1
ATOM 1424 N N . PRO A 1 201 ? -17.25 -12.625 5.297 1 91 201 PRO A N 1
ATOM 1425 C CA . PRO A 1 201 ? -17.578 -13.633 6.305 1 91 201 PRO A CA 1
ATOM 1426 C C . PRO A 1 201 ? -17.719 -13.039 7.711 1 91 201 PRO A C 1
ATOM 1428 O O . PRO A 1 201 ? -18.422 -13.602 8.555 1 91 201 PRO A O 1
ATOM 1431 N N . ALA A 1 202 ? -17.078 -11.93 7.934 1 90.31 202 ALA A N 1
ATOM 1432 C CA . ALA A 1 202 ? -17.094 -11.352 9.273 1 90.31 202 ALA A CA 1
ATOM 1433 C C . ALA A 1 202 ? -18.281 -10.414 9.453 1 90.31 202 ALA A C 1
ATOM 1435 O O . ALA A 1 202 ? -18.359 -9.656 10.422 1 90.31 202 ALA A O 1
ATOM 1436 N N . LYS A 1 203 ? -19.203 -10.477 8.57 1 90.94 203 LYS A N 1
ATOM 1437 C CA . LYS A 1 203 ? -20.344 -9.555 8.555 1 90.94 203 LYS A CA 1
ATOM 1438 C C . LYS A 1 203 ? -21.062 -9.547 9.906 1 90.94 203 LYS A C 1
ATOM 1440 O O . LYS A 1 203 ? -21.469 -8.492 10.391 1 90.94 203 LYS A O 1
ATOM 1445 N N . GLU A 1 204 ? -21.188 -10.664 10.523 1 91.06 204 GLU A N 1
ATOM 1446 C CA . GLU A 1 204 ? -22 -10.781 11.727 1 91.06 204 GLU A CA 1
ATOM 1447 C C . GLU A 1 204 ? -21.391 -10.008 12.891 1 91.06 204 GLU A C 1
ATOM 1449 O O . GLU A 1 204 ? -22.109 -9.484 13.742 1 91.06 204 GLU A O 1
ATOM 1454 N N . LYS A 1 205 ? -20.109 -9.969 12.836 1 90.25 205 LYS A N 1
ATOM 1455 C CA . LYS A 1 205 ? -19.438 -9.164 13.852 1 90.25 205 LYS A CA 1
ATOM 1456 C C . LYS A 1 205 ? -19.906 -7.711 13.789 1 90.25 205 LYS A C 1
ATOM 1458 O O . LYS A 1 205 ? -20.203 -7.109 14.828 1 90.25 205 LYS A O 1
ATOM 1463 N N . PHE A 1 206 ? -20.016 -7.184 12.672 1 91.56 206 PHE A N 1
ATOM 1464 C CA . PHE A 1 206 ? -20.359 -5.781 12.477 1 91.56 206 PHE A CA 1
ATOM 1465 C C . PHE A 1 206 ? -21.859 -5.566 12.664 1 91.56 206 PHE A C 1
ATOM 1467 O O . PHE A 1 206 ? -22.281 -4.535 13.188 1 91.56 206 PHE A O 1
ATOM 1474 N N . VAL A 1 207 ? -22.641 -6.535 12.234 1 93.12 207 VAL A N 1
ATOM 1475 C CA . VAL A 1 207 ? -24.078 -6.488 12.492 1 93.12 207 VAL A CA 1
ATOM 1476 C C . VAL A 1 207 ? -24.328 -6.465 14 1 93.12 207 VAL A C 1
ATOM 1478 O O . VAL A 1 207 ? -25.141 -5.68 14.484 1 93.12 207 VAL A O 1
ATOM 1481 N N . GLY A 1 208 ? -23.562 -7.32 14.688 1 92.75 208 GLY A N 1
ATOM 1482 C CA . GLY A 1 208 ? -23.688 -7.359 16.141 1 92.75 208 GLY A CA 1
ATOM 1483 C C . GLY A 1 208 ? -23.359 -6.035 16.797 1 92.75 208 GLY A C 1
ATOM 1484 O O . GLY A 1 208 ? -24.078 -5.586 17.703 1 92.75 208 GLY A O 1
ATOM 1485 N N . LEU A 1 209 ? -22.297 -5.41 16.391 1 92.25 209 LEU A N 1
ATOM 1486 C CA . LEU A 1 209 ? -21.906 -4.113 16.938 1 92.25 209 LEU A CA 1
ATOM 1487 C C . LEU A 1 209 ? -23 -3.074 16.703 1 92.25 209 LEU A C 1
ATOM 1489 O O . LEU A 1 209 ? -23.297 -2.273 17.594 1 92.25 209 LEU A O 1
ATOM 1493 N N . TYR A 1 210 ? -23.578 -3.092 15.555 1 92.12 210 TYR A N 1
ATOM 1494 C CA . TYR A 1 210 ? -24.656 -2.164 15.211 1 92.12 210 TYR A CA 1
ATOM 1495 C C . TYR A 1 210 ? -25.875 -2.4 16.094 1 92.12 210 TYR A C 1
ATOM 1497 O O . TYR A 1 210 ? -26.438 -1.456 16.641 1 92.12 210 TYR A O 1
ATOM 1505 N N . GLU A 1 211 ? -26.25 -3.646 16.203 1 94.81 211 GLU A N 1
ATOM 1506 C CA . GLU A 1 211 ? -27.453 -4.02 16.953 1 94.81 211 GLU A CA 1
ATOM 1507 C C . GLU A 1 211 ? -27.297 -3.686 18.438 1 94.81 211 GLU A C 1
ATOM 1509 O O . GLU A 1 211 ? -28.266 -3.344 19.109 1 94.81 211 GLU A O 1
ATOM 1514 N N . ARG A 1 212 ? -26.062 -3.736 18.891 1 95.62 212 ARG A N 1
ATOM 1515 C CA . ARG A 1 212 ? -25.812 -3.463 20.297 1 95.62 212 ARG A CA 1
ATOM 1516 C C . ARG A 1 212 ? -25.547 -1.979 20.531 1 95.62 212 ARG A C 1
ATOM 1518 O O . ARG A 1 212 ? -25.219 -1.566 21.641 1 95.62 212 ARG A O 1
ATOM 1525 N N . GLY A 1 213 ? -25.594 -1.19 19.484 1 93.19 213 GLY A N 1
ATOM 1526 C CA . GLY A 1 213 ? -25.391 0.243 19.609 1 93.19 213 GLY A CA 1
ATOM 1527 C C . GLY A 1 213 ? -23.953 0.606 19.938 1 93.19 213 GLY A C 1
ATOM 1528 O O . GLY A 1 213 ? -23.703 1.568 20.672 1 93.19 213 GLY A O 1
ATOM 1529 N N . GLU A 1 214 ? -23 -0.198 19.422 1 92.62 214 GLU A N 1
ATOM 1530 C CA . GLU A 1 214 ? -21.594 -0.044 19.812 1 92.62 214 GLU A CA 1
ATOM 1531 C C . GLU A 1 214 ? -20.797 0.633 18.703 1 92.62 214 GLU A C 1
ATOM 1533 O O . GLU A 1 214 ? -19.562 0.728 18.781 1 92.62 214 GLU A O 1
ATOM 1538 N N . LEU A 1 215 ? -21.453 1.13 17.703 1 94.5 215 LEU A N 1
ATOM 1539 C CA . LEU A 1 215 ? -20.75 1.892 16.688 1 94.5 215 LEU A CA 1
ATOM 1540 C C . LEU A 1 215 ? -20.344 3.266 17.203 1 94.5 215 LEU A C 1
ATOM 1542 O O . LEU A 1 215 ? -21.094 3.898 17.953 1 94.5 215 LEU A O 1
ATOM 1546 N N . VAL A 1 216 ? -19.141 3.697 16.844 1 94.25 216 VAL A N 1
ATOM 1547 C CA . VAL A 1 216 ? -18.672 5.027 17.203 1 94.25 216 VAL A CA 1
ATOM 1548 C C . VAL A 1 216 ? -19.422 6.086 16.391 1 94.25 216 VAL A C 1
ATOM 1550 O O . VAL A 1 216 ? -19.609 5.93 15.188 1 94.25 216 VAL A O 1
ATOM 1553 N N . ASP A 1 217 ? -19.875 7.121 17.078 1 95.56 217 ASP A N 1
ATOM 1554 C CA . ASP A 1 217 ? -20.469 8.258 16.375 1 95.56 217 ASP A CA 1
ATOM 1555 C C . ASP A 1 217 ? -19.422 9.008 15.562 1 95.56 217 ASP A C 1
ATOM 1557 O O . ASP A 1 217 ? -18.312 9.234 16.031 1 95.56 217 ASP A O 1
ATOM 1561 N N . PRO A 1 218 ? -19.797 9.344 14.297 1 96.06 218 PRO A N 1
ATOM 1562 C CA . PRO A 1 218 ? -18.828 10.078 13.469 1 96.06 218 PRO A CA 1
ATOM 1563 C C . PRO A 1 218 ? -18.328 11.344 14.156 1 96.06 218 PRO A C 1
ATOM 1565 O O . PRO A 1 218 ? -17.141 11.68 14.031 1 96.06 218 PRO A O 1
ATOM 1568 N N . ALA A 1 219 ? -19.141 12.039 14.875 1 96.56 219 ALA A N 1
ATOM 1569 C CA . ALA A 1 219 ? -18.734 13.25 15.586 1 96.56 219 ALA A CA 1
ATOM 1570 C C . ALA A 1 219 ? -17.688 12.93 16.672 1 96.56 219 ALA A C 1
ATOM 1572 O O . ALA A 1 219 ? -16.766 13.703 16.891 1 96.56 219 ALA A O 1
ATOM 1573 N N . ASP A 1 220 ? -17.891 11.82 17.359 1 96.06 220 ASP A N 1
ATOM 1574 C CA . ASP A 1 220 ? -16.938 11.391 18.375 1 96.06 220 ASP A CA 1
ATOM 1575 C C . ASP A 1 220 ? -15.602 11 17.75 1 96.06 220 ASP A C 1
ATOM 1577 O O . ASP A 1 220 ? -14.539 11.297 18.297 1 96.06 220 ASP A O 1
ATOM 1581 N N . ALA A 1 221 ? -15.688 10.328 16.625 1 96.38 221 ALA A N 1
ATOM 1582 C CA . ALA A 1 221 ? -14.469 9.984 15.891 1 96.38 221 ALA A CA 1
ATOM 1583 C C . ALA A 1 221 ? -13.703 11.25 15.5 1 96.38 221 ALA A C 1
ATOM 1585 O O . ALA A 1 221 ? -12.484 11.32 15.68 1 96.38 221 ALA A O 1
ATOM 1586 N N . ALA A 1 222 ? -14.43 12.227 15 1 97.44 222 ALA A N 1
ATOM 1587 C CA . ALA A 1 222 ? -13.812 13.477 14.578 1 97.44 222 ALA A CA 1
ATOM 1588 C C . ALA A 1 222 ? -13.156 14.188 15.758 1 97.44 222 ALA A C 1
ATOM 1590 O O . ALA A 1 222 ? -12.031 14.688 15.641 1 97.44 222 ALA A O 1
ATOM 1591 N N . THR A 1 223 ? -13.852 14.219 16.875 1 96.69 223 THR A N 1
ATOM 1592 C CA . THR A 1 223 ? -13.305 14.82 18.078 1 96.69 223 THR A CA 1
ATOM 1593 C C . THR A 1 223 ? -12.016 14.133 18.5 1 96.69 223 THR A C 1
ATOM 1595 O O . THR A 1 223 ? -11.047 14.797 18.875 1 96.69 223 THR A O 1
ATOM 1598 N N . GLY A 1 224 ? -12.039 12.82 18.469 1 96.94 224 GLY A N 1
ATOM 1599 C CA . GLY A 1 224 ? -10.844 12.062 18.797 1 96.94 224 GLY A CA 1
ATOM 1600 C C . GLY A 1 224 ? -9.672 12.367 17.875 1 96.94 224 GLY A C 1
ATOM 1601 O O . GLY A 1 224 ? -8.547 12.547 18.344 1 96.94 224 GLY A O 1
ATOM 1602 N N . ILE A 1 225 ? -9.93 12.461 16.609 1 97.56 225 ILE A N 1
ATOM 1603 C CA . ILE A 1 225 ? -8.891 12.727 15.625 1 97.56 225 ILE A CA 1
ATOM 1604 C C . ILE A 1 225 ? -8.305 14.117 15.859 1 97.56 225 ILE A C 1
ATOM 1606 O O . ILE A 1 225 ? -7.086 14.289 15.891 1 97.56 225 ILE A O 1
ATOM 1610 N N . TRP A 1 226 ? -9.148 15.133 16.062 1 97.81 226 TRP A N 1
ATOM 1611 C CA . TRP A 1 226 ? -8.672 16.484 16.312 1 97.81 226 TR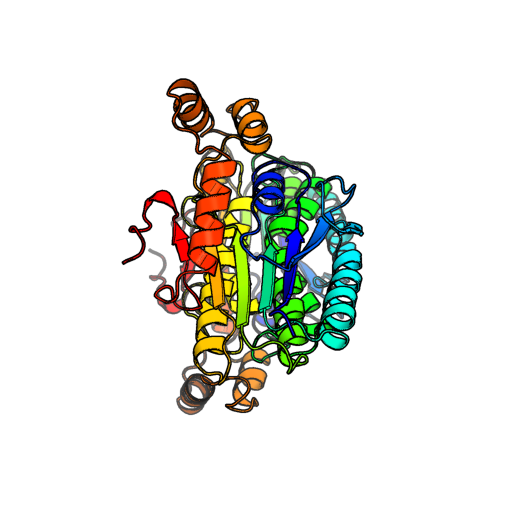P A CA 1
ATOM 1612 C C . TRP A 1 226 ? -7.891 16.562 17.625 1 97.81 226 TRP A C 1
ATOM 1614 O O . TRP A 1 226 ? -6.922 17.312 17.75 1 97.81 226 TRP A O 1
ATOM 1624 N N . SER A 1 227 ? -8.312 15.758 18.609 1 96.94 227 SER A N 1
ATOM 1625 C CA . SER A 1 227 ? -7.57 15.703 19.859 1 96.94 227 SER A CA 1
ATOM 1626 C C . SER A 1 227 ? -6.145 15.203 19.625 1 96.94 227 SER A C 1
ATOM 1628 O O . SER A 1 227 ? -5.199 15.711 20.234 1 96.94 227 SER A O 1
ATOM 1630 N N . VAL A 1 228 ? -6.012 14.203 18.781 1 97 228 VAL A N 1
ATOM 1631 C CA . VAL A 1 228 ? -4.695 13.672 18.453 1 97 228 VAL A CA 1
ATOM 1632 C C . VAL A 1 228 ? -3.832 14.766 17.828 1 97 228 VAL A C 1
ATOM 1634 O O . VAL A 1 228 ? -2.656 14.906 18.172 1 97 228 VAL A O 1
ATOM 1637 N N . VAL A 1 229 ? -4.398 15.586 17 1 96.38 229 VAL A N 1
ATOM 1638 C CA . VAL A 1 229 ? -3.699 16.672 16.312 1 96.38 229 VAL A CA 1
ATOM 1639 C C . VAL A 1 229 ? -3.219 17.703 17.344 1 96.38 229 VAL A C 1
ATOM 1641 O O . VAL A 1 229 ? -2.098 18.203 17.25 1 96.38 229 VAL A O 1
ATOM 1644 N N . GLN A 1 230 ? -3.982 17.969 18.328 1 94.75 230 GLN A N 1
ATOM 1645 C CA . GLN A 1 230 ? -3.729 19.047 19.281 1 94.75 230 GLN A CA 1
ATOM 1646 C C . GLN A 1 230 ? -2.824 18.594 20.422 1 94.75 230 GLN A C 1
ATOM 1648 O O . GLN A 1 230 ? -2.146 19.406 21.047 1 94.75 230 GLN A O 1
ATOM 1653 N N . ARG A 1 231 ? -2.791 17.328 20.688 1 95.19 231 ARG A N 1
ATOM 1654 C CA . ARG A 1 231 ? -2.041 16.812 21.828 1 95.19 231 ARG A CA 1
ATOM 1655 C C . ARG A 1 231 ? -0.542 16.828 21.562 1 95.19 231 ARG A C 1
ATOM 1657 O O . ARG A 1 231 ? -0.083 16.281 20.562 1 95.19 231 ARG A O 1
ATOM 1664 N N . GLU A 1 232 ? 0.184 17.328 22.5 1 93.06 232 GLU A N 1
ATOM 1665 C CA . GLU A 1 232 ? 1.629 17.469 22.344 1 93.06 232 GLU A CA 1
ATOM 1666 C C . GLU A 1 232 ? 2.359 16.203 22.781 1 93.06 232 GLU A C 1
ATOM 1668 O O . GLU A 1 232 ? 3.512 15.984 22.391 1 93.06 232 GLU A O 1
ATOM 1673 N N . ASP A 1 233 ? 1.693 15.344 23.547 1 93.94 233 ASP A N 1
ATOM 1674 C CA . ASP A 1 233 ? 2.346 14.148 24.094 1 93.94 233 ASP A CA 1
ATOM 1675 C C . ASP A 1 233 ? 2.324 13.008 23.078 1 93.94 233 ASP A C 1
ATOM 1677 O O . ASP A 1 233 ? 2.898 11.945 23.328 1 93.94 233 ASP A O 1
ATOM 1681 N N . ILE A 1 234 ? 1.646 13.234 22.016 1 95.88 234 ILE A N 1
ATOM 1682 C CA . ILE A 1 234 ? 1.644 12.219 20.969 1 95.88 234 ILE A CA 1
ATOM 1683 C C . ILE A 1 234 ? 2.779 12.492 19.984 1 95.88 234 ILE A C 1
ATOM 1685 O O . ILE A 1 234 ? 2.803 13.531 19.328 1 95.88 234 ILE A O 1
ATOM 1689 N N . GLU A 1 235 ? 3.637 11.594 19.906 1 94.75 235 GLU A N 1
ATOM 1690 C CA . GLU A 1 235 ? 4.84 11.766 19.094 1 94.75 235 GLU A CA 1
ATOM 1691 C C . GLU A 1 235 ? 4.562 11.469 17.625 1 94.75 235 GLU A C 1
ATOM 1693 O O . GLU A 1 235 ? 3.693 10.656 17.297 1 94.75 235 GLU A O 1
ATOM 1698 N N . THR A 1 236 ? 5.332 12.125 16.766 1 97.31 236 THR A N 1
ATOM 1699 C CA . THR A 1 236 ? 5.293 11.812 15.336 1 97.31 236 THR A CA 1
ATOM 1700 C C . THR A 1 236 ? 5.625 10.344 15.094 1 97.31 236 THR A C 1
ATOM 1702 O O . THR A 1 236 ? 6.473 9.773 15.781 1 97.31 236 THR A O 1
ATOM 1705 N N . GLY A 1 237 ? 4.891 9.695 14.141 1 97.88 237 GLY A N 1
ATOM 1706 C CA . GLY A 1 237 ? 5.082 8.289 13.828 1 97.88 237 GLY A CA 1
ATOM 1707 C C . GLY A 1 237 ? 4.137 7.375 14.586 1 97.88 237 GLY A C 1
ATOM 1708 O O . GLY A 1 237 ? 4.109 6.164 14.344 1 97.88 237 GLY A O 1
ATOM 1709 N N . ALA A 1 238 ? 3.295 7.914 15.461 1 97.19 238 ALA A N 1
ATOM 1710 C CA . ALA A 1 238 ? 2.4 7.109 16.281 1 97.19 238 ALA A CA 1
ATOM 1711 C C . ALA A 1 238 ? 1.27 6.516 15.453 1 97.19 238 ALA A C 1
ATOM 1713 O O . ALA A 1 238 ? 0.755 7.164 14.539 1 97.19 238 ALA A O 1
ATOM 1714 N N . VAL A 1 239 ? 0.968 5.301 15.719 1 96.81 239 VAL A N 1
ATOM 1715 C CA . VAL A 1 239 ? -0.239 4.633 15.242 1 96.81 239 VAL A CA 1
ATOM 1716 C C . VAL A 1 239 ? -1.22 4.453 16.391 1 96.81 239 VAL A C 1
ATOM 1718 O O . VAL A 1 239 ? -0.956 3.693 17.328 1 96.81 239 VAL A O 1
ATOM 1721 N N . ILE A 1 240 ? -2.361 5.105 16.25 1 96.56 240 ILE A N 1
ATOM 1722 C CA . ILE A 1 240 ? -3.213 5.312 17.422 1 96.56 240 ILE A CA 1
ATOM 1723 C C . ILE A 1 240 ? -4.562 4.629 17.203 1 96.56 240 ILE A C 1
ATOM 1725 O O . ILE A 1 240 ? -5.188 4.801 16.156 1 96.56 240 ILE A O 1
ATOM 1729 N N . ASP A 1 241 ? -4.977 3.842 18.094 1 95.62 241 ASP A N 1
ATOM 1730 C CA . ASP A 1 241 ? -6.359 3.395 18.219 1 95.62 241 ASP A CA 1
ATOM 1731 C C . ASP A 1 241 ? -7.137 4.289 19.188 1 95.62 241 ASP A C 1
ATOM 1733 O O . ASP A 1 241 ? -6.883 4.277 20.391 1 95.62 241 ASP A O 1
ATOM 1737 N N . LEU A 1 242 ? -8.07 5.035 18.625 1 94.62 242 LEU A N 1
ATOM 1738 C CA . LEU A 1 242 ? -8.773 6.027 19.422 1 94.62 242 LEU A CA 1
ATOM 1739 C C . LEU A 1 242 ? -9.453 5.371 20.625 1 94.62 242 LEU A C 1
ATOM 1741 O O . LEU A 1 242 ? -9.672 6.02 21.656 1 94.62 242 LEU A O 1
ATOM 1745 N N . ARG A 1 243 ? -9.82 4.062 20.547 1 90.31 243 ARG A N 1
ATOM 1746 C CA . ARG A 1 243 ? -10.508 3.354 21.609 1 90.31 243 ARG A CA 1
ATOM 1747 C C . ARG A 1 243 ? -9.57 3.084 22.781 1 90.31 243 ARG A C 1
ATOM 1749 O O . ARG A 1 243 ? -10.023 2.777 23.891 1 90.31 243 ARG A O 1
ATOM 1756 N N . LYS A 1 244 ? -8.289 3.201 22.469 1 88.56 244 LYS A N 1
ATOM 1757 C CA . LYS A 1 244 ? -7.281 2.895 23.484 1 88.56 244 LYS A CA 1
ATOM 1758 C C . LYS A 1 244 ? -6.535 4.152 23.922 1 88.56 244 LYS A C 1
ATOM 1760 O O . LYS A 1 244 ? -5.59 4.082 24.703 1 88.56 244 LYS A O 1
ATOM 1765 N N . LEU A 1 245 ? -6.906 5.23 23.375 1 85.44 245 LEU A N 1
ATOM 1766 C CA . LEU A 1 245 ? -6.191 6.473 23.656 1 85.44 245 LEU A CA 1
ATOM 1767 C C . LEU A 1 245 ? -6.562 7.016 25.031 1 85.44 245 LEU A C 1
ATOM 1769 O O . LEU A 1 245 ? -7.746 7.188 25.344 1 85.44 245 LEU A O 1
ATOM 1773 N N . SER A 1 246 ? -5.578 7.129 25.812 1 77.19 246 SER A N 1
ATOM 1774 C CA . SER A 1 246 ? -5.793 7.668 27.141 1 77.19 246 SER A CA 1
ATOM 1775 C C . SER A 1 246 ? -6.199 9.133 27.094 1 77.19 246 SER A C 1
ATOM 1777 O O . SER A 1 246 ? -5.836 9.852 26.156 1 77.19 246 SER A O 1
ATOM 1779 N N . PRO A 1 247 ? -7 9.57 28.031 1 72.69 247 PRO A N 1
ATOM 1780 C CA . PRO A 1 247 ? -7.34 10.992 28.078 1 72.69 247 PRO A CA 1
ATOM 1781 C C . PRO A 1 247 ? -6.109 11.891 28.188 1 72.69 247 PRO A C 1
ATOM 1783 O O . PRO A 1 247 ? -5.062 11.453 28.672 1 72.69 247 PRO A O 1
ATOM 1786 N N . ALA A 1 248 ? -6.188 13.078 27.547 1 68.56 248 ALA A N 1
ATOM 1787 C CA . ALA A 1 248 ? -5.082 14.031 27.578 1 68.56 248 ALA A CA 1
ATOM 1788 C C . ALA A 1 248 ? -4.668 14.336 29.016 1 68.56 248 ALA A C 1
ATOM 1790 O O . ALA A 1 248 ? -5.52 14.43 29.906 1 68.56 248 ALA A O 1
ATOM 1791 N N . SER A 1 249 ? -3.346 14.133 29.359 1 50.47 249 SER A N 1
ATOM 1792 C CA . SER A 1 249 ? -2.912 14.578 30.672 1 50.47 249 SER A CA 1
ATOM 1793 C C . SER A 1 249 ? -3.119 16.078 30.859 1 50.47 249 SER A C 1
ATOM 1795 O O . SER A 1 249 ? -3.043 16.844 29.891 1 50.47 249 SER A O 1
ATOM 1797 N N . MET B 1 1 ? -0.569 -35.875 -21.734 1 38.81 1 MET B N 1
ATOM 1798 C CA . MET B 1 1 ? 0.159 -34.75 -22.328 1 38.81 1 MET B CA 1
ATOM 1799 C C . MET B 1 1 ? 1.035 -34.062 -21.297 1 38.81 1 MET B C 1
ATOM 1801 O O . MET B 1 1 ? 0.731 -34.094 -20.094 1 38.81 1 MET B O 1
ATOM 1805 N N . ALA B 1 2 ? 2.281 -33.906 -21.469 1 48.69 2 ALA B N 1
ATOM 1806 C CA . ALA B 1 2 ? 3.271 -33.469 -20.484 1 48.69 2 ALA B CA 1
ATOM 1807 C C . ALA B 1 2 ? 2.764 -32.281 -19.672 1 48.69 2 ALA B C 1
ATOM 1809 O O . ALA B 1 2 ? 2.008 -31.469 -20.188 1 48.69 2 ALA B O 1
ATOM 1810 N N . THR B 1 3 ? 2.689 -32.312 -18.375 1 62.47 3 THR B N 1
ATOM 1811 C CA . THR B 1 3 ? 2.273 -31.328 -17.391 1 62.47 3 THR B CA 1
ATOM 1812 C C . THR B 1 3 ? 3.018 -30 -17.609 1 62.47 3 THR B C 1
ATOM 1814 O O . THR B 1 3 ? 4.25 -29.969 -17.594 1 62.47 3 THR B O 1
ATOM 1817 N N . SER B 1 4 ? 2.381 -29.016 -18.406 1 88.25 4 SER B N 1
ATOM 1818 C CA . SER B 1 4 ? 3.096 -27.797 -18.75 1 88.25 4 SER B CA 1
ATOM 1819 C C . SER B 1 4 ? 2.799 -26.688 -17.734 1 88.25 4 SER B C 1
ATOM 1821 O O . SER B 1 4 ? 1.765 -26.719 -17.062 1 88.25 4 SER B O 1
ATOM 1823 N N . ALA B 1 5 ? 3.898 -25.969 -17.406 1 95.88 5 ALA B N 1
ATOM 1824 C CA . ALA B 1 5 ? 3.816 -24.859 -16.469 1 95.88 5 ALA B CA 1
ATOM 1825 C C . ALA B 1 5 ? 3.902 -23.516 -17.203 1 95.88 5 ALA B C 1
ATOM 1827 O O . ALA B 1 5 ? 4.664 -23.375 -18.156 1 95.88 5 ALA B O 1
ATOM 1828 N N . LEU B 1 6 ? 2.965 -22.641 -16.828 1 97.5 6 LEU B N 1
ATOM 1829 C CA . LEU B 1 6 ? 3.074 -21.25 -17.219 1 97.5 6 LEU B CA 1
ATOM 1830 C C . LEU B 1 6 ? 3.645 -20.406 -16.078 1 97.5 6 LEU B C 1
ATOM 1832 O O . LEU B 1 6 ? 3.133 -20.453 -14.953 1 97.5 6 LEU B O 1
ATOM 1836 N N . VAL B 1 7 ? 4.77 -19.688 -16.328 1 98.25 7 VAL B N 1
ATOM 1837 C CA . VAL B 1 7 ? 5.469 -18.953 -15.289 1 98.25 7 VAL B CA 1
ATOM 1838 C C . VAL B 1 7 ? 5.617 -17.484 -15.703 1 98.25 7 VAL B C 1
ATOM 1840 O O . VAL B 1 7 ? 6.152 -17.188 -16.766 1 98.25 7 VAL B O 1
ATOM 1843 N N . TRP B 1 8 ? 5.043 -16.609 -14.914 1 98.38 8 TRP B N 1
ATOM 1844 C CA . TRP B 1 8 ? 5.254 -15.18 -15.086 1 98.38 8 TRP B CA 1
ATOM 1845 C C . TRP B 1 8 ? 6.227 -14.641 -14.039 1 98.38 8 TRP B C 1
ATOM 1847 O O . TRP B 1 8 ? 6.117 -14.977 -12.859 1 98.38 8 TRP B O 1
ATOM 1857 N N . ILE B 1 9 ? 7.172 -13.867 -14.453 1 98.44 9 ILE B N 1
ATOM 1858 C CA . ILE B 1 9 ? 8.102 -13.172 -13.57 1 98.44 9 ILE B CA 1
ATOM 1859 C C . ILE B 1 9 ? 8.133 -11.688 -13.93 1 98.44 9 ILE B C 1
ATOM 1861 O O . ILE B 1 9 ? 8.453 -11.32 -15.062 1 98.44 9 ILE B O 1
ATOM 1865 N N . SER B 1 10 ? 7.719 -10.859 -13.008 1 97.81 10 SER B N 1
ATOM 1866 C CA . SER B 1 10 ? 7.898 -9.43 -13.25 1 97.81 10 SER B CA 1
ATOM 1867 C C . SER B 1 10 ? 9.312 -8.977 -12.906 1 97.81 10 SER B C 1
ATOM 1869 O O . SER B 1 10 ? 9.898 -9.453 -11.93 1 97.81 10 SER B O 1
ATOM 1871 N N . GLY B 1 11 ? 9.852 -8.055 -13.703 1 93.81 11 GLY B N 1
ATOM 1872 C CA . GLY B 1 11 ? 11.203 -7.578 -13.484 1 93.81 11 GLY B CA 1
ATOM 1873 C C . GLY B 1 11 ? 12.258 -8.648 -13.688 1 93.81 11 GLY B C 1
ATOM 1874 O O . GLY B 1 11 ? 13.148 -8.82 -12.852 1 93.81 11 GLY B O 1
ATOM 1875 N N . ALA B 1 12 ? 12.18 -9.406 -14.68 1 93.06 12 ALA B N 1
ATOM 1876 C CA . ALA B 1 12 ? 13.086 -10.523 -14.93 1 93.06 12 ALA B CA 1
ATOM 1877 C C . ALA B 1 12 ? 14.367 -10.055 -15.609 1 93.06 12 ALA B C 1
ATOM 1879 O O . ALA B 1 12 ? 15.25 -10.867 -15.914 1 93.06 12 ALA B O 1
ATOM 1880 N N . SER B 1 13 ? 14.523 -8.758 -15.742 1 85.69 13 SER B N 1
ATOM 1881 C CA . SER B 1 13 ? 15.633 -8.234 -16.531 1 85.69 13 SER B CA 1
ATOM 1882 C C . SER B 1 13 ? 16.906 -8.125 -15.695 1 85.69 13 SER B C 1
ATOM 1884 O O . SER B 1 13 ? 18 -7.93 -16.234 1 85.69 13 SER B O 1
ATOM 1886 N N . GLY B 1 14 ? 16.812 -8.297 -14.398 1 84.12 14 GLY B N 1
ATOM 1887 C CA . GLY B 1 14 ? 18 -8.203 -13.578 1 84.12 14 GLY B CA 1
ATOM 1888 C C . GLY B 1 14 ? 17.812 -8.727 -12.172 1 84.12 14 GLY B C 1
ATOM 1889 O O . GLY B 1 14 ? 16.703 -9.156 -11.812 1 84.12 14 GLY B O 1
ATOM 1890 N N . GLY B 1 15 ? 18.969 -8.875 -11.562 1 92.12 15 GLY B N 1
ATOM 1891 C CA . GLY B 1 15 ? 18.922 -9.211 -10.148 1 92.12 15 GLY B CA 1
ATOM 1892 C C . GLY B 1 15 ? 18.266 -10.547 -9.867 1 92.12 15 GLY B C 1
ATOM 1893 O O . GLY B 1 15 ? 18.609 -11.555 -10.484 1 92.12 15 GLY B O 1
ATOM 1894 N N . ILE B 1 16 ? 17.391 -10.523 -8.875 1 93.94 16 ILE B N 1
ATOM 1895 C CA . ILE B 1 16 ? 16.688 -11.727 -8.469 1 93.94 16 ILE B CA 1
ATOM 1896 C C . ILE B 1 16 ? 15.828 -12.242 -9.617 1 93.94 16 ILE B C 1
ATOM 1898 O O . ILE B 1 16 ? 15.742 -13.445 -9.852 1 93.94 16 ILE B O 1
ATOM 1902 N N . GLY B 1 17 ? 15.273 -11.32 -10.43 1 95.56 17 GLY B N 1
ATOM 1903 C CA . GLY B 1 17 ? 14.406 -11.688 -11.539 1 95.56 17 GLY B CA 1
ATOM 1904 C C . GLY B 1 17 ? 15.125 -12.484 -12.617 1 95.56 17 GLY B C 1
ATOM 1905 O O . GLY B 1 17 ? 14.609 -13.484 -13.102 1 95.56 17 GLY B O 1
ATOM 1906 N N . ALA B 1 18 ? 16.25 -12.023 -12.953 1 94.88 18 ALA B N 1
ATOM 1907 C CA . ALA B 1 18 ? 17.047 -12.734 -13.953 1 94.88 18 ALA B CA 1
ATOM 1908 C C . ALA B 1 18 ? 17.406 -14.133 -13.461 1 94.88 18 ALA B C 1
ATOM 1910 O O . ALA B 1 18 ? 17.375 -15.094 -14.234 1 94.88 18 ALA B O 1
ATOM 1911 N N . ALA B 1 19 ? 17.781 -14.211 -12.188 1 96.62 19 ALA B N 1
ATOM 1912 C CA . ALA B 1 19 ? 18.125 -15.5 -11.586 1 96.62 19 ALA B CA 1
ATOM 1913 C C . ALA B 1 19 ? 16.922 -16.438 -11.555 1 96.62 19 ALA B C 1
ATOM 1915 O O . ALA B 1 19 ? 17.047 -17.641 -11.773 1 96.62 19 ALA B O 1
ATOM 1916 N N . LEU B 1 20 ? 15.766 -15.914 -11.273 1 97.56 20 LEU B N 1
ATOM 1917 C CA . LEU B 1 20 ? 14.531 -16.688 -11.289 1 97.56 20 LEU B CA 1
ATOM 1918 C C . LEU B 1 20 ? 14.25 -17.25 -12.68 1 97.56 20 LEU B C 1
ATOM 1920 O O . LEU B 1 20 ? 13.969 -18.438 -12.828 1 97.56 20 LEU B O 1
ATOM 1924 N N . ALA B 1 21 ? 14.359 -16.406 -13.656 1 96.81 21 ALA B N 1
ATOM 1925 C CA . ALA B 1 21 ? 14.102 -16.812 -15.031 1 96.81 21 ALA B CA 1
ATOM 1926 C C . ALA B 1 21 ? 15.055 -17.922 -15.469 1 96.81 21 ALA B C 1
ATOM 1928 O O . ALA B 1 21 ? 14.672 -18.828 -16.203 1 96.81 21 ALA B O 1
ATOM 1929 N N . ALA B 1 22 ? 16.234 -17.859 -15 1 95.81 22 ALA B N 1
ATOM 1930 C CA . ALA B 1 22 ? 17.297 -18.781 -15.406 1 95.81 22 ALA B CA 1
ATOM 1931 C C . ALA B 1 22 ? 17.141 -20.125 -14.688 1 95.81 22 ALA B C 1
ATOM 1933 O O . ALA B 1 22 ? 17.734 -21.125 -15.102 1 95.81 22 ALA B O 1
ATOM 1934 N N . SER B 1 23 ? 16.312 -20.156 -13.641 1 96.44 23 SER B N 1
ATOM 1935 C CA . SER B 1 23 ? 16.328 -21.359 -12.797 1 96.44 23 SER B CA 1
ATOM 1936 C C . SER B 1 23 ? 14.914 -21.922 -12.633 1 96.44 23 SER B C 1
ATOM 1938 O O . SER B 1 23 ? 14.625 -22.594 -11.641 1 96.44 23 SER B O 1
ATOM 1940 N N . VAL B 1 24 ? 13.984 -21.641 -13.562 1 96.31 24 VAL B N 1
ATOM 1941 C CA . VAL B 1 24 ? 12.625 -22.188 -13.5 1 96.31 24 VAL B CA 1
ATOM 1942 C C . VAL B 1 24 ? 12.688 -23.703 -13.375 1 96.31 24 VAL B C 1
ATOM 1944 O O . VAL B 1 24 ? 13.289 -24.375 -14.211 1 96.31 24 VAL B O 1
ATOM 1947 N N . PRO B 1 25 ? 12.039 -24.234 -12.352 1 94.56 25 PRO B N 1
ATOM 1948 C CA . PRO B 1 25 ? 12.281 -25.641 -12.008 1 94.56 25 PRO B CA 1
ATOM 1949 C C . PRO B 1 25 ? 11.297 -26.594 -12.688 1 94.56 25 PRO B C 1
ATOM 1951 O O . PRO B 1 25 ? 11.227 -27.766 -12.328 1 94.56 25 PRO B O 1
ATOM 1954 N N . PHE B 1 26 ? 10.555 -26.172 -13.68 1 92.81 26 PHE B N 1
ATOM 1955 C CA . PHE B 1 26 ? 9.57 -27 -14.367 1 92.81 26 PHE B CA 1
ATOM 1956 C C . PHE B 1 26 ? 10.109 -27.469 -15.711 1 92.81 26 PHE B C 1
ATOM 1958 O O . PHE B 1 26 ? 10.664 -26.688 -16.484 1 92.81 26 PHE B O 1
ATOM 1965 N N . GLU B 1 27 ? 10.016 -28.734 -15.961 1 87.12 27 GLU B N 1
ATOM 1966 C CA . GLU B 1 27 ? 10.562 -29.359 -17.156 1 87.12 27 GLU B CA 1
ATOM 1967 C C . GLU B 1 27 ? 9.938 -28.766 -18.422 1 87.12 27 GLU B C 1
ATOM 1969 O O . GLU B 1 27 ? 10.641 -28.484 -19.391 1 87.12 27 GLU B O 1
ATOM 1974 N N . ASP B 1 28 ? 8.695 -28.641 -18.484 1 91.81 28 ASP B N 1
ATOM 1975 C CA . ASP B 1 28 ? 7.949 -28.062 -19.594 1 91.81 28 ASP B CA 1
ATOM 1976 C C . ASP B 1 28 ? 7.254 -26.766 -19.156 1 91.81 28 ASP B C 1
ATOM 1978 O O . ASP B 1 28 ? 6.074 -26.781 -18.812 1 91.81 28 ASP B O 1
ATOM 1982 N N . ALA B 1 29 ? 8.094 -25.688 -19.203 1 94.88 29 ALA B N 1
ATOM 1983 C CA . ALA B 1 29 ? 7.562 -24.406 -18.766 1 94.88 29 ALA B CA 1
ATOM 1984 C C . ALA B 1 29 ? 7.637 -23.359 -19.875 1 94.88 29 ALA B C 1
ATOM 1986 O O . ALA B 1 29 ? 8.602 -23.328 -20.641 1 94.88 29 ALA B O 1
ATOM 1987 N N . HIS B 1 30 ? 6.609 -22.672 -20.031 1 95.81 30 HIS B N 1
ATOM 1988 C CA . HIS B 1 30 ? 6.637 -21.422 -20.797 1 95.81 30 HIS B CA 1
ATOM 1989 C C . HIS B 1 30 ? 6.719 -20.219 -19.859 1 95.81 30 HIS B C 1
ATOM 1991 O O . HIS B 1 30 ? 5.816 -19.984 -19.047 1 95.81 30 HIS B O 1
ATOM 1997 N N . THR B 1 31 ? 7.812 -19.453 -19.953 1 96.88 31 THR B N 1
ATOM 1998 C CA . THR B 1 31 ? 8.094 -18.375 -19.016 1 96.88 31 THR B CA 1
ATOM 1999 C C . THR B 1 31 ? 7.898 -17.016 -19.672 1 96.88 31 THR B C 1
ATOM 2001 O O . THR B 1 31 ? 8.359 -16.797 -20.797 1 96.88 31 THR B O 1
ATOM 2004 N N . PHE B 1 32 ? 7.16 -16.156 -19 1 97.69 32 PHE B N 1
ATOM 2005 C CA . PHE B 1 32 ? 6.898 -14.789 -19.453 1 97.69 32 PHE B CA 1
ATOM 2006 C C . PHE B 1 32 ? 7.652 -13.781 -18.578 1 97.69 32 PHE B C 1
ATOM 2008 O O . PHE B 1 32 ? 7.629 -13.875 -17.359 1 97.69 32 PHE B O 1
ATOM 2015 N N . ASP B 1 33 ? 8.32 -12.836 -19.234 1 97.31 33 ASP B N 1
ATOM 2016 C CA . ASP B 1 33 ? 8.992 -11.719 -18.578 1 97.31 33 ASP B CA 1
ATOM 2017 C C . ASP B 1 33 ? 8.156 -10.445 -18.672 1 97.31 33 ASP B C 1
ATOM 2019 O O . ASP B 1 33 ? 8 -9.867 -19.75 1 97.31 33 ASP B O 1
ATOM 2023 N N . LEU B 1 34 ? 7.582 -10.023 -17.531 1 97.56 34 LEU B N 1
ATOM 2024 C CA . LEU B 1 34 ? 6.871 -8.758 -17.453 1 97.56 34 LEU B CA 1
ATOM 2025 C C . LEU B 1 34 ? 7.82 -7.621 -17.094 1 97.56 34 LEU B C 1
ATOM 2027 O O . LEU B 1 34 ? 8.141 -7.43 -15.914 1 97.56 34 LEU B O 1
ATOM 2031 N N . SER B 1 35 ? 8.25 -6.875 -18.016 1 95.38 35 SER B N 1
ATOM 2032 C CA . SER B 1 35 ? 9.195 -5.797 -17.781 1 95.38 35 SER B CA 1
ATOM 2033 C C . SER B 1 35 ? 9.102 -4.719 -18.844 1 95.38 35 SER B C 1
ATOM 2035 O O . SER B 1 35 ? 8.43 -4.906 -19.859 1 95.38 35 SER B O 1
ATOM 2037 N N . ARG B 1 36 ? 9.75 -3.611 -18.609 1 91.19 36 ARG B N 1
ATOM 2038 C CA . ARG B 1 36 ? 9.703 -2.48 -19.531 1 91.19 36 ARG B CA 1
ATOM 2039 C C . ARG B 1 36 ? 10.484 -2.773 -20.797 1 91.19 36 ARG B C 1
ATOM 2041 O O . ARG B 1 36 ? 10.023 -2.48 -21.906 1 91.19 36 ARG B O 1
ATOM 2048 N N . SER B 1 37 ? 11.648 -3.316 -20.625 1 87.25 37 SER B N 1
ATOM 2049 C CA . SER B 1 37 ? 12.555 -3.4 -21.766 1 87.25 37 SER B CA 1
ATOM 2050 C C . SER B 1 37 ? 12.836 -4.852 -22.141 1 87.25 37 SER B C 1
ATOM 2052 O O . SER B 1 37 ? 13.375 -5.125 -23.219 1 87.25 37 SER B O 1
ATOM 2054 N N . GLY B 1 38 ? 12.43 -5.832 -21.391 1 85.62 38 GLY B N 1
ATOM 2055 C CA . GLY B 1 38 ? 12.727 -7.23 -21.656 1 85.62 38 GLY B CA 1
ATOM 2056 C C . GLY B 1 38 ? 14.195 -7.57 -21.484 1 85.62 38 GLY B C 1
ATOM 2057 O O . GLY B 1 38 ? 14.938 -6.848 -20.812 1 85.62 38 GLY B O 1
ATOM 2058 N N . GLY B 1 39 ? 14.5 -8.969 -21.906 1 81.19 39 GLY B N 1
ATOM 2059 C CA . GLY B 1 39 ? 15.914 -9.312 -21.938 1 81.19 39 GLY B CA 1
ATOM 2060 C C . GLY B 1 39 ? 16.219 -10.625 -21.25 1 81.19 39 GLY B C 1
ATOM 2061 O O . GLY B 1 39 ? 17.359 -11.102 -21.266 1 81.19 39 GLY B O 1
ATOM 2062 N N . ALA B 1 40 ? 15.281 -11.195 -20.5 1 89.81 40 ALA B N 1
ATOM 2063 C CA . ALA B 1 40 ? 15.594 -12.453 -19.828 1 89.81 40 ALA B CA 1
ATOM 2064 C C . ALA B 1 40 ? 15.656 -13.602 -20.828 1 89.81 40 ALA B C 1
ATOM 2066 O O . ALA B 1 40 ? 14.688 -13.867 -21.547 1 89.81 40 ALA B O 1
ATOM 2067 N N . PRO B 1 41 ? 16.781 -14.25 -20.984 1 90.12 41 PRO B N 1
ATOM 2068 C CA . PRO B 1 41 ? 16.891 -15.336 -21.969 1 90.12 41 PRO B CA 1
ATOM 2069 C C . PRO B 1 41 ? 15.875 -16.453 -21.719 1 90.12 41 PRO B C 1
ATOM 2071 O O . PRO B 1 41 ? 15.609 -16.797 -20.562 1 90.12 41 PRO B O 1
ATOM 2074 N N . GLY B 1 42 ? 15.336 -16.969 -22.812 1 91.62 42 GLY B N 1
ATOM 2075 C CA . GLY B 1 42 ? 14.445 -18.109 -22.703 1 91.62 42 GLY B CA 1
ATOM 2076 C C . GLY B 1 42 ? 13.047 -17.75 -22.266 1 91.62 42 GLY B C 1
ATOM 2077 O O . GLY B 1 42 ? 12.219 -18.625 -22 1 91.62 42 GLY B O 1
ATOM 2078 N N . THR B 1 43 ? 12.789 -16.422 -22.125 1 95.88 43 THR B N 1
ATOM 2079 C CA . THR B 1 43 ? 11.469 -15.969 -21.703 1 95.88 43 THR B CA 1
ATOM 2080 C C . THR B 1 43 ? 10.773 -15.203 -22.812 1 95.88 43 THR B C 1
ATOM 2082 O O . THR B 1 43 ? 11.43 -14.68 -23.719 1 95.88 43 THR B O 1
ATOM 2085 N N . GLU B 1 44 ? 9.508 -15.281 -22.891 1 96.62 44 GLU B N 1
ATOM 2086 C CA . GLU B 1 44 ? 8.711 -14.398 -23.734 1 96.62 44 GLU B CA 1
ATOM 2087 C C . GLU B 1 44 ? 8.484 -13.047 -23.078 1 96.62 44 GLU B C 1
ATOM 2089 O O . GLU B 1 44 ? 7.953 -12.984 -21.953 1 96.62 44 GLU B O 1
ATOM 2094 N N . HIS B 1 45 ? 8.867 -12.016 -23.781 1 97 45 HIS B N 1
ATOM 2095 C CA . HIS B 1 45 ? 8.758 -10.672 -23.234 1 97 45 HIS B CA 1
ATOM 2096 C C . HIS B 1 45 ? 7.332 -10.141 -23.359 1 97 45 HIS B C 1
ATOM 2098 O O . HIS B 1 45 ? 6.754 -10.164 -24.453 1 97 45 HIS B O 1
ATOM 2104 N N . VAL B 1 46 ? 6.777 -9.734 -22.281 1 97.12 46 VAL B N 1
ATOM 2105 C CA . VAL B 1 46 ? 5.52 -9 -22.219 1 97.12 46 VAL B CA 1
ATOM 2106 C C . VAL B 1 46 ? 5.773 -7.57 -21.734 1 97.12 46 VAL B C 1
ATOM 2108 O O . VAL B 1 46 ? 5.992 -7.34 -20.547 1 97.12 46 VAL B O 1
ATOM 2111 N N . PRO B 1 47 ? 5.777 -6.605 -22.656 1 96.19 47 PRO B N 1
ATOM 2112 C CA . PRO B 1 47 ? 6.113 -5.234 -22.266 1 96.19 47 PRO B CA 1
ATOM 2113 C C . PRO B 1 47 ? 5.121 -4.645 -21.266 1 96.19 47 PRO B C 1
ATOM 2115 O O . PRO B 1 47 ? 3.918 -4.613 -21.531 1 96.19 47 PRO B O 1
ATOM 2118 N N . ALA B 1 48 ? 5.68 -4.195 -20.109 1 96.31 48 ALA B N 1
ATOM 2119 C CA . ALA B 1 48 ? 4.836 -3.6 -19.078 1 96.31 48 ALA B CA 1
ATOM 2120 C C . ALA B 1 48 ? 5.652 -2.707 -18.141 1 96.31 48 ALA B C 1
ATOM 2122 O O . ALA B 1 48 ? 6.598 -3.17 -17.5 1 96.31 48 ALA B O 1
ATOM 2123 N N . ASP B 1 49 ? 5.348 -1.469 -18.141 1 96.94 49 ASP B N 1
ATOM 2124 C CA . ASP B 1 49 ? 5.809 -0.6 -17.062 1 96.94 49 ASP B CA 1
ATOM 2125 C C . ASP B 1 49 ? 4.875 -0.68 -15.852 1 96.94 49 ASP B C 1
ATOM 2127 O O . ASP B 1 49 ? 3.834 -0.022 -15.828 1 96.94 49 ASP B O 1
ATOM 2131 N N . LEU B 1 50 ? 5.277 -1.409 -14.867 1 97.19 50 LEU B N 1
ATOM 2132 C CA . LEU B 1 50 ? 4.383 -1.74 -13.766 1 97.19 50 LEU B CA 1
ATOM 2133 C C . LEU B 1 50 ? 4.238 -0.562 -12.805 1 97.19 50 LEU B C 1
ATOM 2135 O O . LEU B 1 50 ? 3.459 -0.623 -11.852 1 97.19 50 LEU B O 1
ATOM 2139 N N . SER B 1 51 ? 4.969 0.547 -13.047 1 96.62 51 SER B N 1
ATOM 2140 C CA . SER B 1 51 ? 4.746 1.782 -12.305 1 96.62 51 SER B CA 1
ATOM 2141 C C . SER B 1 51 ? 3.635 2.613 -12.938 1 96.62 51 SER B C 1
ATOM 2143 O O . SER B 1 51 ? 3.275 3.674 -12.422 1 96.62 51 SER B O 1
ATOM 2145 N N . ASP B 1 52 ? 3.098 2.162 -14.039 1 95.75 52 ASP B N 1
ATOM 2146 C CA . ASP B 1 52 ? 2 2.812 -14.75 1 95.75 52 ASP B CA 1
ATOM 2147 C C . ASP B 1 52 ? 0.717 1.992 -14.648 1 95.75 52 ASP B C 1
ATOM 2149 O O . ASP B 1 52 ? 0.606 0.924 -15.25 1 95.75 52 ASP B O 1
ATOM 2153 N N . PRO B 1 53 ? -0.267 2.523 -14.031 1 95.44 53 PRO B N 1
ATOM 2154 C CA . PRO B 1 53 ? -1.516 1.776 -13.859 1 95.44 53 PRO B CA 1
ATOM 2155 C C . PRO B 1 53 ? -2.133 1.348 -15.188 1 95.44 53 PRO B C 1
ATOM 2157 O O . PRO B 1 53 ? -2.834 0.334 -15.25 1 95.44 53 PRO B O 1
ATOM 2160 N N . ALA B 1 54 ? -1.903 2.064 -16.219 1 92.94 54 ALA B N 1
ATOM 2161 C CA . ALA B 1 54 ? -2.457 1.713 -17.531 1 92.94 54 ALA B CA 1
ATOM 2162 C C . ALA B 1 54 ? -1.931 0.361 -18 1 92.94 54 ALA B C 1
ATOM 2164 O O . ALA B 1 54 ? -2.617 -0.359 -18.734 1 92.94 54 ALA B O 1
ATOM 2165 N N . ALA B 1 55 ? -0.734 -0.018 -17.594 1 96.25 55 ALA B N 1
ATOM 2166 C CA . ALA B 1 55 ? -0.113 -1.279 -17.984 1 96.25 55 ALA B CA 1
ATOM 2167 C C . ALA B 1 55 ? -0.749 -2.457 -17.25 1 96.25 55 ALA B C 1
ATOM 2169 O O . ALA B 1 55 ? -0.669 -3.598 -17.719 1 96.25 55 ALA B O 1
ATOM 2170 N N . TRP B 1 56 ? -1.402 -2.205 -16.062 1 98 56 TRP B N 1
ATOM 2171 C CA . TRP B 1 56 ? -1.926 -3.285 -15.234 1 98 56 TRP B CA 1
ATOM 2172 C C . TRP B 1 56 ? -3.086 -3.99 -15.93 1 98 56 TRP B C 1
ATOM 2174 O O . TRP B 1 56 ? -3.201 -5.219 -15.867 1 98 56 TRP B O 1
ATOM 2184 N N . ALA B 1 57 ? -3.887 -3.154 -16.625 1 95.94 57 ALA B N 1
ATOM 2185 C CA . ALA B 1 57 ? -5.016 -3.732 -17.359 1 95.94 57 ALA B CA 1
ATOM 2186 C C . ALA B 1 57 ? -4.539 -4.66 -18.469 1 95.94 57 ALA B C 1
ATOM 2188 O O . ALA B 1 57 ? -5.137 -5.711 -18.703 1 95.94 57 ALA B O 1
ATOM 2189 N N . ALA B 1 58 ? -3.506 -4.238 -19.141 1 96.62 58 ALA B N 1
ATOM 2190 C CA . ALA B 1 58 ? -2.949 -5.051 -20.219 1 96.62 58 ALA B CA 1
ATOM 2191 C C . ALA B 1 58 ? -2.369 -6.355 -19.672 1 96.62 58 ALA B C 1
ATOM 2193 O O . ALA B 1 58 ? -2.518 -7.414 -20.297 1 96.62 58 ALA B O 1
ATOM 2194 N N . VAL B 1 59 ? -1.701 -6.312 -18.578 1 98.12 59 VAL B N 1
ATOM 2195 C CA . VAL B 1 59 ? -1.133 -7.508 -17.953 1 98.12 59 VAL B CA 1
ATOM 2196 C C . VAL B 1 59 ? -2.254 -8.438 -17.5 1 98.12 59 VAL B C 1
ATOM 2198 O O . VAL B 1 59 ? -2.174 -9.656 -17.688 1 98.12 59 VAL B O 1
ATOM 2201 N N . ALA B 1 60 ? -3.322 -7.867 -16.922 1 98 60 ALA B N 1
ATOM 2202 C CA . ALA B 1 60 ? -4.484 -8.656 -16.531 1 98 60 ALA B CA 1
ATOM 2203 C C . ALA B 1 60 ? -5.094 -9.383 -17.719 1 98 60 ALA B C 1
ATOM 2205 O O . ALA B 1 60 ? -5.406 -10.57 -17.641 1 98 60 ALA B O 1
ATOM 2206 N N . ALA B 1 61 ? -5.199 -8.633 -18.781 1 97.62 61 ALA B N 1
ATOM 2207 C CA . ALA B 1 61 ? -5.738 -9.227 -20.016 1 97.62 61 ALA B CA 1
ATOM 2208 C C . ALA B 1 61 ? -4.832 -10.336 -20.531 1 97.62 61 ALA B C 1
ATOM 2210 O O . ALA B 1 61 ? -5.316 -11.344 -21.047 1 97.62 61 ALA B O 1
ATOM 2211 N N . HIS B 1 62 ? -3.57 -10.164 -20.406 1 98 62 HIS B N 1
ATOM 2212 C CA . HIS B 1 62 ? -2.604 -11.18 -20.812 1 98 62 HIS B CA 1
ATOM 2213 C C . HIS B 1 62 ? -2.775 -12.453 -20 1 98 62 HIS B C 1
ATOM 2215 O O . HIS B 1 62 ? -2.783 -13.555 -20.547 1 98 62 HIS B O 1
ATOM 2221 N N . PHE B 1 63 ? -2.891 -12.344 -18.641 1 98.25 63 PHE B N 1
ATOM 2222 C CA . PHE B 1 63 ? -3.152 -13.508 -17.797 1 98.25 63 PHE B CA 1
ATOM 2223 C C . PHE B 1 63 ? -4.375 -14.273 -18.297 1 98.25 63 PHE B C 1
ATOM 2225 O O . PHE B 1 63 ? -4.324 -15.484 -18.484 1 98.25 63 PHE B O 1
ATOM 2232 N N . ASP B 1 64 ? -5.445 -13.484 -18.562 1 97.44 64 ASP B N 1
ATOM 2233 C CA . ASP B 1 64 ? -6.707 -14.078 -19 1 97.44 64 ASP B CA 1
ATOM 2234 C C . ASP B 1 64 ? -6.551 -14.812 -20.312 1 97.44 64 ASP B C 1
ATOM 2236 O O . ASP B 1 64 ? -7.027 -15.938 -20.469 1 97.44 64 ASP B O 1
ATOM 2240 N N . ALA B 1 65 ? -5.918 -14.203 -21.219 1 97.38 65 ALA B N 1
ATOM 2241 C CA . ALA B 1 65 ? -5.766 -14.773 -22.562 1 97.38 65 ALA B CA 1
ATOM 2242 C C . ALA B 1 65 ? -4.934 -16.047 -22.516 1 97.38 65 ALA B C 1
ATOM 2244 O O . ALA B 1 65 ? -5.324 -17.078 -23.094 1 97.38 65 ALA B O 1
ATOM 2245 N N . VAL B 1 66 ? -3.832 -16.047 -21.812 1 96.81 66 VAL B N 1
ATOM 2246 C CA . VAL B 1 66 ? -2.896 -17.156 -21.781 1 96.81 66 VAL B CA 1
ATOM 2247 C C . VAL B 1 66 ? -3.506 -18.328 -21.016 1 96.81 66 VAL B C 1
ATOM 2249 O O . VAL B 1 66 ? -3.463 -19.469 -21.453 1 96.81 66 VAL B O 1
ATOM 2252 N N . LEU B 1 67 ? -4.098 -18.047 -19.875 1 96.62 67 LEU B N 1
ATOM 2253 C CA . LEU B 1 67 ? -4.645 -19.109 -19.031 1 96.62 67 LEU B CA 1
ATOM 2254 C C . LEU B 1 67 ? -5.953 -19.641 -19.594 1 96.62 67 LEU B C 1
ATOM 2256 O O . LEU B 1 67 ? -6.324 -20.781 -19.328 1 96.62 67 LEU B O 1
ATOM 2260 N N . GLY B 1 68 ? -6.637 -18.766 -20.328 1 93.06 68 GLY B N 1
ATOM 2261 C CA . GLY B 1 68 ? -7.867 -19.203 -20.969 1 93.06 68 GLY B CA 1
ATOM 2262 C C . GLY B 1 68 ? -7.633 -20.172 -22.109 1 93.06 68 GLY B C 1
ATOM 2263 O O . GLY B 1 68 ? -8.5 -20.984 -22.422 1 93.06 68 GLY B O 1
ATOM 2264 N N . ASP B 1 69 ? -6.445 -20.094 -22.672 1 88.62 69 ASP B N 1
ATOM 2265 C CA . ASP B 1 69 ? -6.141 -20.906 -23.859 1 88.62 69 ASP B CA 1
ATOM 2266 C C . ASP B 1 69 ? -5.152 -22.016 -23.531 1 88.62 69 ASP B C 1
ATOM 2268 O O . ASP B 1 69 ? -4.547 -22.609 -24.422 1 88.62 69 ASP B O 1
ATOM 2272 N N . THR B 1 70 ? -5.09 -22.391 -22.281 1 85.12 70 THR B N 1
ATOM 2273 C CA . THR B 1 70 ? -3.988 -23.297 -21.953 1 85.12 70 THR B CA 1
ATOM 2274 C C . THR B 1 70 ? -4.512 -24.656 -21.5 1 85.12 70 THR B C 1
ATOM 2276 O O . THR B 1 70 ? -5.668 -24.781 -21.094 1 85.12 70 THR B O 1
ATOM 2279 N N . GLU B 1 71 ? -3.656 -25.641 -21.688 1 90 71 GLU B N 1
ATOM 2280 C CA . GLU B 1 71 ? -3.855 -26.953 -21.078 1 90 71 GLU B CA 1
ATOM 2281 C C . GLU B 1 71 ? -2.893 -27.188 -19.922 1 90 71 GLU B C 1
ATOM 2283 O O . GLU B 1 71 ? -2.881 -28.266 -19.328 1 90 71 GLU B O 1
ATOM 2288 N N . ALA B 1 72 ? -2.203 -26.141 -19.625 1 92.31 72 ALA B N 1
ATOM 2289 C CA . ALA B 1 72 ? -1.223 -26.234 -18.562 1 92.31 72 ALA B CA 1
ATOM 2290 C C . ALA B 1 72 ? -1.897 -26.562 -17.219 1 92.31 72 ALA B C 1
ATOM 2292 O O . ALA B 1 72 ? -3.025 -26.125 -16.969 1 92.31 72 ALA B O 1
ATOM 2293 N N . GLU B 1 73 ? -1.161 -27.297 -16.406 1 94.56 73 GLU B N 1
ATOM 2294 C CA . GLU B 1 73 ? -1.703 -27.688 -15.117 1 94.56 73 GLU B CA 1
ATOM 2295 C C . GLU B 1 73 ? -1.199 -26.781 -14 1 94.56 73 GLU B C 1
ATOM 2297 O O . GLU B 1 73 ? -1.809 -26.703 -12.93 1 94.56 73 GLU B O 1
ATOM 2302 N N . THR B 1 74 ? -0.028 -26.172 -14.305 1 96.38 74 THR B N 1
ATOM 2303 C CA . THR B 1 74 ? 0.602 -25.344 -13.281 1 96.38 74 THR B CA 1
ATOM 2304 C C . THR B 1 74 ? 0.729 -23.891 -13.75 1 96.38 74 THR B C 1
ATOM 2306 O O . THR B 1 74 ? 1.086 -23.641 -14.906 1 96.38 74 THR B O 1
ATOM 2309 N N . ALA B 1 75 ? 0.303 -22.969 -12.906 1 97.69 75 ALA B N 1
ATOM 2310 C CA . ALA B 1 75 ? 0.504 -21.547 -13.148 1 97.69 75 ALA B CA 1
ATOM 2311 C C . ALA B 1 75 ? 1.215 -20.891 -11.977 1 97.69 75 ALA B C 1
ATOM 2313 O O . ALA B 1 75 ? 0.811 -21.062 -10.82 1 97.69 75 ALA B O 1
ATOM 2314 N N . VAL B 1 76 ? 2.324 -20.172 -12.266 1 98.56 76 VAL B N 1
ATOM 2315 C CA . VAL B 1 76 ? 3.076 -19.484 -11.219 1 98.56 76 VAL B CA 1
ATOM 2316 C C . VAL B 1 76 ? 3.32 -18.031 -11.617 1 98.56 76 VAL B C 1
ATOM 2318 O O . VAL B 1 76 ? 3.689 -17.75 -12.766 1 98.56 76 VAL B O 1
ATOM 2321 N N . PHE B 1 77 ? 3 -17.125 -10.742 1 98.75 77 PHE B N 1
ATOM 2322 C CA . PHE B 1 77 ? 3.365 -15.727 -10.914 1 98.75 77 PHE B CA 1
ATOM 2323 C C . PHE B 1 77 ? 4.273 -15.266 -9.781 1 98.75 77 PHE B C 1
ATOM 2325 O O . PHE B 1 77 ? 3.869 -15.258 -8.617 1 98.75 77 PHE B O 1
ATOM 2332 N N . VAL B 1 78 ? 5.512 -14.953 -10.117 1 98.69 78 VAL B N 1
ATOM 2333 C CA . VAL B 1 78 ? 6.441 -14.336 -9.18 1 98.69 78 VAL B CA 1
ATOM 2334 C C . VAL B 1 78 ? 6.527 -12.836 -9.453 1 98.69 78 VAL B C 1
ATOM 2336 O O . VAL B 1 78 ? 7.191 -12.406 -10.398 1 98.69 78 VAL B O 1
ATOM 2339 N N . HIS B 1 79 ? 5.859 -12.086 -8.641 1 98.25 79 HIS B N 1
ATOM 2340 C CA . HIS B 1 79 ? 5.984 -10.633 -8.719 1 98.25 79 HIS B CA 1
ATOM 2341 C C . HIS B 1 79 ? 7.254 -10.156 -8.031 1 98.25 79 HIS B C 1
ATOM 2343 O O . HIS B 1 79 ? 7.254 -9.898 -6.824 1 98.25 79 HIS B O 1
ATOM 2349 N N . ASN B 1 80 ? 8.234 -9.898 -8.766 1 95.94 80 ASN B N 1
ATOM 2350 C CA . ASN B 1 80 ? 9.578 -9.578 -8.273 1 95.94 80 ASN B CA 1
ATOM 2351 C C . ASN B 1 80 ? 9.914 -8.109 -8.469 1 95.94 80 ASN B C 1
ATOM 2353 O O . ASN B 1 80 ? 10.766 -7.562 -7.766 1 95.94 80 ASN B O 1
ATOM 2357 N N . ALA B 1 81 ? 9.203 -7.473 -9.383 1 94.38 81 ALA B N 1
ATOM 2358 C CA . ALA B 1 81 ? 9.516 -6.09 -9.742 1 94.38 81 ALA B CA 1
ATOM 2359 C C . ALA B 1 81 ? 9.438 -5.176 -8.523 1 94.38 81 ALA B C 1
ATOM 2361 O O . ALA B 1 81 ? 8.539 -5.312 -7.691 1 94.38 81 ALA B O 1
ATOM 2362 N N . GLY B 1 82 ? 10.359 -4.309 -8.344 1 93.25 82 GLY B N 1
ATOM 2363 C CA . GLY B 1 82 ? 10.422 -3.314 -7.285 1 93.25 82 GLY B CA 1
ATOM 2364 C C . GLY B 1 82 ? 11.586 -2.354 -7.43 1 93.25 82 GLY B C 1
ATOM 2365 O O . GLY B 1 82 ? 12.477 -2.572 -8.25 1 93.25 82 GLY B O 1
ATOM 2366 N N . THR B 1 83 ? 11.523 -1.267 -6.75 1 92.81 83 THR B N 1
ATOM 2367 C CA . THR B 1 83 ? 12.594 -0.279 -6.785 1 92.81 83 THR B CA 1
ATOM 2368 C C . THR B 1 83 ? 12.68 0.48 -5.465 1 92.81 83 THR B C 1
ATOM 2370 O O . THR B 1 83 ? 11.688 0.593 -4.746 1 92.81 83 THR B O 1
ATOM 2373 N N . LEU B 1 84 ? 13.836 0.904 -5.164 1 94.12 84 LEU B N 1
ATOM 2374 C CA . LEU B 1 84 ? 14.031 1.779 -4.012 1 94.12 84 LEU B CA 1
ATOM 2375 C C . LEU B 1 84 ? 14.016 3.244 -4.434 1 94.12 84 LEU B C 1
ATOM 2377 O O . LEU B 1 84 ? 13.867 4.137 -3.596 1 94.12 84 LEU B O 1
ATOM 2381 N N . ASP B 1 85 ? 14.164 3.438 -5.691 1 92.56 85 ASP B N 1
ATOM 2382 C CA . ASP B 1 85 ? 14.188 4.805 -6.203 1 92.56 85 ASP B CA 1
ATOM 2383 C C . ASP B 1 85 ? 12.828 5.48 -6.012 1 92.56 85 ASP B C 1
ATOM 2385 O O . ASP B 1 85 ? 11.789 4.883 -6.293 1 92.56 85 ASP B O 1
ATOM 2389 N N . PRO B 1 86 ? 12.82 6.68 -5.559 1 94.94 86 PRO B N 1
ATOM 2390 C CA . PRO B 1 86 ? 13.883 7.527 -5.008 1 94.94 86 PRO B CA 1
ATOM 2391 C C . PRO B 1 86 ? 14.188 7.211 -3.545 1 94.94 86 PRO B C 1
ATOM 2393 O O . PRO B 1 86 ? 13.266 6.973 -2.756 1 94.94 86 PRO B O 1
ATOM 2396 N N . MET B 1 87 ? 15.414 7.188 -3.279 1 94.69 87 MET B N 1
ATOM 2397 C CA . MET B 1 87 ? 15.805 7.074 -1.876 1 94.69 87 MET B CA 1
ATOM 2398 C C . MET B 1 87 ? 15.922 8.453 -1.229 1 94.69 87 MET B C 1
ATOM 2400 O O . MET B 1 87 ? 16.438 9.391 -1.845 1 94.69 87 MET B O 1
ATOM 2404 N N . GLY B 1 88 ? 15.406 8.609 -0.052 1 95.88 88 GLY B N 1
ATOM 2405 C CA . GLY B 1 88 ? 15.422 9.852 0.701 1 95.88 88 GLY B CA 1
ATOM 2406 C C . GLY B 1 88 ? 14.211 10.023 1.596 1 95.88 88 GLY B C 1
ATOM 2407 O O . GLY B 1 88 ? 13.25 9.25 1.506 1 95.88 88 GLY B O 1
ATOM 2408 N N . PHE B 1 89 ? 14.328 11.016 2.426 1 96.69 89 PHE B N 1
ATOM 2409 C CA . PHE B 1 89 ? 13.234 11.281 3.354 1 96.69 89 PHE B CA 1
ATOM 2410 C C . PHE B 1 89 ? 11.984 11.727 2.605 1 96.69 89 PHE B C 1
ATOM 2412 O O . PHE B 1 89 ? 12.07 12.484 1.631 1 96.69 89 PHE B O 1
ATOM 2419 N N . ALA B 1 90 ? 10.812 11.25 3.041 1 97.31 90 ALA B N 1
ATOM 2420 C CA . ALA B 1 90 ? 9.547 11.727 2.486 1 97.31 90 ALA B CA 1
ATOM 2421 C C . ALA B 1 90 ? 9.477 13.25 2.508 1 97.31 90 ALA B C 1
ATOM 2423 O O . ALA B 1 90 ? 9.875 13.883 3.49 1 97.31 90 ALA B O 1
ATOM 2424 N N . GLY B 1 91 ? 9.055 13.812 1.445 1 97.38 91 GLY B N 1
ATOM 2425 C CA . GLY B 1 91 ? 8.977 15.258 1.311 1 97.38 91 GLY B CA 1
ATOM 2426 C C . GLY B 1 91 ? 10.25 15.875 0.762 1 97.38 91 GLY B C 1
ATOM 2427 O O . GLY B 1 91 ? 10.273 17.062 0.419 1 97.38 91 GLY B O 1
ATOM 2428 N N . ARG B 1 92 ? 11.297 15.102 0.658 1 96.38 92 ARG B N 1
ATOM 2429 C CA . ARG B 1 92 ? 12.578 15.641 0.212 1 96.38 92 ARG B CA 1
ATOM 2430 C C . ARG B 1 92 ? 13.062 14.922 -1.046 1 96.38 92 ARG B C 1
ATOM 2432 O O . ARG B 1 92 ? 14.258 14.906 -1.33 1 96.38 92 ARG B O 1
ATOM 2439 N N . VAL B 1 93 ? 12.188 14.234 -1.658 1 96.19 93 VAL B N 1
ATOM 2440 C CA . VAL B 1 93 ? 12.484 13.508 -2.889 1 96.19 93 VAL B CA 1
ATOM 2441 C C . VAL B 1 93 ? 11.562 13.984 -4.008 1 96.19 93 VAL B C 1
ATOM 2443 O O . VAL B 1 93 ? 10.547 14.648 -3.746 1 96.19 93 VAL B O 1
ATOM 2446 N N . ASP B 1 94 ? 11.906 13.672 -5.27 1 96.62 94 ASP B N 1
ATOM 2447 C CA . ASP B 1 94 ? 11.07 14.047 -6.41 1 96.62 94 ASP B CA 1
ATOM 2448 C C . ASP B 1 94 ? 9.688 13.414 -6.312 1 96.62 94 ASP B C 1
ATOM 2450 O O . ASP B 1 94 ? 9.562 12.211 -6.098 1 96.62 94 ASP B O 1
ATOM 2454 N N . GLN B 1 95 ? 8.688 14.242 -6.461 1 96.88 95 GLN B N 1
ATOM 2455 C CA . GLN B 1 95 ? 7.301 13.812 -6.277 1 96.88 95 GLN B CA 1
ATOM 2456 C C . GLN B 1 95 ? 6.914 12.75 -7.305 1 96.88 95 GLN B C 1
ATOM 2458 O O . GLN B 1 95 ? 6.246 11.773 -6.977 1 96.88 95 GLN B O 1
ATOM 2463 N N . ALA B 1 96 ? 7.293 12.953 -8.5 1 96.94 96 ALA B N 1
ATOM 2464 C CA . ALA B 1 96 ? 6.949 12.008 -9.562 1 96.94 96 ALA B CA 1
ATOM 2465 C C . ALA B 1 96 ? 7.633 10.656 -9.336 1 96.94 96 ALA B C 1
ATOM 2467 O O . ALA B 1 96 ? 7.023 9.609 -9.539 1 96.94 96 ALA B O 1
ATOM 2468 N N . ALA B 1 97 ? 8.914 10.695 -8.961 1 97.06 97 ALA B N 1
ATOM 2469 C CA . ALA B 1 97 ? 9.641 9.469 -8.656 1 97.06 97 ALA B CA 1
ATOM 2470 C C . ALA B 1 97 ? 9.008 8.734 -7.473 1 97.06 97 ALA B C 1
ATOM 2472 O O . ALA B 1 97 ? 8.93 7.508 -7.461 1 97.06 97 ALA B O 1
ATOM 2473 N N . TYR B 1 98 ? 8.602 9.523 -6.473 1 97.75 98 TYR B N 1
ATOM 2474 C CA . TYR B 1 98 ? 7.93 8.945 -5.312 1 97.75 98 TYR B CA 1
ATOM 2475 C C . TYR B 1 98 ? 6.637 8.25 -5.723 1 97.75 98 TYR B C 1
ATOM 2477 O O . TYR B 1 98 ? 6.363 7.129 -5.281 1 97.75 98 TYR B O 1
ATOM 2485 N N . THR B 1 99 ? 5.875 8.891 -6.578 1 97.94 99 THR B N 1
ATOM 2486 C CA . THR B 1 99 ? 4.637 8.32 -7.09 1 97.94 99 THR B CA 1
ATOM 2487 C C . THR B 1 99 ? 4.914 7.004 -7.816 1 97.94 99 THR B C 1
ATOM 2489 O O . THR B 1 99 ? 4.238 6 -7.574 1 97.94 99 THR B O 1
ATOM 2492 N N . ARG B 1 100 ? 5.891 7.008 -8.648 1 97.25 100 ARG B N 1
ATOM 2493 C CA . ARG B 1 100 ? 6.246 5.797 -9.383 1 97.25 100 ARG B CA 1
ATOM 2494 C C . ARG B 1 100 ? 6.637 4.676 -8.422 1 97.25 100 ARG B C 1
ATOM 2496 O O . ARG B 1 100 ? 6.285 3.514 -8.648 1 97.25 100 ARG B O 1
ATOM 2503 N N . ASN B 1 101 ? 7.387 5.004 -7.398 1 97.69 101 ASN B N 1
ATOM 2504 C CA . ASN B 1 101 ? 7.801 4.031 -6.391 1 97.69 101 ASN B CA 1
ATOM 2505 C C . ASN B 1 101 ? 6.598 3.371 -5.723 1 97.69 101 ASN B C 1
ATOM 2507 O O . ASN B 1 101 ? 6.516 2.143 -5.656 1 97.69 101 ASN B O 1
ATOM 2511 N N . VAL B 1 102 ? 5.688 4.195 -5.293 1 98.25 102 VAL B N 1
ATOM 2512 C CA . VAL B 1 102 ? 4.512 3.711 -4.578 1 98.25 102 VAL B CA 1
ATOM 2513 C C . VAL B 1 102 ? 3.668 2.836 -5.504 1 98.25 102 VAL B C 1
ATOM 2515 O O . VAL B 1 102 ? 3.201 1.768 -5.105 1 98.25 1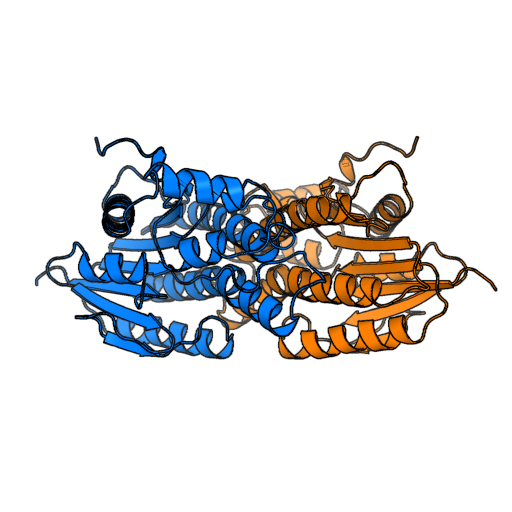02 VAL B O 1
ATOM 2518 N N . LEU B 1 103 ? 3.482 3.295 -6.727 1 98.31 103 LEU B N 1
ATOM 2519 C CA . LEU B 1 103 ? 2.68 2.547 -7.688 1 98.31 103 LEU B CA 1
ATOM 2520 C C . LEU B 1 103 ? 3.316 1.193 -7.988 1 98.31 103 LEU B C 1
ATOM 2522 O O . LEU B 1 103 ? 2.625 0.173 -8.031 1 98.31 103 LEU B O 1
ATOM 2526 N N . LEU B 1 104 ? 4.543 1.152 -8.109 1 97.88 104 LEU B N 1
ATOM 2527 C CA . LEU B 1 104 ? 5.262 -0.06 -8.484 1 97.88 104 LEU B CA 1
ATOM 2528 C C . LEU B 1 104 ? 5.332 -1.034 -7.312 1 97.88 104 LEU B C 1
ATOM 2530 O O . LEU B 1 104 ? 5.062 -2.227 -7.473 1 97.88 104 LEU B O 1
ATOM 2534 N N . ASN B 1 105 ? 5.715 -0.535 -6.172 1 97.75 105 ASN B N 1
ATOM 2535 C CA . ASN B 1 105 ? 6.027 -1.414 -5.051 1 97.75 105 ASN B CA 1
ATOM 2536 C C . ASN B 1 105 ? 4.777 -1.767 -4.25 1 97.75 105 ASN B C 1
ATOM 2538 O O . ASN B 1 105 ? 4.707 -2.836 -3.641 1 97.75 105 ASN B O 1
ATOM 2542 N N . SER B 1 106 ? 3.859 -0.903 -4.199 1 97.12 106 SER B N 1
ATOM 2543 C CA . SER B 1 106 ? 2.725 -1.081 -3.297 1 97.12 106 SER B CA 1
ATOM 2544 C C . SER B 1 106 ? 1.472 -1.492 -4.062 1 97.12 106 SER B C 1
ATOM 2546 O O . SER B 1 106 ? 0.835 -2.494 -3.729 1 97.12 106 SER B O 1
ATOM 2548 N N . ALA B 1 107 ? 1.134 -0.768 -5.109 1 98.31 107 ALA B N 1
ATOM 2549 C CA . ALA B 1 107 ? -0.146 -0.969 -5.785 1 98.31 107 ALA B CA 1
ATOM 2550 C C . ALA B 1 107 ? -0.073 -2.135 -6.766 1 98.31 107 ALA B C 1
ATOM 2552 O O . ALA B 1 107 ? -0.938 -3.014 -6.762 1 98.31 107 ALA B O 1
ATOM 2553 N N . ALA B 1 108 ? 0.926 -2.189 -7.523 1 98.38 108 ALA B N 1
ATOM 2554 C CA . ALA B 1 108 ? 1.027 -3.148 -8.617 1 98.38 108 ALA B CA 1
ATOM 2555 C C . ALA B 1 108 ? 0.941 -4.582 -8.102 1 98.38 108 ALA B C 1
ATOM 2557 O O . ALA B 1 108 ? 0.183 -5.395 -8.641 1 98.38 108 ALA B O 1
ATOM 2558 N N . PRO B 1 109 ? 1.653 -4.941 -7.051 1 98.25 109 PRO B N 1
ATOM 2559 C CA . PRO B 1 109 ? 1.601 -6.336 -6.602 1 98.25 109 PRO B CA 1
ATOM 2560 C C . PRO B 1 109 ? 0.193 -6.773 -6.199 1 98.25 109 PRO B C 1
ATOM 2562 O O . PRO B 1 109 ? -0.202 -7.91 -6.461 1 98.25 109 PRO B O 1
ATOM 2565 N N . GLN B 1 110 ? -0.561 -5.906 -5.559 1 98.38 110 GLN B N 1
ATOM 2566 C CA . GLN B 1 110 ? -1.911 -6.25 -5.125 1 98.38 110 GLN B CA 1
ATOM 2567 C C . GLN B 1 110 ? -2.859 -6.355 -6.316 1 98.38 110 GLN B C 1
ATOM 2569 O O . GLN B 1 110 ? -3.629 -7.316 -6.418 1 98.38 110 GLN B O 1
ATOM 2574 N N . VAL B 1 111 ? -2.77 -5.383 -7.234 1 98.69 111 VAL B N 1
ATOM 2575 C CA . VAL B 1 111 ? -3.668 -5.309 -8.383 1 98.69 111 VAL B CA 1
ATOM 2576 C C . VAL B 1 111 ? -3.408 -6.492 -9.312 1 98.69 111 VAL B C 1
ATOM 2578 O O . VAL B 1 111 ? -4.344 -7.164 -9.75 1 98.69 111 VAL B O 1
ATOM 2581 N N . LEU B 1 112 ? -2.156 -6.727 -9.57 1 98.69 112 LEU B N 1
ATOM 2582 C CA . LEU B 1 112 ? -1.805 -7.805 -10.484 1 98.69 112 LEU B CA 1
ATOM 2583 C C . LEU B 1 112 ? -2.006 -9.164 -9.828 1 98.69 112 LEU B C 1
ATOM 2585 O O . LEU B 1 112 ? -2.344 -10.141 -10.5 1 98.69 112 LEU B O 1
ATOM 2589 N N . GLY B 1 113 ? -1.753 -9.242 -8.5 1 98.62 113 GLY B N 1
ATOM 2590 C CA . GLY B 1 113 ? -2.113 -10.453 -7.777 1 98.62 113 GLY B CA 1
ATOM 2591 C C . GLY B 1 113 ? -3.582 -10.805 -7.906 1 98.62 113 GLY B C 1
ATOM 2592 O O . GLY B 1 113 ? -3.926 -11.961 -8.172 1 98.62 113 GLY B O 1
ATOM 2593 N N . ASN B 1 114 ? -4.418 -9.789 -7.703 1 98.56 114 ASN B N 1
ATOM 2594 C CA . ASN B 1 114 ? -5.855 -9.984 -7.879 1 98.56 114 ASN B CA 1
ATOM 2595 C C . ASN B 1 114 ? -6.184 -10.492 -9.281 1 98.56 114 ASN B C 1
ATOM 2597 O O . ASN B 1 114 ? -6.996 -11.398 -9.438 1 98.56 114 ASN B O 1
ATOM 2601 N N . ALA B 1 115 ? -5.609 -9.906 -10.281 1 98.69 115 ALA B N 1
ATOM 2602 C CA . ALA B 1 115 ? -5.855 -10.266 -11.672 1 98.69 115 ALA B CA 1
ATOM 2603 C C . ALA B 1 115 ? -5.43 -11.711 -11.945 1 98.69 115 ALA B C 1
ATOM 2605 O O . ALA B 1 115 ? -6.133 -12.453 -12.641 1 98.69 115 ALA B O 1
ATOM 2606 N N . PHE B 1 116 ? -4.246 -12.094 -11.406 1 98.75 116 PHE B N 1
ATOM 2607 C CA . PHE B 1 116 ? -3.746 -13.453 -11.578 1 98.75 116 PHE B CA 1
ATOM 2608 C C . PHE B 1 116 ? -4.695 -14.461 -10.945 1 98.75 116 PHE B C 1
ATOM 2610 O O . PHE B 1 116 ? -5.039 -15.469 -11.57 1 98.75 116 PHE B O 1
ATOM 2617 N N . LEU B 1 117 ? -5.105 -14.156 -9.711 1 98.31 117 LEU B N 1
ATOM 2618 C CA . LEU B 1 117 ? -6.035 -15.039 -9 1 98.31 117 LEU B CA 1
ATOM 2619 C C . LEU B 1 117 ? -7.332 -15.203 -9.789 1 98.31 117 LEU B C 1
ATOM 2621 O O . LEU B 1 117 ? -7.867 -16.312 -9.883 1 98.31 117 LEU B O 1
ATOM 2625 N N . ALA B 1 118 ? -7.816 -14.109 -10.383 1 98.06 118 ALA B N 1
ATOM 2626 C CA . ALA B 1 118 ? -9.047 -14.148 -11.172 1 98.06 118 ALA B CA 1
ATOM 2627 C C . ALA B 1 118 ? -8.875 -15.023 -12.406 1 98.06 118 ALA B C 1
ATOM 2629 O O . ALA B 1 118 ? -9.734 -15.852 -12.711 1 98.06 118 ALA B O 1
ATOM 2630 N N . ALA B 1 119 ? -7.801 -14.852 -13.062 1 98.06 119 ALA B N 1
ATOM 2631 C CA . ALA B 1 119 ? -7.535 -15.609 -14.281 1 98.06 119 ALA B CA 1
ATOM 2632 C C . ALA B 1 119 ? -7.406 -17.109 -13.977 1 98.06 119 ALA B C 1
ATOM 2634 O O . ALA B 1 119 ? -7.938 -17.938 -14.711 1 98.06 119 ALA B O 1
ATOM 2635 N N . VAL B 1 120 ? -6.688 -17.438 -12.891 1 97.38 120 VAL B N 1
ATOM 2636 C CA . VAL B 1 120 ? -6.523 -18.828 -12.484 1 97.38 120 VAL B CA 1
ATOM 2637 C C . VAL B 1 120 ? -7.883 -19.438 -12.164 1 97.38 120 VAL B C 1
ATOM 2639 O O . VAL B 1 120 ? -8.164 -20.578 -12.531 1 97.38 120 VAL B O 1
ATOM 2642 N N . GLY B 1 121 ? -8.688 -18.672 -11.484 1 95.56 121 GLY B N 1
ATOM 2643 C CA . GLY B 1 121 ? -10.023 -19.141 -11.133 1 95.56 121 GLY B CA 1
ATOM 2644 C C . GLY B 1 121 ? -10.867 -19.484 -12.344 1 95.56 121 GLY B C 1
ATOM 2645 O O . GLY B 1 121 ? -11.781 -20.312 -12.25 1 95.56 121 GLY B O 1
ATOM 2646 N N . ARG B 1 122 ? -10.508 -18.875 -13.484 1 95.69 122 ARG B N 1
ATOM 2647 C CA . ARG B 1 122 ? -11.289 -19.062 -14.703 1 95.69 122 ARG B CA 1
ATOM 2648 C C . ARG B 1 122 ? -10.641 -20.125 -15.594 1 95.69 122 ARG B C 1
ATOM 2650 O O . ARG B 1 122 ? -11.102 -20.359 -16.719 1 95.69 122 ARG B O 1
ATOM 2657 N N . ALA B 1 123 ? -9.539 -20.688 -15.117 1 95.31 123 ALA B N 1
ATOM 2658 C CA . ALA B 1 123 ? -8.797 -21.656 -15.914 1 95.31 123 ALA B CA 1
ATOM 2659 C C . ALA B 1 123 ? -8.891 -23.047 -15.289 1 95.31 123 ALA B C 1
ATOM 2661 O O . ALA B 1 123 ? -8.016 -23.453 -14.523 1 95.31 123 ALA B O 1
ATOM 2662 N N . PRO B 1 124 ? -9.789 -23.828 -15.695 1 91.81 124 PRO B N 1
ATOM 2663 C CA . PRO B 1 124 ? -10.047 -25.125 -15.039 1 91.81 124 PRO B CA 1
ATOM 2664 C C . PRO B 1 124 ? -8.898 -26.109 -15.234 1 91.81 124 PRO B C 1
ATOM 2666 O O . PRO B 1 124 ? -8.758 -27.047 -14.445 1 91.81 124 PRO B O 1
ATOM 2669 N N . SER B 1 125 ? -8.156 -25.922 -16.266 1 93.5 125 SER B N 1
ATOM 2670 C CA . SER B 1 125 ? -7.051 -26.844 -16.516 1 93.5 125 SER B CA 1
ATOM 2671 C C . SER B 1 125 ? -5.957 -26.672 -15.453 1 93.5 125 SER B C 1
ATOM 2673 O O . SER B 1 125 ? -5.148 -27.578 -15.25 1 93.5 125 SER B O 1
ATOM 2675 N N . VAL B 1 126 ? -5.91 -25.531 -14.82 1 95.19 126 VAL B N 1
ATOM 2676 C CA . VAL B 1 126 ? -4.895 -25.25 -13.812 1 95.19 126 VAL B CA 1
ATOM 2677 C C . VAL B 1 126 ? -5.297 -25.891 -12.484 1 95.19 126 VAL B C 1
ATOM 2679 O O . VAL B 1 126 ? -6.281 -25.484 -11.867 1 95.19 126 VAL B O 1
ATOM 2682 N N . THR B 1 127 ? -4.488 -26.828 -12.062 1 93.94 127 THR B N 1
ATOM 2683 C CA . THR B 1 127 ? -4.805 -27.547 -10.828 1 93.94 127 THR B CA 1
ATOM 2684 C C . THR B 1 127 ? -3.809 -27.203 -9.727 1 93.94 127 THR B C 1
ATOM 2686 O O . THR B 1 127 ? -3.996 -27.578 -8.57 1 93.94 127 THR B O 1
ATOM 2689 N N . SER B 1 128 ? -2.715 -26.531 -10.078 1 95.19 128 SER B N 1
ATOM 2690 C CA . SER B 1 128 ? -1.717 -26.031 -9.141 1 95.19 128 SER B CA 1
ATOM 2691 C C . SER B 1 128 ? -1.274 -24.609 -9.508 1 95.19 128 SER B C 1
ATOM 2693 O O . SER B 1 128 ? -0.826 -24.375 -10.633 1 95.19 128 SER B O 1
ATOM 2695 N N . ALA B 1 129 ? -1.497 -23.734 -8.578 1 97.38 129 ALA B N 1
ATOM 2696 C CA . ALA B 1 129 ? -1.12 -22.344 -8.859 1 97.38 129 ALA B CA 1
ATOM 2697 C C . ALA B 1 129 ? -0.457 -21.703 -7.648 1 97.38 129 ALA B C 1
ATOM 2699 O O . ALA B 1 129 ? -0.807 -22 -6.508 1 97.38 129 ALA B O 1
ATOM 2700 N N . SER B 1 130 ? 0.577 -20.906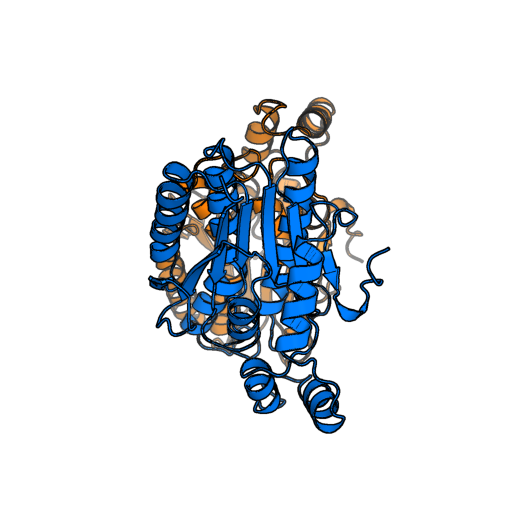 -7.902 1 98.5 130 SER B N 1
ATOM 2701 C CA . SER B 1 130 ? 1.28 -20.172 -6.855 1 98.5 130 SER B CA 1
ATOM 2702 C C . SER B 1 130 ? 1.489 -18.703 -7.25 1 98.5 130 SER B C 1
ATOM 2704 O O . SER B 1 130 ? 1.771 -18.406 -8.414 1 98.5 130 SER B O 1
ATOM 2706 N N . LEU B 1 131 ? 1.209 -17.875 -6.355 1 98.75 131 LEU B N 1
ATOM 2707 C CA . LEU B 1 131 ? 1.521 -16.453 -6.438 1 98.75 131 LEU B CA 1
ATOM 2708 C C . LEU B 1 131 ? 2.555 -16.062 -5.387 1 98.75 131 LEU B C 1
ATOM 2710 O O . LEU B 1 131 ? 2.305 -16.188 -4.188 1 98.75 131 LEU B O 1
ATOM 2714 N N . VAL B 1 132 ? 3.719 -15.617 -5.852 1 98.75 132 VAL B N 1
ATOM 2715 C CA . VAL B 1 132 ? 4.805 -15.219 -4.961 1 98.75 132 VAL B CA 1
ATOM 2716 C C . VAL B 1 132 ? 5.039 -13.719 -5.074 1 98.75 132 VAL B C 1
ATOM 2718 O O . VAL B 1 132 ? 5.27 -13.203 -6.172 1 98.75 132 VAL B O 1
ATOM 2721 N N . LEU B 1 133 ? 4.902 -13.023 -3.992 1 98.31 133 LEU B N 1
ATOM 2722 C CA . LEU B 1 133 ? 5.254 -11.609 -3.93 1 98.31 133 LEU B CA 1
ATOM 2723 C C . LEU B 1 133 ? 6.527 -11.398 -3.117 1 98.31 133 LEU B C 1
ATOM 2725 O O . LEU B 1 133 ? 6.711 -12.023 -2.07 1 98.31 133 LEU B O 1
ATOM 2729 N N . LEU B 1 134 ? 7.391 -10.594 -3.605 1 94.88 134 LEU B N 1
ATOM 2730 C CA . LEU B 1 134 ? 8.641 -10.352 -2.893 1 94.88 134 LEU B CA 1
ATOM 2731 C C . LEU B 1 134 ? 8.438 -9.352 -1.758 1 94.88 134 LEU B C 1
ATOM 2733 O O . LEU B 1 134 ? 7.953 -8.242 -1.983 1 94.88 134 LEU B O 1
ATOM 2737 N N . SER B 1 135 ? 8.781 -9.781 -0.593 1 91.94 135 SER B N 1
ATOM 2738 C CA . SER B 1 135 ? 8.781 -8.969 0.624 1 91.94 135 SER B CA 1
ATOM 2739 C C . SER B 1 135 ? 10.188 -8.492 0.97 1 91.94 135 SER B C 1
ATOM 2741 O O . SER B 1 135 ? 11.047 -8.406 0.095 1 91.94 135 SER B O 1
ATOM 2743 N N . SER B 1 136 ? 10.367 -7.953 2.119 1 86.06 136 SER B N 1
ATOM 2744 C CA . SER B 1 136 ? 11.633 -7.418 2.611 1 86.06 136 SER B CA 1
ATOM 2745 C C . SER B 1 136 ? 11.617 -7.285 4.129 1 86.06 136 SER B C 1
ATOM 2747 O O . SER B 1 136 ? 10.562 -7.352 4.758 1 86.06 136 SER B O 1
ATOM 2749 N N . GLY B 1 137 ? 12.844 -7.273 4.672 1 82.62 137 GLY B N 1
ATOM 2750 C CA . GLY B 1 137 ? 12.938 -6.836 6.055 1 82.62 137 GLY B CA 1
ATOM 2751 C C . GLY B 1 137 ? 12.336 -5.461 6.285 1 82.62 137 GLY B C 1
ATOM 2752 O O . GLY B 1 137 ? 11.922 -5.137 7.398 1 82.62 137 GLY B O 1
ATOM 2753 N N . ALA B 1 138 ? 12.266 -4.715 5.266 1 84.62 138 ALA B N 1
ATOM 2754 C CA . ALA B 1 138 ? 11.703 -3.367 5.305 1 84.62 138 ALA B CA 1
ATOM 2755 C C . ALA B 1 138 ? 10.211 -3.404 5.598 1 84.62 138 ALA B C 1
ATOM 2757 O O . ALA B 1 138 ? 9.602 -2.375 5.902 1 84.62 138 ALA B O 1
ATOM 2758 N N . ALA B 1 139 ? 9.586 -4.531 5.598 1 87.25 139 ALA B N 1
ATOM 2759 C CA . ALA B 1 139 ? 8.156 -4.676 5.883 1 87.25 139 ALA B CA 1
ATOM 2760 C C . ALA B 1 139 ? 7.879 -4.523 7.375 1 87.25 139 ALA B C 1
ATOM 2762 O O . ALA B 1 139 ? 6.75 -4.23 7.777 1 87.25 139 ALA B O 1
ATOM 2763 N N . SER B 1 140 ? 8.922 -4.793 8.133 1 84.88 140 SER B N 1
ATOM 2764 C CA . SER B 1 140 ? 8.695 -4.762 9.57 1 84.88 140 SER B CA 1
ATOM 2765 C C . SER B 1 140 ? 9.641 -3.791 10.266 1 84.88 140 SER B C 1
ATOM 2767 O O . SER B 1 140 ? 9.43 -3.428 11.422 1 84.88 140 SER B O 1
ATOM 2769 N N . LYS B 1 141 ? 10.656 -3.428 9.641 1 84.31 141 LYS B N 1
ATOM 2770 C CA . LYS B 1 141 ? 11.617 -2.475 10.18 1 84.31 141 LYS B CA 1
ATOM 2771 C C . LYS B 1 141 ? 11.562 -1.147 9.43 1 84.31 141 LYS B C 1
ATOM 2773 O O . LYS B 1 141 ? 11.742 -1.108 8.211 1 84.31 141 LYS B O 1
ATOM 2778 N N . PRO B 1 142 ? 11.383 -0.117 10.18 1 88.31 142 PRO B N 1
ATOM 2779 C CA . PRO B 1 142 ? 11.406 1.186 9.508 1 88.31 142 PRO B CA 1
ATOM 2780 C C . PRO B 1 142 ? 12.82 1.632 9.141 1 88.31 142 PRO B C 1
ATOM 2782 O O . PRO B 1 142 ? 13.664 1.809 10.016 1 88.31 142 PRO B O 1
ATOM 2785 N N . TYR B 1 143 ? 13.086 1.786 7.891 1 89.19 143 TYR B N 1
ATOM 2786 C CA . TYR B 1 143 ? 14.336 2.35 7.391 1 89.19 143 TYR B CA 1
ATOM 2787 C C . TYR B 1 143 ? 14.125 3.777 6.902 1 89.19 143 TYR B C 1
ATOM 2789 O O . TYR B 1 143 ? 13.469 4.004 5.883 1 89.19 143 TYR B O 1
ATOM 2797 N N . GLU B 1 144 ? 14.742 4.688 7.672 1 93 144 GLU B N 1
ATOM 2798 C CA . GLU B 1 144 ? 14.688 6.066 7.195 1 93 144 GLU B CA 1
ATOM 2799 C C . GLU B 1 144 ? 15.25 6.18 5.781 1 93 144 GLU B C 1
ATOM 2801 O O . GLU B 1 144 ? 16.297 5.609 5.473 1 93 144 GLU B O 1
ATOM 2806 N N . GLY B 1 145 ? 14.508 6.871 4.934 1 94.5 145 GLY B N 1
ATOM 2807 C CA . GLY B 1 145 ? 14.906 7 3.543 1 94.5 145 GLY B CA 1
ATOM 2808 C C . GLY B 1 145 ? 14.211 6.012 2.627 1 94.5 145 GLY B C 1
ATOM 2809 O O . GLY B 1 145 ? 14.305 6.125 1.402 1 94.5 145 GLY B O 1
ATOM 2810 N N . TRP B 1 146 ? 13.508 5.012 3.227 1 95 146 TRP B N 1
ATOM 2811 C CA . TRP B 1 146 ? 12.805 3.979 2.473 1 95 146 TRP B CA 1
ATOM 2812 C C . TRP B 1 146 ? 11.32 3.982 2.803 1 95 146 TRP B C 1
ATOM 2814 O O . TRP B 1 146 ? 10.68 2.928 2.832 1 95 146 TRP B O 1
ATOM 2824 N N . SER B 1 147 ? 10.742 5.133 3.145 1 94.88 147 SER B N 1
ATOM 2825 C CA . SER B 1 147 ? 9.383 5.156 3.688 1 94.88 147 SER B CA 1
ATOM 2826 C C . SER B 1 147 ? 8.391 4.5 2.73 1 94.88 147 SER B C 1
ATOM 2828 O O . SER B 1 147 ? 7.59 3.66 3.141 1 94.88 147 SER B O 1
ATOM 2830 N N . SER B 1 148 ? 8.445 4.906 1.403 1 95.19 148 SER B N 1
ATOM 2831 C CA . SER B 1 148 ? 7.516 4.336 0.432 1 95.19 148 SER B CA 1
ATOM 2832 C C . SER B 1 148 ? 7.719 2.83 0.295 1 95.19 148 SER B C 1
ATOM 2834 O O . SER B 1 148 ? 6.75 2.07 0.232 1 95.19 148 SER B O 1
ATOM 2836 N N . TYR B 1 149 ? 8.945 2.416 0.294 1 94.62 149 TYR B N 1
ATOM 2837 C CA . TYR B 1 149 ? 9.273 1 0.177 1 94.62 149 TYR B CA 1
ATOM 2838 C C . TYR B 1 149 ? 8.828 0.233 1.417 1 94.62 149 TYR B C 1
ATOM 2840 O O . TYR B 1 149 ? 8.258 -0.854 1.31 1 94.62 149 TYR B O 1
ATOM 2848 N N . CYS B 1 150 ? 9.078 0.774 2.596 1 95.38 150 CYS B N 1
ATOM 2849 C CA . CYS B 1 150 ? 8.664 0.161 3.854 1 95.38 150 CYS B CA 1
ATOM 2850 C C . CYS B 1 150 ? 7.152 -0.02 3.896 1 95.38 150 CYS B C 1
ATOM 2852 O O . CYS B 1 150 ? 6.66 -1.111 4.191 1 95.38 150 CYS B O 1
ATOM 2854 N N . GLY B 1 151 ? 6.461 1.043 3.613 1 96.19 151 GLY B N 1
ATOM 2855 C CA . GLY B 1 151 ? 5.012 0.942 3.561 1 96.19 151 GLY B CA 1
ATOM 2856 C C . GLY B 1 151 ? 4.523 -0.099 2.57 1 96.19 151 GLY B C 1
ATOM 2857 O O . GLY B 1 151 ? 3.596 -0.856 2.865 1 96.19 151 GLY B O 1
ATOM 2858 N N . ALA B 1 152 ? 5.121 -0.153 1.443 1 95.5 152 ALA B N 1
ATOM 2859 C CA . ALA B 1 152 ? 4.746 -1.083 0.381 1 95.5 152 ALA B CA 1
ATOM 2860 C C . ALA B 1 152 ? 4.891 -2.529 0.841 1 95.5 152 ALA B C 1
ATOM 2862 O O . ALA B 1 152 ? 3.963 -3.33 0.701 1 95.5 152 ALA B O 1
ATOM 2863 N N . LYS B 1 153 ? 6.02 -2.828 1.37 1 95.12 153 LYS B N 1
ATOM 2864 C CA . LYS B 1 153 ? 6.305 -4.215 1.719 1 95.12 153 LYS B CA 1
ATOM 2865 C C . LYS B 1 153 ? 5.457 -4.672 2.9 1 95.12 153 LYS B C 1
ATOM 2867 O O . LYS B 1 153 ? 5.047 -5.836 2.967 1 95.12 153 LYS B O 1
ATOM 2872 N N . ALA B 1 154 ? 5.172 -3.764 3.836 1 96.12 154 ALA B N 1
ATOM 2873 C CA . ALA B 1 154 ? 4.238 -4.09 4.91 1 96.12 154 ALA B CA 1
ATOM 2874 C C . ALA B 1 154 ? 2.846 -4.379 4.355 1 96.12 154 ALA B C 1
ATOM 2876 O O . ALA B 1 154 ? 2.18 -5.32 4.793 1 96.12 154 ALA B O 1
ATOM 2877 N N . GLY B 1 155 ? 2.43 -3.537 3.465 1 97.44 155 GLY B N 1
ATOM 2878 C CA . GLY B 1 155 ? 1.142 -3.74 2.82 1 97.44 155 GLY B CA 1
ATOM 2879 C C . GLY B 1 155 ? 1.047 -5.059 2.076 1 97.44 155 GLY B C 1
ATOM 2880 O O . GLY B 1 155 ? 0.045 -5.77 2.186 1 97.44 155 GLY B O 1
ATOM 2881 N N . VAL B 1 156 ? 2.051 -5.414 1.375 1 97.38 156 VAL B N 1
ATOM 2882 C CA . VAL B 1 156 ? 2.107 -6.664 0.621 1 97.38 156 VAL B CA 1
ATOM 2883 C C . VAL B 1 156 ? 2.01 -7.852 1.577 1 97.38 156 VAL B C 1
ATOM 2885 O O . VAL B 1 156 ? 1.247 -8.789 1.336 1 97.38 156 VAL B O 1
ATOM 2888 N N . ASP B 1 157 ? 2.781 -7.824 2.668 1 97.81 157 ASP B N 1
ATOM 2889 C CA . ASP B 1 157 ? 2.766 -8.922 3.635 1 97.81 157 ASP B CA 1
ATOM 2890 C C . ASP B 1 157 ? 1.36 -9.141 4.191 1 97.81 157 ASP B C 1
ATOM 2892 O O . ASP B 1 157 ? 0.888 -10.273 4.266 1 97.81 157 ASP B O 1
ATOM 2896 N N . HIS B 1 158 ? 0.737 -8.031 4.555 1 97.56 158 HIS B N 1
ATOM 2897 C CA . HIS B 1 158 ? -0.582 -8.164 5.16 1 97.56 158 HIS B CA 1
ATOM 2898 C C . HIS B 1 158 ? -1.63 -8.555 4.125 1 97.56 158 HIS B C 1
ATOM 2900 O O . HIS B 1 158 ? -2.574 -9.289 4.438 1 97.56 158 HIS B O 1
ATOM 2906 N N . TRP B 1 159 ? -1.506 -8.062 2.914 1 97.94 159 TRP B N 1
ATOM 2907 C CA . TRP B 1 159 ? -2.365 -8.484 1.814 1 97.94 159 TRP B CA 1
ATOM 2908 C C . TRP B 1 159 ? -2.275 -9.992 1.604 1 97.94 159 TRP B C 1
ATOM 2910 O O . TRP B 1 159 ? -3.299 -10.672 1.492 1 97.94 159 TRP B O 1
ATOM 2920 N N . VAL B 1 160 ? -1.092 -10.523 1.63 1 98.25 160 VAL B N 1
ATOM 2921 C CA . VAL B 1 160 ? -0.85 -11.945 1.424 1 98.25 160 VAL B CA 1
ATOM 2922 C C . VAL B 1 160 ? -1.512 -12.75 2.541 1 98.25 160 VAL B C 1
ATOM 2924 O O . VAL B 1 160 ? -2.17 -13.758 2.281 1 98.25 160 VAL B O 1
ATOM 2927 N N . ARG B 1 161 ? -1.36 -12.297 3.783 1 97.5 161 ARG B N 1
ATOM 2928 C CA . ARG B 1 161 ? -2.002 -12.984 4.898 1 97.5 161 ARG B CA 1
ATOM 2929 C C . ARG B 1 161 ? -3.514 -13.039 4.715 1 97.5 161 ARG B C 1
ATOM 2931 O O . ARG B 1 161 ? -4.137 -14.078 4.953 1 97.5 161 ARG B O 1
ATOM 2938 N N . THR B 1 162 ? -4.07 -11.906 4.27 1 97.62 162 THR B N 1
ATOM 2939 C CA . THR B 1 162 ? -5.52 -11.82 4.109 1 97.62 162 THR B CA 1
ATOM 2940 C C . THR B 1 162 ? -5.988 -12.703 2.955 1 97.62 162 THR B C 1
ATOM 2942 O O . THR B 1 162 ? -6.938 -13.477 3.102 1 97.62 162 THR B O 1
ATOM 2945 N N . VAL B 1 163 ? -5.312 -12.641 1.844 1 98 163 VAL B N 1
ATOM 2946 C CA . VAL B 1 163 ? -5.66 -13.445 0.678 1 98 163 VAL B CA 1
ATOM 2947 C C . VAL B 1 163 ? -5.445 -14.93 0.99 1 98 163 VAL B C 1
ATOM 2949 O O . VAL B 1 163 ? -6.207 -15.781 0.529 1 98 163 VAL B O 1
ATOM 2952 N N . GLY B 1 164 ? -4.359 -15.18 1.726 1 97.62 164 GLY B N 1
ATOM 2953 C CA . GLY B 1 164 ? -4.145 -16.547 2.168 1 97.62 164 GLY B CA 1
ATOM 2954 C C . GLY B 1 164 ? -5.328 -17.125 2.926 1 97.62 164 GLY B C 1
ATOM 2955 O O . GLY B 1 164 ? -5.73 -18.266 2.682 1 97.62 164 GLY B O 1
ATOM 2956 N N . ALA B 1 165 ? -5.852 -16.344 3.824 1 96 165 ALA B N 1
ATOM 2957 C CA . ALA B 1 165 ? -7.027 -16.766 4.578 1 96 165 ALA B CA 1
ATOM 2958 C C . ALA B 1 165 ? -8.219 -17 3.652 1 96 165 ALA B C 1
ATOM 2960 O O . ALA B 1 165 ? -8.969 -17.969 3.828 1 96 165 ALA B O 1
ATOM 2961 N N . GLU B 1 166 ? -8.391 -16.156 2.666 1 96.5 166 GLU B N 1
ATOM 2962 C CA . GLU B 1 166 ? -9.453 -16.312 1.679 1 96.5 166 GLU B CA 1
ATOM 2963 C C . GLU B 1 166 ? -9.297 -17.594 0.886 1 96.5 166 GLU B C 1
ATOM 2965 O O . GLU B 1 166 ? -10.266 -18.344 0.7 1 96.5 166 GLU B O 1
ATOM 2970 N N . GLN B 1 167 ? -8.078 -17.797 0.472 1 96.12 167 GLN B N 1
ATOM 2971 C CA . GLN B 1 167 ? -7.789 -18.969 -0.349 1 96.12 167 GLN B CA 1
ATOM 2972 C C . GLN B 1 167 ? -7.969 -20.25 0.449 1 96.12 167 GLN B C 1
ATOM 2974 O O . GLN B 1 167 ? -8.383 -21.281 -0.098 1 96.12 167 GLN B O 1
ATOM 2979 N N . ALA B 1 168 ? -7.621 -20.188 1.715 1 92.81 168 ALA B N 1
ATOM 2980 C CA . ALA B 1 168 ? -7.695 -21.375 2.566 1 92.81 168 ALA B CA 1
ATOM 2981 C C . ALA B 1 168 ? -9.117 -21.922 2.625 1 92.81 168 ALA B C 1
ATOM 2983 O O . ALA B 1 168 ? -9.328 -23.094 2.896 1 92.81 168 ALA B O 1
ATOM 2984 N N . SER B 1 169 ? -10.055 -21.109 2.303 1 89.44 169 SER B N 1
ATOM 2985 C CA . SER B 1 169 ? -11.453 -21.5 2.389 1 89.44 169 SER B CA 1
ATOM 2986 C C . SER B 1 169 ? -11.984 -21.953 1.032 1 89.44 169 SER B C 1
ATOM 2988 O O . SER B 1 169 ? -13.164 -22.281 0.902 1 89.44 169 SER B O 1
ATOM 2990 N N . THR B 1 170 ? -11.141 -22.047 0.071 1 89.75 170 THR B N 1
ATOM 2991 C CA . THR B 1 170 ? -11.562 -22.422 -1.274 1 89.75 170 THR B CA 1
ATOM 2992 C C . THR B 1 170 ? -11.156 -23.844 -1.596 1 89.75 170 THR B C 1
ATOM 2994 O O . THR B 1 170 ? -10.289 -24.422 -0.925 1 89.75 170 THR B O 1
ATOM 2997 N N . ASP B 1 171 ? -11.773 -24.484 -2.611 1 87.94 171 ASP B N 1
ATOM 2998 C CA . ASP B 1 171 ? -11.531 -25.875 -2.955 1 87.94 171 ASP B CA 1
ATOM 2999 C C . ASP B 1 171 ? -10.156 -26.062 -3.592 1 87.94 171 ASP B C 1
ATOM 3001 O O . ASP B 1 171 ? -9.453 -27.031 -3.287 1 87.94 171 ASP B O 1
ATOM 3005 N N . ASN B 1 172 ? -9.75 -25.359 -4.496 1 90.94 172 ASN B N 1
ATOM 3006 C CA . ASN B 1 172 ? -8.445 -25.375 -5.145 1 90.94 172 ASN B CA 1
ATOM 3007 C C . ASN B 1 172 ? -7.668 -24.094 -4.879 1 90.94 172 ASN B C 1
ATOM 3009 O O . ASN B 1 172 ? -7.527 -23.25 -5.77 1 90.94 172 ASN B O 1
ATOM 3013 N N . PRO B 1 173 ? -7.07 -24.062 -3.705 1 95.88 173 PRO B N 1
ATOM 3014 C CA . PRO B 1 173 ? -6.426 -22.812 -3.318 1 95.88 173 PRO B CA 1
ATOM 3015 C C . PRO B 1 173 ? -5.145 -22.531 -4.105 1 95.88 173 PRO B C 1
ATOM 3017 O O . PRO B 1 173 ? -4.398 -23.469 -4.418 1 95.88 173 PRO B O 1
ATOM 3020 N N . VAL B 1 174 ? -5.02 -21.312 -4.434 1 97.94 174 VAL B N 1
ATOM 3021 C CA . VAL B 1 174 ? -3.729 -20.828 -4.93 1 97.94 174 VAL B CA 1
ATOM 3022 C C . VAL B 1 174 ? -2.775 -20.609 -3.758 1 97.94 174 VAL B C 1
ATOM 3024 O O . VAL B 1 174 ? -3.172 -20.062 -2.723 1 97.94 174 VAL B O 1
ATOM 3027 N N . LYS B 1 175 ? -1.578 -21.109 -3.838 1 98.19 175 LYS B N 1
ATOM 3028 C CA . LYS B 1 175 ? -0.566 -20.781 -2.838 1 98.19 175 LYS B CA 1
ATOM 3029 C C . LYS B 1 175 ? -0.084 -19.344 -3 1 98.19 175 LYS B C 1
ATOM 3031 O O . LYS B 1 175 ? 0.612 -19.016 -3.963 1 98.19 175 LYS B O 1
ATOM 3036 N N . VAL B 1 176 ? -0.515 -18.516 -2.107 1 98.5 176 VAL B N 1
ATOM 3037 C CA . VAL B 1 176 ? -0.101 -17.109 -2.094 1 98.5 176 VAL B CA 1
ATOM 3038 C C . VAL B 1 176 ? 0.889 -16.875 -0.956 1 98.5 176 VAL B C 1
ATOM 3040 O O . VAL B 1 176 ? 0.558 -17.078 0.215 1 98.5 176 VAL B O 1
ATOM 3043 N N . VAL B 1 177 ? 2.129 -16.453 -1.313 1 98.38 177 VAL B N 1
ATOM 3044 C CA . VAL B 1 177 ? 3.15 -16.297 -0.284 1 98.38 177 VAL B CA 1
ATOM 3045 C C . VAL B 1 177 ? 3.938 -15.016 -0.533 1 98.38 177 VAL B C 1
ATOM 3047 O O . VAL B 1 177 ? 4.062 -14.562 -1.675 1 98.38 177 VAL B O 1
ATOM 3050 N N . ALA B 1 178 ? 4.324 -14.414 0.53 1 98.19 178 ALA B N 1
ATOM 3051 C CA . ALA B 1 178 ? 5.32 -13.344 0.488 1 98.19 178 ALA B CA 1
ATOM 3052 C C . ALA B 1 178 ? 6.691 -13.859 0.924 1 98.19 178 ALA B C 1
ATOM 3054 O O . ALA B 1 178 ? 6.805 -14.578 1.922 1 98.19 178 ALA B O 1
ATOM 3055 N N . VAL B 1 179 ? 7.762 -13.523 0.181 1 97.69 179 VAL B N 1
ATOM 3056 C CA . VAL B 1 179 ? 9.078 -14.086 0.458 1 97.69 179 VAL B CA 1
ATOM 3057 C C . VAL B 1 179 ? 10.109 -12.961 0.569 1 97.69 179 VAL B C 1
ATOM 3059 O O . VAL B 1 179 ? 10.266 -12.164 -0.358 1 97.69 179 VAL B O 1
ATOM 3062 N N . ALA B 1 180 ? 10.734 -12.875 1.655 1 96.19 180 ALA B N 1
ATOM 3063 C CA . ALA B 1 180 ? 11.891 -12 1.832 1 96.19 180 ALA B CA 1
ATOM 3064 C C . ALA B 1 180 ? 13.188 -12.719 1.481 1 96.19 180 ALA B C 1
ATOM 3066 O O . ALA B 1 180 ? 13.617 -13.617 2.205 1 96.19 180 ALA B O 1
ATOM 3067 N N . PRO B 1 181 ? 13.781 -12.273 0.496 1 94.06 181 PRO B N 1
ATOM 3068 C CA . PRO B 1 181 ? 14.953 -13.008 0.028 1 94.06 181 PRO B CA 1
ATOM 3069 C C . PRO B 1 181 ? 16.219 -12.672 0.817 1 94.06 181 PRO B C 1
ATOM 3071 O O . PRO B 1 181 ? 17.25 -13.312 0.632 1 94.06 181 PRO B O 1
ATOM 3074 N N . GLY B 1 182 ? 16.156 -11.656 1.753 1 91.31 182 GLY B N 1
ATOM 3075 C CA . GLY B 1 182 ? 17.344 -11.156 2.422 1 91.31 182 GLY B CA 1
ATOM 3076 C C . GLY B 1 182 ? 18.031 -10.031 1.67 1 91.31 182 GLY B C 1
ATOM 3077 O O . GLY B 1 182 ? 17.391 -9.352 0.854 1 91.31 182 GLY B O 1
ATOM 3078 N N . VAL B 1 183 ? 19.266 -9.734 2.135 1 92.88 183 VAL B N 1
ATOM 3079 C CA . VAL B 1 183 ? 20.047 -8.688 1.477 1 92.88 183 VAL B CA 1
ATOM 3080 C C . VAL B 1 183 ? 20.812 -9.289 0.306 1 92.88 183 VAL B C 1
ATOM 3082 O O . VAL B 1 183 ? 21.875 -9.883 0.499 1 92.88 183 VAL B O 1
ATOM 3085 N N . VAL B 1 184 ? 20.234 -9.117 -0.854 1 92.38 184 VAL B N 1
ATOM 3086 C CA . VAL B 1 184 ? 20.734 -9.828 -2.029 1 92.38 184 VAL B CA 1
ATOM 3087 C C . VAL B 1 184 ? 21.672 -8.922 -2.82 1 92.38 184 VAL B C 1
ATOM 3089 O O . VAL B 1 184 ? 21.438 -7.719 -2.938 1 92.38 184 VAL B O 1
ATOM 3092 N N . GLY B 1 185 ? 22.703 -9.484 -3.361 1 92.44 185 GLY B N 1
ATOM 3093 C CA . GLY B 1 185 ? 23.688 -8.758 -4.145 1 92.44 185 GLY B CA 1
ATOM 3094 C C . GLY B 1 185 ? 23.203 -8.438 -5.551 1 92.44 185 GLY B C 1
ATOM 3095 O O . GLY B 1 185 ? 23.641 -9.07 -6.516 1 92.44 185 GLY B O 1
ATOM 3096 N N . THR B 1 186 ? 22.438 -7.402 -5.68 1 90.94 186 THR B N 1
ATOM 3097 C CA . THR B 1 186 ? 21.891 -6.926 -6.945 1 90.94 186 THR B CA 1
ATOM 3098 C C . THR B 1 186 ? 22.25 -5.461 -7.176 1 90.94 186 THR B C 1
ATOM 3100 O O . THR B 1 186 ? 22.922 -4.844 -6.344 1 90.94 186 THR B O 1
ATOM 3103 N N . GLY B 1 187 ? 21.844 -4.945 -8.344 1 86.75 187 GLY B N 1
ATOM 3104 C CA . GLY B 1 187 ? 21.984 -3.518 -8.594 1 86.75 187 GLY B CA 1
ATOM 3105 C C . GLY B 1 187 ? 21.297 -2.662 -7.543 1 86.75 187 GLY B C 1
ATOM 3106 O O . GLY B 1 187 ? 21.75 -1.551 -7.254 1 86.75 187 GLY B O 1
ATOM 3107 N N . MET B 1 188 ? 20.312 -3.145 -6.938 1 84.94 188 MET B N 1
ATOM 3108 C CA . MET B 1 188 ? 19.625 -2.449 -5.852 1 84.94 188 MET B CA 1
ATOM 3109 C C . MET B 1 188 ? 20.562 -2.236 -4.664 1 84.94 188 MET B C 1
ATOM 3111 O O . MET B 1 188 ? 20.578 -1.155 -4.074 1 84.94 188 MET B O 1
ATOM 3115 N N . GLN B 1 189 ? 21.281 -3.279 -4.352 1 87.75 189 GLN B N 1
ATOM 3116 C CA . GLN B 1 189 ? 22.203 -3.199 -3.229 1 87.75 189 GLN B CA 1
ATOM 3117 C C . GLN B 1 189 ? 23.344 -2.227 -3.525 1 87.75 189 GLN B C 1
ATOM 3119 O O . GLN B 1 189 ? 23.797 -1.504 -2.637 1 87.75 189 GLN B O 1
ATOM 3124 N N . GLU B 1 190 ? 23.797 -2.219 -4.766 1 88.69 190 GLU B N 1
ATOM 3125 C CA . GLU B 1 190 ? 24.781 -1.234 -5.176 1 88.69 190 GLU B CA 1
ATOM 3126 C C . GLU B 1 190 ? 24.25 0.187 -5.027 1 88.69 190 GLU B C 1
ATOM 3128 O O . GLU B 1 190 ? 24.969 1.077 -4.559 1 88.69 190 GLU B O 1
ATOM 3133 N N . TYR B 1 191 ? 23.062 0.318 -5.449 1 88.69 191 TYR B N 1
ATOM 3134 C CA . TYR B 1 191 ? 22.391 1.607 -5.348 1 88.69 191 TYR B CA 1
ATOM 3135 C C . TYR B 1 191 ? 22.312 2.072 -3.9 1 88.69 191 TYR B C 1
ATOM 3137 O O . TYR B 1 191 ? 22.578 3.236 -3.6 1 88.69 191 TYR B O 1
ATOM 3145 N N . ILE B 1 192 ? 22 1.171 -2.998 1 90.5 192 ILE B N 1
ATOM 3146 C CA . ILE B 1 192 ? 21.906 1.45 -1.569 1 90.5 192 ILE B CA 1
ATOM 3147 C C . ILE B 1 192 ? 23.266 1.926 -1.046 1 90.5 192 ILE B C 1
ATOM 3149 O O . ILE B 1 192 ? 23.344 2.963 -0.387 1 90.5 192 ILE B O 1
ATOM 3153 N N . ARG B 1 193 ? 24.281 1.242 -1.383 1 91.25 193 ARG B N 1
ATOM 3154 C CA . ARG B 1 193 ? 25.594 1.499 -0.832 1 91.25 193 ARG B CA 1
ATOM 3155 C C . ARG B 1 193 ? 26.203 2.762 -1.433 1 91.25 193 ARG B C 1
ATOM 3157 O O . ARG B 1 193 ? 27.172 3.311 -0.895 1 91.25 193 ARG B O 1
ATOM 3164 N N . ALA B 1 194 ? 25.656 3.225 -2.543 1 91.62 194 ALA B N 1
ATOM 3165 C CA . ALA B 1 194 ? 26.172 4.402 -3.23 1 91.62 194 ALA B CA 1
ATOM 3166 C C . ALA B 1 194 ? 25.562 5.684 -2.676 1 91.62 194 ALA B C 1
ATOM 3168 O O . ALA B 1 194 ? 26 6.785 -3.008 1 91.62 194 ALA B O 1
ATOM 3169 N N . GLN B 1 195 ? 24.594 5.562 -1.814 1 91 195 GLN B N 1
ATOM 3170 C CA . GLN B 1 195 ? 23.875 6.734 -1.344 1 91 195 GLN B CA 1
ATOM 3171 C C . GLN B 1 195 ? 24.656 7.477 -0.264 1 91 195 GLN B C 1
ATOM 3173 O O . GLN B 1 195 ? 25.625 6.941 0.285 1 91 195 GLN B O 1
ATOM 3178 N N . ASP B 1 196 ? 24.234 8.75 -0.103 1 91.38 196 ASP B N 1
ATOM 3179 C CA . ASP B 1 196 ? 24.734 9.531 1.022 1 91.38 196 ASP B CA 1
ATOM 3180 C C . ASP B 1 196 ? 23.984 9.203 2.305 1 91.38 196 ASP B C 1
ATOM 3182 O O . ASP B 1 196 ? 22.797 8.867 2.262 1 91.38 196 ASP B O 1
ATOM 3186 N N . GLU B 1 197 ? 24.688 9.281 3.393 1 89 197 GLU B N 1
ATOM 3187 C CA . GLU B 1 197 ? 24.094 8.961 4.684 1 89 197 GLU B CA 1
ATOM 3188 C C . GLU B 1 197 ? 22.906 9.883 4.992 1 89 197 GLU B C 1
ATOM 3190 O O . GLU B 1 197 ? 22.016 9.516 5.766 1 89 197 GLU B O 1
ATOM 3195 N N . THR B 1 198 ? 22.906 11.055 4.418 1 87.75 198 THR B N 1
ATOM 3196 C CA . THR B 1 198 ? 21.797 11.992 4.637 1 87.75 198 THR B CA 1
ATOM 3197 C C . THR B 1 198 ? 20.531 11.5 3.947 1 87.75 198 THR B C 1
ATOM 3199 O O . THR B 1 198 ? 19.422 11.852 4.359 1 87.75 198 THR B O 1
ATOM 3202 N N . VAL B 1 199 ? 20.703 10.656 2.939 1 89.56 199 VAL B N 1
ATOM 3203 C CA . VAL B 1 199 ? 19.594 10.094 2.162 1 89.56 199 VAL B CA 1
ATOM 3204 C C . VAL B 1 199 ? 19.156 8.766 2.77 1 89.56 199 VAL B C 1
ATOM 3206 O O . VAL B 1 199 ? 17.953 8.492 2.867 1 89.56 199 VAL B O 1
ATOM 3209 N N . PHE B 1 200 ? 20.141 8.078 3.219 1 93.12 200 PHE B N 1
ATOM 3210 C CA . PHE B 1 200 ? 19.906 6.754 3.779 1 93.12 200 PHE B CA 1
ATOM 3211 C C . PHE B 1 200 ? 20.812 6.496 4.977 1 93.12 200 PHE B C 1
ATOM 3213 O O . PHE B 1 200 ? 21.891 5.926 4.832 1 93.12 200 PHE B O 1
ATOM 3220 N N . PRO B 1 201 ? 20.312 6.746 6.137 1 90.56 201 PRO B N 1
ATOM 3221 C CA . PRO B 1 201 ? 21.125 6.703 7.348 1 90.56 201 PRO B CA 1
ATOM 3222 C C . PRO B 1 201 ? 21.641 5.301 7.664 1 90.56 201 PRO B C 1
ATOM 3224 O O . PRO B 1 201 ? 22.688 5.148 8.312 1 90.56 201 PRO B O 1
ATOM 3227 N N . ALA B 1 202 ? 20.938 4.309 7.18 1 90.19 202 ALA B N 1
ATOM 3228 C CA . ALA B 1 202 ? 21.328 2.939 7.508 1 90.19 202 ALA B CA 1
ATOM 3229 C C . ALA B 1 202 ? 22.328 2.393 6.496 1 90.19 202 ALA B C 1
ATOM 3231 O O . ALA B 1 202 ? 22.594 1.189 6.469 1 90.19 202 ALA B O 1
ATOM 3232 N N . LYS B 1 203 ? 22.875 3.232 5.73 1 90.75 203 LYS B N 1
ATOM 3233 C CA . LYS B 1 203 ? 23.766 2.826 4.641 1 90.75 203 LYS B CA 1
ATOM 3234 C C . LYS B 1 203 ? 24.891 1.941 5.152 1 90.75 203 LYS B C 1
ATOM 3236 O O . LYS B 1 203 ? 25.266 0.961 4.504 1 90.75 203 LYS B O 1
ATOM 3241 N N . GLU B 1 204 ? 25.422 2.242 6.297 1 90.88 204 GLU B N 1
ATOM 3242 C CA . GLU B 1 204 ? 26.609 1.559 6.793 1 90.88 204 GLU B CA 1
ATOM 3243 C C . GLU B 1 204 ? 26.328 0.092 7.098 1 90.88 204 GLU B C 1
ATOM 3245 O O . GLU B 1 204 ? 27.203 -0.765 6.945 1 90.88 204 GLU B O 1
ATOM 3250 N N . LYS B 1 205 ? 25.109 -0.107 7.48 1 90.19 205 LYS B N 1
ATOM 3251 C CA . LYS B 1 205 ? 24.719 -1.495 7.695 1 90.19 205 LYS B CA 1
ATOM 3252 C C . LYS B 1 205 ? 24.891 -2.32 6.422 1 90.19 205 LYS B C 1
ATOM 3254 O O . LYS B 1 205 ? 25.422 -3.43 6.461 1 90.19 205 LYS B O 1
ATOM 3259 N N . PHE B 1 206 ? 24.5 -1.807 5.348 1 91.5 206 PHE B N 1
ATOM 3260 C CA . PHE B 1 206 ? 24.531 -2.516 4.074 1 91.5 206 PHE B CA 1
ATOM 3261 C C . PHE B 1 206 ? 25.938 -2.553 3.496 1 91.5 206 PHE B C 1
ATOM 3263 O O . PHE B 1 206 ? 26.328 -3.545 2.881 1 91.5 206 PHE B O 1
ATOM 3270 N N . VAL B 1 207 ? 26.672 -1.476 3.693 1 92.94 207 VAL B N 1
ATOM 3271 C CA . VAL B 1 207 ? 28.078 -1.466 3.303 1 92.94 207 VAL B CA 1
ATOM 3272 C C . VAL B 1 207 ? 28.828 -2.557 4.062 1 92.94 207 VAL B C 1
ATOM 3274 O O . VAL B 1 207 ? 29.625 -3.295 3.473 1 92.94 207 VAL B O 1
ATOM 3277 N N . GLY B 1 208 ? 28.516 -2.637 5.359 1 92.62 208 GLY B N 1
ATOM 3278 C CA . GLY B 1 208 ? 29.141 -3.664 6.176 1 92.62 208 GLY B CA 1
ATOM 3279 C C . GLY B 1 208 ? 28.844 -5.074 5.695 1 92.62 208 GLY B C 1
ATOM 3280 O O . GLY B 1 208 ? 29.734 -5.918 5.633 1 92.62 208 GLY B O 1
ATOM 3281 N N . LEU B 1 209 ? 27.625 -5.355 5.371 1 92.19 209 LEU B N 1
ATOM 3282 C CA . LEU B 1 209 ? 27.234 -6.664 4.859 1 92.19 209 LEU B CA 1
ATOM 3283 C C . LEU B 1 209 ? 28 -6.992 3.576 1 92.19 209 LEU B C 1
ATOM 3285 O O . LEU B 1 209 ? 28.453 -8.125 3.389 1 92.19 209 LEU B O 1
ATOM 3289 N N . TYR B 1 210 ? 28.125 -6.031 2.725 1 92.06 210 TYR B N 1
ATOM 3290 C CA . TYR B 1 210 ? 28.844 -6.207 1.47 1 92.06 210 TYR B CA 1
ATOM 3291 C C . TYR B 1 210 ? 30.328 -6.508 1.725 1 92.06 210 TYR B C 1
ATOM 3293 O O . TYR B 1 210 ? 30.891 -7.441 1.147 1 92.06 210 TYR B O 1
ATOM 3301 N N . GLU B 1 211 ? 30.922 -5.711 2.588 1 94.75 211 GLU B N 1
ATOM 3302 C CA . GLU B 1 211 ? 32.344 -5.836 2.883 1 94.75 211 GLU B CA 1
ATOM 3303 C C . GLU B 1 211 ? 32.656 -7.176 3.539 1 94.75 211 GLU B C 1
ATOM 3305 O O . GLU B 1 211 ? 33.75 -7.738 3.332 1 94.75 211 GLU B O 1
ATOM 3310 N N . ARG B 1 212 ? 31.688 -7.684 4.258 1 95.56 212 ARG B N 1
ATOM 3311 C CA . ARG B 1 212 ? 31.891 -8.953 4.953 1 95.56 212 ARG B CA 1
ATOM 3312 C C . ARG B 1 212 ? 31.5 -10.133 4.074 1 95.56 212 ARG B C 1
ATOM 3314 O O . ARG B 1 212 ? 31.516 -11.281 4.52 1 95.56 212 ARG B O 1
ATOM 3321 N N . GLY B 1 213 ? 31.047 -9.859 2.879 1 93.12 213 GLY B N 1
ATOM 3322 C CA . GLY B 1 213 ? 30.656 -10.922 1.959 1 93.12 213 GLY B CA 1
ATOM 3323 C C . GLY B 1 213 ? 29.391 -11.633 2.371 1 93.12 213 GLY B C 1
ATOM 3324 O O . GLY B 1 213 ? 29.25 -12.836 2.164 1 93.12 213 GLY B O 1
ATOM 3325 N N . GLU B 1 214 ? 28.469 -10.883 3.004 1 92.44 214 GLU B N 1
ATOM 3326 C CA . GLU B 1 214 ? 27.281 -11.492 3.592 1 92.44 214 GLU B CA 1
ATOM 3327 C C . GLU B 1 214 ? 26.047 -11.242 2.729 1 92.44 214 GLU B C 1
ATOM 3329 O O . GLU B 1 214 ? 24.922 -11.555 3.131 1 92.44 214 GLU B O 1
ATOM 3334 N N . LEU B 1 215 ? 26.234 -10.727 1.564 1 94.44 215 LEU B N 1
ATOM 3335 C CA . LEU B 1 215 ? 25.094 -10.57 0.652 1 94.44 215 LEU B CA 1
ATOM 3336 C C . LEU B 1 215 ? 24.672 -11.914 0.076 1 94.44 215 LEU B C 1
ATOM 3338 O O . LEU B 1 215 ? 25.531 -12.758 -0.231 1 94.44 215 LEU B O 1
ATOM 3342 N N . VAL B 1 216 ? 23.391 -12.117 -0.04 1 94.12 216 VAL B N 1
ATOM 3343 C CA . VAL B 1 216 ? 22.844 -13.328 -0.652 1 94.12 216 VAL B CA 1
ATOM 3344 C C . VAL B 1 216 ? 23.078 -13.289 -2.16 1 94.12 216 VAL B C 1
ATOM 3346 O O . VAL B 1 216 ? 22.875 -12.266 -2.805 1 94.12 216 VAL B O 1
ATOM 3349 N N . ASP B 1 217 ? 23.578 -14.406 -2.688 1 95.5 217 ASP B N 1
ATOM 3350 C CA . ASP B 1 217 ? 23.703 -14.531 -4.137 1 95.5 217 ASP B CA 1
ATOM 3351 C C . ASP B 1 217 ? 22.328 -14.578 -4.801 1 95.5 217 ASP B C 1
ATOM 3353 O O . ASP B 1 217 ? 21.422 -15.266 -4.316 1 95.5 217 ASP B O 1
ATOM 3357 N N . PRO B 1 218 ? 22.172 -13.789 -5.898 1 96 218 PRO B N 1
ATOM 3358 C CA . PRO B 1 218 ? 20.875 -13.82 -6.586 1 96 218 PRO B CA 1
ATOM 3359 C C . PRO B 1 218 ? 20.422 -15.234 -6.953 1 96 218 PRO B C 1
ATOM 3361 O O . PRO B 1 218 ? 19.234 -15.555 -6.859 1 96 218 PRO B O 1
ATOM 3364 N N . ALA B 1 219 ? 21.312 -16.094 -7.344 1 96.5 219 ALA B N 1
ATOM 3365 C CA . ALA B 1 219 ? 20.984 -17.469 -7.688 1 96.5 219 ALA B CA 1
ATOM 3366 C C . ALA B 1 219 ? 20.469 -18.234 -6.473 1 96.5 219 ALA B C 1
ATOM 3368 O O . ALA B 1 219 ? 19.547 -19.047 -6.594 1 96.5 219 ALA B O 1
ATOM 3369 N N . ASP B 1 220 ? 21.062 -17.984 -5.312 1 96 220 ASP B N 1
ATOM 3370 C CA . ASP B 1 220 ? 20.609 -18.625 -4.078 1 96 220 ASP B CA 1
ATOM 3371 C C . ASP B 1 220 ? 19.219 -18.109 -3.688 1 96 220 ASP B C 1
ATOM 3373 O O . ASP B 1 220 ? 18.375 -18.891 -3.223 1 96 220 ASP B O 1
ATOM 3377 N N . ALA B 1 221 ? 19.031 -16.828 -3.857 1 96.31 221 ALA B N 1
ATOM 3378 C CA . ALA B 1 221 ? 17.703 -16.266 -3.602 1 96.31 221 ALA B CA 1
ATOM 3379 C C . ALA B 1 221 ? 16.656 -16.922 -4.496 1 96.31 221 ALA B C 1
ATOM 3381 O O . ALA B 1 221 ? 15.578 -17.312 -4.02 1 96.31 221 ALA B O 1
ATOM 3382 N N . ALA B 1 222 ? 16.984 -17.062 -5.758 1 97.44 222 ALA B N 1
ATOM 3383 C CA . ALA B 1 222 ? 16.062 -17.672 -6.719 1 97.44 222 ALA B CA 1
ATOM 3384 C C . ALA B 1 222 ? 15.75 -19.109 -6.34 1 97.44 222 ALA B C 1
ATOM 3386 O O . ALA B 1 222 ? 14.586 -19.531 -6.387 1 97.44 222 ALA B O 1
ATOM 3387 N N . THR B 1 223 ? 16.766 -19.844 -5.969 1 96.62 223 THR B N 1
ATOM 3388 C CA . THR B 1 223 ? 16.594 -21.219 -5.535 1 96.62 223 THR B CA 1
ATOM 3389 C C . THR B 1 223 ? 15.656 -21.297 -4.332 1 96.62 223 THR B C 1
ATOM 3391 O O . THR B 1 223 ? 14.781 -22.172 -4.266 1 96.62 223 THR B O 1
ATOM 3394 N N . GLY B 1 224 ? 15.891 -20.422 -3.383 1 96.81 224 GLY B N 1
ATOM 3395 C CA . GLY B 1 224 ? 15.023 -20.359 -2.215 1 96.81 224 GLY B CA 1
ATOM 3396 C C . GLY B 1 224 ? 13.578 -20.062 -2.557 1 96.81 224 GLY B C 1
ATOM 3397 O O . GLY B 1 224 ? 12.672 -20.719 -2.033 1 96.81 224 GLY B O 1
ATOM 3398 N N . ILE B 1 225 ? 13.352 -19.156 -3.441 1 97.5 225 ILE B N 1
ATOM 3399 C CA . ILE B 1 225 ? 12.008 -18.766 -3.846 1 97.5 225 ILE B CA 1
ATOM 3400 C C . ILE B 1 225 ? 11.32 -19.938 -4.539 1 97.5 225 ILE B C 1
ATOM 3402 O O . ILE B 1 225 ? 10.172 -20.281 -4.219 1 97.5 225 ILE B O 1
ATOM 3406 N N . TRP B 1 226 ? 12 -20.609 -5.469 1 97.75 226 TRP B N 1
ATOM 3407 C CA . TRP B 1 226 ? 11.422 -21.766 -6.16 1 97.75 226 TRP B CA 1
ATOM 3408 C C . TRP B 1 226 ? 11.148 -22.906 -5.184 1 97.75 226 TRP B C 1
ATOM 3410 O O . TRP B 1 226 ? 10.172 -23.641 -5.34 1 97.75 226 TRP B O 1
ATOM 3420 N N . SER B 1 227 ? 12.016 -23.047 -4.188 1 96.94 227 SER B N 1
ATOM 3421 C CA . SER B 1 227 ? 11.773 -24.062 -3.168 1 96.94 227 SER B CA 1
ATOM 3422 C C . SER B 1 227 ? 10.469 -23.797 -2.43 1 96.94 227 SER B C 1
ATOM 3424 O O . SER B 1 227 ? 9.719 -24.734 -2.135 1 96.94 227 SER B O 1
ATOM 3426 N N . VAL B 1 228 ? 10.211 -22.547 -2.129 1 96.94 228 VAL B N 1
ATOM 3427 C CA . VAL B 1 228 ? 8.969 -22.172 -1.456 1 96.94 228 VAL B CA 1
ATOM 3428 C C . VAL B 1 228 ? 7.773 -22.547 -2.324 1 96.94 228 VAL B C 1
ATOM 3430 O O . VAL B 1 228 ? 6.785 -23.094 -1.824 1 96.94 228 VAL B O 1
ATOM 3433 N N . VAL B 1 229 ? 7.867 -22.375 -3.607 1 96.38 229 VAL B N 1
ATOM 3434 C CA . VAL B 1 229 ? 6.805 -22.688 -4.559 1 96.38 229 VAL B CA 1
ATOM 3435 C C . VAL B 1 229 ? 6.547 -24.203 -4.57 1 96.38 229 VAL B C 1
ATOM 3437 O O . VAL B 1 229 ? 5.395 -24.641 -4.609 1 96.38 229 VAL B O 1
ATOM 3440 N N . GLN B 1 230 ? 7.555 -24.984 -4.473 1 94.75 230 GLN B N 1
ATOM 3441 C CA . GLN B 1 230 ? 7.469 -26.438 -4.648 1 94.75 230 GLN B CA 1
ATOM 3442 C C . GLN B 1 230 ? 7.109 -27.125 -3.336 1 94.75 230 GLN B C 1
ATOM 3444 O O . GLN B 1 230 ? 6.57 -28.234 -3.342 1 94.75 230 GLN B O 1
ATOM 3449 N N . ARG B 1 231 ? 7.383 -26.516 -2.23 1 95.19 231 ARG B N 1
ATOM 3450 C CA . ARG B 1 231 ? 7.176 -27.156 -0.935 1 95.19 231 ARG B CA 1
ATOM 3451 C C . ARG B 1 231 ? 5.691 -27.203 -0.582 1 95.19 231 ARG B C 1
ATOM 3453 O O . ARG B 1 231 ? 5.012 -26.188 -0.577 1 95.19 231 ARG B O 1
ATOM 3460 N N . GLU B 1 232 ? 5.266 -28.344 -0.177 1 93.06 232 GLU B N 1
ATOM 3461 C CA . GLU B 1 232 ? 3.855 -28.562 0.134 1 93.06 232 GLU B CA 1
ATOM 3462 C C . GLU B 1 232 ? 3.541 -28.172 1.577 1 93.06 232 GLU B C 1
ATOM 3464 O O . GLU B 1 232 ? 2.383 -27.938 1.924 1 93.06 232 GLU B O 1
ATOM 3469 N N . ASP B 1 233 ? 4.574 -28.078 2.436 1 93.94 233 ASP B N 1
ATOM 3470 C CA . ASP B 1 233 ? 4.359 -27.812 3.854 1 93.94 233 ASP B CA 1
ATOM 3471 C C . ASP B 1 233 ? 4.215 -26.312 4.113 1 93.94 233 ASP B C 1
ATOM 3473 O O . ASP B 1 233 ? 3.941 -25.891 5.238 1 93.94 233 ASP B O 1
ATOM 3477 N N . ILE B 1 234 ? 4.438 -25.578 3.102 1 95.88 234 ILE B N 1
ATOM 3478 C CA . ILE B 1 234 ? 4.242 -24.141 3.25 1 95.88 234 ILE B CA 1
ATOM 3479 C C . ILE B 1 234 ? 2.809 -23.766 2.871 1 95.88 234 ILE B C 1
ATOM 3481 O O . ILE B 1 234 ? 2.393 -23.969 1.728 1 95.88 234 ILE B O 1
ATOM 3485 N N . GLU B 1 235 ? 2.131 -23.266 3.783 1 94.75 235 GLU B N 1
ATOM 3486 C CA . GLU B 1 235 ? 0.71 -22.969 3.604 1 94.75 235 GLU B CA 1
ATOM 3487 C C . GLU B 1 235 ? 0.503 -21.641 2.891 1 94.75 235 GLU B C 1
ATOM 3489 O O . GLU B 1 235 ? 1.326 -20.734 3.014 1 94.75 235 GLU B O 1
ATOM 3494 N N . THR B 1 236 ? -0.617 -21.547 2.18 1 97.31 236 THR B N 1
ATOM 3495 C CA . THR B 1 236 ? -1.024 -20.281 1.587 1 97.31 236 THR B CA 1
ATOM 3496 C C . THR B 1 236 ? -1.175 -19.203 2.66 1 97.31 236 THR B C 1
ATOM 3498 O O . THR B 1 236 ? -1.614 -19.5 3.775 1 97.31 236 THR B O 1
ATOM 3501 N N . GLY B 1 237 ? -0.721 -17.953 2.352 1 97.88 237 GLY B N 1
ATOM 3502 C CA . GLY B 1 237 ? -0.777 -16.844 3.291 1 97.88 237 GLY B CA 1
ATOM 3503 C C . GLY B 1 237 ? 0.511 -16.656 4.07 1 97.88 237 GLY B C 1
ATOM 3504 O O . GLY B 1 237 ? 0.651 -15.688 4.824 1 97.88 237 GLY B O 1
ATOM 3505 N N . ALA B 1 238 ? 1.503 -17.516 3.869 1 97.19 238 ALA B N 1
ATOM 3506 C CA . ALA B 1 238 ? 2.75 -17.453 4.629 1 97.19 238 ALA B CA 1
ATOM 3507 C C . ALA B 1 238 ? 3.602 -16.266 4.199 1 97.19 238 ALA B C 1
ATOM 3509 O O . ALA B 1 238 ? 3.65 -15.93 3.016 1 97.19 238 ALA B O 1
ATOM 3510 N N . VAL B 1 239 ? 4.168 -15.633 5.145 1 96.81 239 VAL B N 1
ATOM 3511 C CA . VAL B 1 239 ? 5.223 -14.641 4.953 1 96.81 239 VAL B CA 1
ATOM 3512 C C . VAL B 1 239 ? 6.562 -15.219 5.406 1 96.81 239 VAL B C 1
ATOM 3514 O O . VAL B 1 239 ? 6.77 -15.461 6.598 1 96.81 239 VAL B O 1
ATOM 3517 N N . ILE B 1 240 ? 7.465 -15.352 4.445 1 96.5 240 ILE B N 1
ATOM 3518 C CA . ILE B 1 240 ? 8.625 -16.203 4.664 1 96.5 240 ILE B CA 1
ATOM 3519 C C . ILE B 1 240 ? 9.898 -15.383 4.574 1 96.5 240 ILE B C 1
ATOM 3521 O O . ILE B 1 240 ? 10.086 -14.617 3.625 1 96.5 240 ILE B O 1
ATOM 3525 N N . ASP B 1 241 ? 10.711 -15.461 5.523 1 95.56 241 ASP B N 1
ATOM 3526 C CA . ASP B 1 241 ? 12.109 -15.039 5.445 1 95.56 241 ASP B CA 1
ATOM 3527 C C . ASP B 1 241 ? 13.016 -16.203 5.066 1 95.56 241 ASP B C 1
ATOM 3529 O O . ASP B 1 241 ? 13.203 -17.141 5.855 1 95.56 241 ASP B O 1
ATOM 3533 N N . LEU B 1 242 ? 13.555 -16.125 3.875 1 94.56 242 LEU B N 1
ATOM 3534 C CA . LEU B 1 242 ? 14.328 -17.25 3.355 1 94.56 242 LEU B CA 1
ATOM 3535 C C . LEU B 1 242 ? 15.484 -17.594 4.289 1 94.56 242 LEU B C 1
ATOM 3537 O O . LEU B 1 242 ? 15.938 -18.734 4.324 1 94.56 242 LEU B O 1
ATOM 3541 N N . ARG B 1 243 ? 16 -16.609 5.078 1 90.31 243 ARG B N 1
ATOM 3542 C CA . ARG B 1 243 ? 17.125 -16.828 5.977 1 90.31 243 ARG B CA 1
ATOM 3543 C C . ARG B 1 243 ? 16.719 -17.688 7.176 1 90.31 243 ARG B C 1
ATOM 3545 O O . ARG B 1 243 ? 17.562 -18.234 7.875 1 90.31 243 ARG B O 1
ATOM 3552 N N . LYS B 1 244 ? 15.406 -17.734 7.355 1 88.5 244 LYS B N 1
ATOM 3553 C CA . LYS B 1 244 ? 14.875 -18.453 8.516 1 88.5 244 LYS B CA 1
ATOM 3554 C C . LYS B 1 244 ? 14.133 -19.703 8.086 1 88.5 244 LYS B C 1
ATOM 3556 O O . LYS B 1 244 ? 13.539 -20.391 8.922 1 88.5 244 LYS B O 1
ATOM 3561 N N . LEU B 1 245 ? 14.117 -19.969 6.852 1 85.38 245 LEU B N 1
ATOM 3562 C CA . LEU B 1 245 ? 13.352 -21.094 6.34 1 85.38 245 LEU B CA 1
ATOM 3563 C C . LEU B 1 245 ? 14.086 -22.406 6.59 1 85.38 245 LEU B C 1
ATOM 3565 O O . LEU B 1 245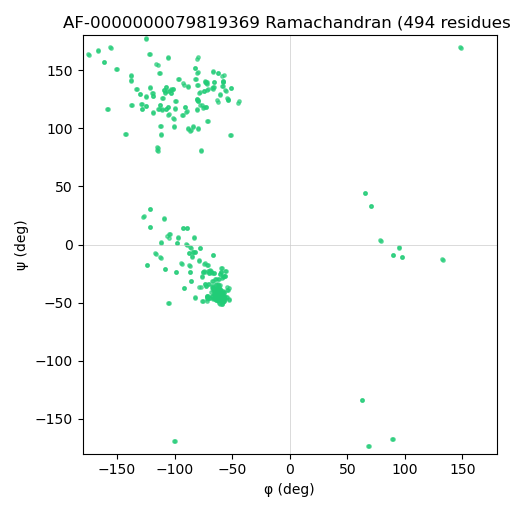 ? 15.25 -22.547 6.215 1 85.38 245 LEU B O 1
ATOM 3569 N N . SER B 1 246 ? 13.438 -23.219 7.297 1 77.5 246 SER B N 1
ATOM 3570 C CA . SER B 1 246 ? 14.023 -24.516 7.582 1 77.5 246 SER B CA 1
ATOM 3571 C C . SER B 1 246 ? 14.133 -25.359 6.316 1 77.5 246 SER B C 1
ATOM 3573 O O . SER B 1 246 ? 13.359 -25.188 5.379 1 77.5 246 SER B O 1
ATOM 3575 N N . PRO B 1 247 ? 15.125 -26.219 6.254 1 72.88 247 PRO B N 1
ATOM 3576 C CA . PRO B 1 247 ? 15.227 -27.109 5.098 1 72.88 247 PRO B CA 1
ATOM 3577 C C . PRO B 1 247 ? 13.984 -27.984 4.926 1 72.88 247 PRO B C 1
ATOM 3579 O O . PRO B 1 247 ? 13.258 -28.234 5.891 1 72.88 247 PRO B O 1
ATOM 3582 N N . ALA B 1 248 ? 13.641 -28.25 3.648 1 69.25 248 ALA B N 1
ATOM 3583 C CA . ALA B 1 248 ? 12.477 -29.078 3.344 1 69.25 248 ALA B CA 1
ATOM 3584 C C . ALA B 1 248 ? 12.547 -30.422 4.078 1 69.25 248 ALA B C 1
ATOM 3586 O O . ALA B 1 248 ? 13.625 -31 4.227 1 69.25 248 ALA B O 1
ATOM 3587 N N . SER B 1 249 ? 11.477 -30.766 4.879 1 50.69 249 SER B N 1
ATOM 3588 C CA . SER B 1 249 ? 11.461 -32.094 5.457 1 50.69 249 SER B CA 1
ATOM 3589 C C . SER B 1 249 ? 11.461 -33.188 4.371 1 50.69 249 SER B C 1
ATOM 3591 O O . SER B 1 249 ? 10.93 -32.969 3.279 1 50.69 249 SER B O 1
#

Sequence (498 aa):
MATSALVWISGASGGIGAALAASVPFEDAHTFDLSRSGGAPGTEHVPADLSDPAAWAAVAAHFDAVLGDTEAETAVFVHNAGTLDPMGFAGRVDQAAYTRNVLLNSAAPQVLGNAFLAAVGRAPSVTSASLVLLSSGAASKPYEGWSSYCGAKAGVDHWVRTVGAEQASTDNPVKVVAVAPGVVGTGMQEYIRAQDETVFPAKEKFVGLYERGELVDPADAATGIWSVVQREDIETGAVIDLRKLSPASMATSALVWISGASGGIGAALAASVPFEDAHTFDLSRSGGAPGTEHVPADLSDPAAWAAVAAHFDAVLGDTEAETAVFVHNAGTLDPMGFAGRVDQAAYTRNVLLNSAAPQVLGNAFLAAVGRAPSVTSASLVLLSSGAASKPYEGWSSYCGAKAGVDHWVRTVGAEQASTDNPVKVVAVAPGVVGTGMQEYIRAQDETVFPAKEKFVGLYERGELVDPADAATGIWSVVQREDIETGAVIDLRKLSPAS

pLDDT: mean 93.64, std 7.16, range [38.56, 98.75]

Solvent-accessible surface area (backbone atoms only — not comparable to full-atom values): 24684 Å² total; per-residue (Å²): 126,84,72,28,31,41,36,38,30,25,33,17,61,42,46,51,24,32,30,37,61,73,57,62,88,55,92,43,56,51,38,34,25,36,18,68,81,44,78,40,72,91,40,47,69,41,79,29,49,58,49,36,73,75,36,50,58,54,51,36,50,47,44,36,54,54,42,64,71,44,78,31,29,32,38,37,39,36,45,54,48,66,63,67,55,60,66,17,40,80,33,70,51,62,64,69,46,44,42,36,29,29,32,27,43,38,36,33,57,56,46,51,46,28,35,46,46,28,26,50,73,68,12,82,50,46,79,42,40,37,39,37,37,61,41,43,71,41,33,79,39,71,43,49,19,36,28,61,52,18,9,13,24,20,10,50,47,42,23,27,36,13,43,12,57,45,27,68,74,45,94,79,48,53,36,27,32,24,39,15,62,69,61,43,65,28,69,64,45,52,54,50,56,68,52,52,56,89,33,27,68,62,32,61,61,56,43,48,34,52,76,68,67,62,45,34,49,31,58,57,38,24,52,49,52,54,47,57,72,70,40,81,88,60,57,49,20,41,73,41,47,57,91,72,56,71,77,85,130,126,83,73,28,29,41,34,39,29,25,34,17,64,42,48,51,23,31,31,36,61,73,58,64,88,54,93,46,54,52,38,35,24,38,18,68,82,45,79,39,74,92,39,48,69,42,79,29,48,60,48,37,74,76,36,50,58,55,51,37,50,47,44,37,55,55,42,63,72,44,79,32,30,33,40,36,39,38,46,54,49,67,62,66,56,59,66,18,39,80,32,71,52,61,65,66,46,44,42,35,28,28,31,27,43,37,36,33,56,55,48,52,48,29,36,47,46,28,27,51,73,67,14,82,50,45,78,42,38,36,39,39,38,60,41,44,72,42,33,79,40,71,44,50,19,35,28,62,52,17,9,13,26,20,10,50,46,43,21,28,38,12,42,10,57,44,27,70,74,45,93,81,49,50,37,26,32,22,39,15,61,69,62,43,66,29,70,64,46,52,53,50,54,68,52,53,58,90,36,28,67,61,32,61,62,55,41,48,36,54,77,68,66,62,45,34,50,30,57,57,38,24,51,49,53,52,46,58,72,68,40,82,87,59,57,48,21,40,73,42,46,57,90,72,55,72,78,83,129

Nearest PDB structures (foldseek):
  8cwl-assembly1_B  TM=7.787E-01  e=4.313E-12  Homo sapiens
  7w61-assembly1_A  TM=7.708E-01  e=7.310E-12  Helicoverpa armigera
  2gdz-assembly1_A-2  TM=7.577E-01  e=4.768E-11  Homo sapiens
  4cr7-assembly6_D  TM=7.468E-01  e=1.731E-10  Flavobacterium sp. 141-8
  4cr6-assembly1_B  TM=7.321E-01  e=1.083E-10  Flavobacterium sp. 141-8

Radius of gyration: 22.57 Å; Cα contacts (8 Å, |Δi|>4): 1139; chains: 2; bounding box: 60×73×54 Å

InterPro domains:
  IPR002347 Short-chain dehydrogenase/reductase SDR [PF00106] (7-195)
  IPR002347 Short-chain dehydrogenase/reductase SDR [PR00081] (6-23)
  IPR002347 Short-chain dehydrogenase/reductase SDR [PR00081] (72-83)
  IPR002347 Short-chain dehydrogenase/reductase SDR [PR00081] (149-168)
  IPR002347 Short-chain dehydrogenase/reductase SDR [PR00081] (172-189)
  IPR020904 Short-chain dehydrogenase/reductase, conserved site [PS00061] (136-164)
  IPR036291 NAD(P)-binding domain superfamily [SSF51735] (6-241)
  IPR051721 Biopterin synthesis and o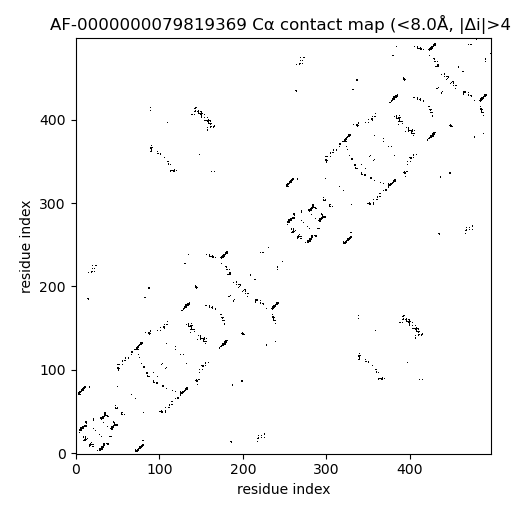rganic compound reduction [PTHR44085] (45-243)

Foldseek 3Di:
DFQEEEEEEEPLQWFLNLLLLVCPPGPHYAYEYEEQPDDRPRHHYDHALQLDPVRLVVLLVVLQVDLVPDLHQEYEYEYDDAAQPPFAAPVPHDPVRLSSRLSRLAVSLLSNVVSNVVSLVVRVSHQAYEYEYEAAPLCPDPWHRRVSNSVRRVNLLVSQLVVLVVQVPDDRRYAYEYEYLYQAPIVRLVVLLPDDCNRTVCNVVSVVCVVVVNHHYSNNSSVLRVCLSVAPPNGGSYYYYSVPDDPRD/DFQEEEEEEEPLQWFLNLLLLVCPPGPHYAYEYEEQPDDRPRHHYDHALQLDPVRLVVLLVVLQVDLVPDLHQEYEYEYDDAAQPPFAAPPPHDPVRLSSRLSRLAVSLLSNVVSNVVSLVVRVSHQAYEYEYEAAPLCPDPWHRRNSNSVRRVNLLVSQLVVLVVQVPDDRRYAYEYEYLPQAPIVRLVVLLPDDCNRTVCNVVSVVCVVVVNHHYSNNSSVLRVCLSPAPPNGGSYYYYSVPDDPRD